Protein AF-0000000084469422 (afdb_homodimer)

Foldseek 3Di:
DPPPPPDPPVVVQVVQQAAAFEAAAAEDQFPLNVVLCVVQNAPQQADDDDDDLVVVVVLCRSRSYQAYAYEHAPPFLQSLPLDDSSLVSQVVVQLRQLVSLVVPFQHYAYAGTAGQCLNVVSRLVVQCCVCPVQNGQHHEEEQDGPPDGCLDPSNLVVLVSCQVSLHEYEYFYGQDPDPVRADVVRHGCVPQPRLVSLQVNLLSCQLSVVFFPPGSHAYEGEQLSRCCLVCLQVSLCCSCVSPVPRHSVRSLRRQQRHAYENALNQDPVSLVSSVVRYPLLRYAYHQNPPSPPSVSSNVSSSSNVVCCVPDNVVNPCNRHVSVCVVSVGVSVSSVSRDNHPPPPD/DPPPPPDPPVVVQVVQQAFAFEAAAAEDQFPLNVVLCVVQNAPQQADDDDDDLVVVVVLCRSRSYQAYAYEHAPPFLQSLPLDDSSLVSQVVVQLRQLVSLVVPFLHYAYAGTAGQCLNVVSRLVVQCCVCPVQNGQHHEEEQDGPPDGCLDPSNLVVLVSCQVSLHEYEYFYGQDDDPVRADVVRHGCVPQPRLVSLQVNLLSCQLSVVFFPPGSHAYEGEQLSRCCLVCLQVSLCCSCVSPVPRHSVRSLRRQQRHAYENALNQDPVSLVSSVVRYPLLRYAYHQNPPSPPSVSSNVSSVSNVVCCVPDNVVNPCNRPVSVCVVSVGVSVSSVSRDNHDPPPD

Secondary structure (DSSP, 8-state):
-------THHHHHHTTTT--EEEEEEE---HHHHHHHHHH--TTSPPPPP--HHHHHHHHHHHTEEEEEEE--TTGGGGG-SSHHHHHHHHHHHHHHHHHHHTSTTTEEEEE----TTSHHHHHHHHHIIIIIS--SEEEEESEETTEETTSGGGHHHHHHHHHTT-EEEEE----EEES-SBTTTB-HHHHHHHHHHHHHHHHHHHTTSS-TT-SSEEEESGGGTTHHHHHHHHHHTGGGT-TT--HHHHHHHHTTSEEE-TT--SHHHHHHHHHHS-GGGEE----TTTS-HHHHHHHHHHHHHHHTTTTGGGGGGGTHHHHHHHT-HHHHHHH---------/-------THHHHHHTTTT--EEEEEEE---HHHHHHHHHH--TTSPPPPP--HHHHHHHHHHHTEEEEEEE--TTGGGGG-SSHHHHHHHHHHHHHHHHHHHTSTTTEEEEE----TTSHHHHHHHHHIIIIIS--SEEEEESEETTEETTSGGGHHHHHHHHHTT-EEEEE----EEES-SBTTTB-HHHHHHHHHHHHHHHHHHHTTSS-TT-SSEEEESGGGTTHHHHHHHHHHTGGGT-TT--HHHHHHHHTTSEEE-TT--SHHHHHHHHHHS-GGGEE----TTTS-HHHHHHHHHHHHHHHTTTTGGGGGGGTHHHHHHHT-HHHHHHH---------

Nearest PDB structures (foldseek):
  2f6k-assembly1_A  TM=9.041E-01  e=2.586E-21  Lactiplantibacillus plantarum WCFS1
  4hk7-assembly1_C  TM=8.383E-01  e=2.886E-16  Cordyceps militaris
  4lam-assembly1_B  TM=8.315E-01  e=3.786E-16  Cordyceps militaris CM01
  4lam-assembly1_A  TM=8.106E-01  e=1.588E-16  Cordyceps militaris CM01
  4hk7-assembly1_A  TM=7.753E-01  e=9.738E-17  Cordyceps militaris

Organism: NCBI:txid879819

pLDDT: mean 92.89, std 15.04, range [26.88, 98.94]

Radius of gyration: 26.58 Å; Cα contacts (8 Å, |Δi|>4): 1380; chains: 2; bounding box: 80×87×70 Å

Solvent-accessible surface area (backbone atoms only — not comparable to full-atom values): 34721 Å² total; per-residue (Å²): 136,84,78,76,75,74,64,73,64,58,62,63,57,58,63,32,59,71,40,72,20,39,27,66,35,30,49,52,71,38,70,63,50,52,51,46,39,71,72,67,54,62,88,40,66,61,80,84,64,84,73,48,72,69,59,50,53,52,49,29,45,66,66,7,36,53,32,36,34,26,27,60,56,67,71,44,29,34,69,58,35,59,46,70,59,1,42,51,43,14,51,48,37,40,47,46,46,43,54,55,28,65,75,40,75,78,32,38,36,45,27,30,50,39,28,21,57,84,20,50,69,58,26,50,54,40,49,48,42,36,44,68,58,24,32,30,66,24,30,41,42,56,30,54,45,96,60,34,50,69,42,40,76,86,38,48,67,52,52,53,52,37,35,74,66,44,23,35,38,37,40,39,43,38,71,74,56,39,54,58,68,42,47,64,77,48,38,43,34,70,58,63,50,20,30,48,35,33,22,48,26,53,50,16,20,48,73,55,55,67,46,46,75,78,51,64,36,45,42,36,28,44,39,45,27,26,49,33,50,78,42,42,67,52,47,21,72,45,31,43,70,64,35,79,85,41,46,41,64,58,42,49,52,29,55,36,59,41,28,26,23,31,22,84,31,50,46,72,48,48,54,54,18,42,60,74,48,36,53,58,71,35,32,32,31,24,43,38,31,57,78,34,45,66,70,55,30,44,51,39,51,52,44,38,53,54,39,33,73,49,91,42,43,82,41,58,43,22,38,28,56,25,49,31,60,77,57,73,32,55,68,57,43,28,66,50,49,35,66,65,78,71,76,82,124,136,83,79,75,75,75,64,70,66,59,62,61,56,59,63,31,59,70,40,72,20,38,26,66,34,30,50,52,70,39,70,64,51,54,52,46,40,71,70,67,54,60,88,39,67,63,80,83,63,83,74,48,71,67,59,51,54,50,50,29,45,66,66,6,36,55,32,38,33,27,26,60,55,67,71,43,27,34,70,57,35,59,47,69,59,1,42,51,44,14,51,49,38,41,46,45,47,44,55,53,29,66,76,40,76,77,32,37,39,44,29,29,49,38,29,20,58,84,19,50,68,57,25,50,53,40,50,47,42,33,45,68,58,24,31,31,66,25,30,40,42,58,29,53,46,94,60,34,50,68,40,40,77,88,38,48,68,52,52,51,53,37,36,74,67,43,23,35,37,37,39,37,42,34,71,72,55,39,54,56,69,42,46,64,76,48,40,42,33,70,58,62,50,21,31,49,35,33,23,48,27,53,50,15,19,48,72,57,56,67,45,46,74,78,51,65,38,45,42,35,29,45,37,45,26,26,48,34,50,78,41,43,66,52,47,22,73,46,31,44,71,63,35,78,85,42,46,41,63,58,43,50,51,29,56,36,58,40,29,26,22,32,22,85,32,51,47,71,47,46,55,55,19,42,60,73,48,38,54,58,71,33,31,33,30,24,43,38,33,55,77,34,45,66,71,56,30,46,51,39,50,52,44,37,53,55,39,32,74,50,92,41,43,82,42,59,43,21,38,27,57,25,50,31,62,75,57,73,33,56,70,57,43,28,68,50,50,35,67,63,78,70,76,82,124

Structure (mmCIF, N/CA/C/O backbone):
data_AF-0000000084469422-model_v1
#
loop_
_entity.id
_entity.type
_entity.pdbx_description
1 polymer '6-methylsalicylate decarboxylase'
#
loop_
_atom_site.group_PDB
_atom_site.id
_atom_site.type_symbol
_atom_site.label_atom_id
_atom_site.label_alt_id
_atom_site.label_comp_id
_atom_site.label_asym_id
_atom_site.label_entity_id
_atom_site.label_seq_id
_atom_site.pdbx_PDB_ins_code
_atom_site.Cartn_x
_atom_site.Cartn_y
_atom_site.Cartn_z
_atom_site.occupancy
_atom_site.B_iso_or_equiv
_atom_site.auth_seq_id
_atom_site.auth_comp_id
_atom_site.auth_asym_id
_atom_site.auth_atom_id
_atom_site.pdbx_PDB_model_num
ATOM 1 N N . MET A 1 1 ? 32.531 31.656 -34.25 1 26.88 1 MET A N 1
ATOM 2 C CA . MET A 1 1 ? 31.203 32.062 -33.844 1 26.88 1 MET A CA 1
ATOM 3 C C . MET A 1 1 ? 30.672 31.172 -32.719 1 26.88 1 MET A C 1
ATOM 5 O O . MET A 1 1 ? 30.422 29.984 -32.938 1 26.88 1 MET A O 1
ATOM 9 N N . ARG A 1 2 ? 31.109 31.422 -31.406 1 28.17 2 ARG A N 1
ATOM 10 C CA . ARG A 1 2 ? 30.906 30.766 -30.125 1 28.17 2 ARG A CA 1
ATOM 11 C C . ARG A 1 2 ? 29.438 30.797 -29.703 1 28.17 2 ARG A C 1
ATOM 13 O O . ARG A 1 2 ? 28.875 31.875 -29.469 1 28.17 2 ARG A O 1
ATOM 20 N N . PHE A 1 3 ? 28.625 29.859 -30.234 1 33.19 3 PHE A N 1
ATOM 21 C CA . PHE A 1 3 ? 27.219 29.719 -29.875 1 33.19 3 PHE A CA 1
ATOM 22 C C . PHE A 1 3 ? 27.062 29.531 -28.359 1 33.19 3 PHE A C 1
ATOM 24 O O . PHE A 1 3 ? 27.609 28.594 -27.781 1 33.19 3 PHE A O 1
ATOM 31 N N . VAL A 1 4 ? 26.922 30.656 -27.641 1 33.09 4 VAL A N 1
ATOM 32 C CA . VAL A 1 4 ? 26.547 30.719 -26.219 1 33.09 4 VAL A CA 1
ATOM 33 C C . VAL A 1 4 ? 25.266 29.922 -26 1 33.09 4 VAL A C 1
ATOM 35 O O . VAL A 1 4 ? 24.203 30.266 -26.547 1 33.09 4 VAL A O 1
ATOM 38 N N . LEU A 1 5 ? 25.344 28.656 -25.797 1 31.42 5 LEU A N 1
ATOM 39 C CA . LEU A 1 5 ? 24.266 27.844 -25.266 1 31.42 5 LEU A CA 1
ATOM 40 C C . LEU A 1 5 ? 23.734 28.422 -23.953 1 31.42 5 LEU A C 1
ATOM 42 O O . LEU A 1 5 ? 24.406 28.344 -22.938 1 31.42 5 LEU A O 1
ATOM 46 N N . LEU A 1 6 ? 23.031 29.609 -24.047 1 34.25 6 LEU A N 1
ATOM 47 C CA . LEU A 1 6 ? 22.25 30.047 -22.906 1 34.25 6 LEU A CA 1
ATOM 48 C C . LEU A 1 6 ? 21.469 28.875 -22.312 1 34.25 6 LEU A C 1
ATOM 50 O O . LEU A 1 6 ? 20.672 28.234 -23 1 34.25 6 LEU A O 1
ATOM 54 N N . THR A 1 7 ? 21.984 28.312 -21.297 1 35.31 7 THR A N 1
ATOM 55 C CA . THR A 1 7 ? 21.484 27.156 -20.547 1 35.31 7 THR A CA 1
ATOM 56 C C . THR A 1 7 ? 20.031 27.375 -20.125 1 35.31 7 THR A C 1
ATOM 58 O O . THR A 1 7 ? 19.703 28.406 -19.531 1 35.31 7 THR A O 1
ATOM 61 N N . LEU A 1 8 ? 19 26.797 -20.812 1 38.25 8 LEU A N 1
ATOM 62 C CA . LEU A 1 8 ? 17.578 26.625 -20.531 1 38.25 8 LEU A CA 1
ATOM 63 C C . LEU A 1 8 ? 17.344 26.391 -19.047 1 38.25 8 LEU A C 1
ATOM 65 O O . LEU A 1 8 ? 16.203 26.375 -18.594 1 38.25 8 LEU A O 1
ATOM 69 N N . THR A 1 9 ? 18.391 26.25 -18.281 1 38.94 9 THR A N 1
ATOM 70 C CA . THR A 1 9 ? 18.203 26.016 -16.844 1 38.94 9 THR A CA 1
ATOM 71 C C . THR A 1 9 ? 17.703 27.297 -16.156 1 38.94 9 THR A C 1
ATOM 73 O O . THR A 1 9 ? 17 27.219 -15.148 1 38.94 9 THR A O 1
ATOM 76 N N . SER A 1 10 ? 18.094 28.484 -16.656 1 39.97 10 SER A N 1
ATOM 77 C CA . SER A 1 10 ? 17.766 29.719 -15.961 1 39.97 10 SER A CA 1
ATOM 78 C C . SER A 1 10 ? 16.297 30.094 -16.141 1 39.97 10 SER A C 1
ATOM 80 O O . SER A 1 10 ? 15.695 30.719 -15.266 1 39.97 10 SER A O 1
ATOM 82 N N . LEU A 1 11 ? 15.703 29.859 -17.297 1 38.31 11 LEU A N 1
ATOM 83 C CA . LEU A 1 11 ? 14.32 30.281 -17.516 1 38.31 11 LEU A CA 1
ATOM 84 C C . LEU A 1 11 ? 13.359 29.438 -16.703 1 38.31 11 LEU A C 1
ATOM 86 O O . LEU A 1 11 ? 12.32 29.922 -16.25 1 38.31 11 LEU A O 1
ATOM 90 N N . LEU A 1 12 ? 13.641 28.203 -16.562 1 39.53 12 LEU A N 1
ATOM 91 C CA . LEU A 1 12 ? 12.742 27.344 -15.781 1 39.53 12 LEU A CA 1
ATOM 92 C C . LEU A 1 12 ? 12.812 27.703 -14.297 1 39.53 12 LEU A C 1
ATOM 94 O O . LEU A 1 12 ? 11.883 27.406 -13.539 1 39.53 12 LEU A O 1
ATOM 98 N N . GLY A 1 13 ? 13.977 28.203 -13.82 1 41.56 13 GLY A N 1
ATOM 99 C CA . GLY A 1 13 ? 14.016 28.734 -12.469 1 41.56 13 GLY A CA 1
ATOM 100 C C . GLY A 1 13 ? 13.109 29.938 -12.258 1 41.56 13 GLY A C 1
ATOM 101 O O . GLY A 1 13 ? 12.602 30.141 -11.156 1 41.56 13 GLY A O 1
ATOM 102 N N . ALA A 1 14 ? 13.117 30.844 -13.211 1 41.75 14 ALA A N 1
ATOM 103 C CA . ALA A 1 14 ? 12.406 32.125 -13.164 1 41.75 14 ALA A CA 1
ATOM 104 C C . ALA A 1 14 ? 10.898 31.891 -13.117 1 41.75 14 ALA A C 1
ATOM 106 O O . ALA A 1 14 ? 10.164 32.688 -12.5 1 41.75 14 ALA A O 1
ATOM 107 N N . LEU A 1 15 ? 10.398 30.969 -13.75 1 43.97 15 LEU A N 1
ATOM 108 C CA . LEU A 1 15 ? 8.953 30.781 -13.766 1 43.97 15 LEU A CA 1
ATOM 109 C C . LEU A 1 15 ? 8.461 30.234 -12.43 1 43.97 15 LEU A C 1
ATOM 111 O O . LEU A 1 15 ? 7.262 30.266 -12.148 1 43.97 15 LEU A O 1
ATOM 115 N N . ALA A 1 16 ? 9.25 29.531 -11.688 1 50.06 16 ALA A N 1
ATOM 116 C CA . ALA A 1 16 ? 8.875 29.016 -10.375 1 50.06 16 ALA A CA 1
ATOM 117 C C . ALA A 1 16 ? 8.586 30.141 -9.398 1 50.06 16 ALA A C 1
ATOM 119 O O . ALA A 1 16 ? 7.723 30.016 -8.523 1 50.06 16 ALA A O 1
ATOM 120 N N . THR A 1 17 ? 9.359 31.328 -9.469 1 52.25 17 THR A N 1
ATOM 121 C CA . THR A 1 17 ? 9.344 32.406 -8.469 1 52.25 17 THR A CA 1
ATOM 122 C C . THR A 1 17 ? 7.961 33.031 -8.367 1 52.25 17 THR A C 1
ATOM 124 O O . THR A 1 17 ? 7.594 33.562 -7.32 1 52.25 17 THR A O 1
ATOM 127 N N . ASN A 1 18 ? 7.223 32.656 -9.289 1 61.09 18 ASN A N 1
ATOM 128 C CA . ASN A 1 18 ? 6.004 33.469 -9.203 1 61.09 18 ASN A CA 1
ATOM 129 C C . ASN A 1 18 ? 4.781 32.594 -8.93 1 61.09 18 ASN A C 1
ATOM 131 O O . ASN A 1 18 ? 3.648 33 -9.164 1 61.09 18 ASN A O 1
ATOM 135 N N . MET A 1 19 ? 5.109 31.359 -8.32 1 74.56 19 MET A N 1
ATOM 136 C CA . MET A 1 19 ? 3.859 30.656 -8.055 1 74.56 19 MET A CA 1
ATOM 137 C C . MET A 1 19 ? 3.32 30.984 -6.672 1 74.56 19 MET A C 1
ATOM 139 O O . MET A 1 19 ? 4.09 31.25 -5.75 1 74.56 19 MET A O 1
ATOM 143 N N . ASN A 1 20 ? 2.113 31.406 -6.379 1 93.62 20 ASN A N 1
ATOM 144 C CA . ASN A 1 20 ? 1.311 31.703 -5.199 1 93.62 20 ASN A CA 1
ATOM 145 C C . ASN A 1 20 ? 0.815 30.438 -4.512 1 93.62 20 ASN A C 1
ATOM 147 O O . ASN A 1 20 ? -0.353 30.344 -4.129 1 93.62 20 ASN A O 1
ATOM 151 N N . ARG A 1 21 ? 1.887 29.422 -4.32 1 98 21 ARG A N 1
ATOM 152 C CA . ARG A 1 21 ? 1.449 28.141 -3.779 1 98 21 ARG A CA 1
ATOM 153 C C . ARG A 1 21 ? 1.232 28.234 -2.271 1 98 21 ARG A C 1
ATOM 155 O O . ARG A 1 21 ? 1.89 29.016 -1.59 1 98 21 ARG A O 1
ATOM 162 N N . ILE A 1 22 ? 0.319 27.453 -1.841 1 98.56 22 ILE A N 1
ATOM 163 C CA . ILE A 1 22 ? 0.151 27.172 -0.418 1 98.56 22 ILE A CA 1
ATOM 164 C C . ILE A 1 22 ? 0.591 25.734 -0.115 1 98.56 22 ILE A C 1
ATOM 166 O O . ILE A 1 22 ? 0.014 24.781 -0.636 1 98.56 22 ILE A O 1
ATOM 170 N N . ASP A 1 23 ? 1.652 25.578 0.654 1 98.81 23 ASP A N 1
ATOM 171 C CA . ASP A 1 23 ? 2.203 24.266 1.006 1 98.81 23 ASP A CA 1
ATOM 172 C C . ASP A 1 23 ? 1.532 23.703 2.258 1 98.81 23 ASP A C 1
ATOM 174 O O . ASP A 1 23 ? 1.775 24.188 3.367 1 98.81 23 ASP A O 1
ATOM 178 N N . THR A 1 24 ? 0.739 22.641 2.084 1 98.88 24 THR A N 1
ATOM 179 C CA . THR A 1 24 ? -0.049 22.109 3.193 1 98.88 24 THR A CA 1
ATOM 180 C C . THR A 1 24 ? 0.652 20.906 3.832 1 98.88 24 THR A C 1
ATOM 182 O O . THR A 1 24 ? 0.151 20.344 4.801 1 98.88 24 THR A O 1
ATOM 185 N N . HIS A 1 25 ? 1.777 20.469 3.273 1 98.94 25 HIS A N 1
ATOM 186 C CA . HIS A 1 25 ? 2.604 19.375 3.781 1 98.94 25 HIS A CA 1
ATOM 187 C C . HIS A 1 25 ? 4.082 19.75 3.762 1 98.94 25 HIS A C 1
ATOM 189 O O . HIS A 1 25 ? 4.828 19.312 2.885 1 98.94 25 HIS A O 1
ATOM 195 N N . VAL A 1 26 ? 4.488 20.422 4.77 1 98.81 26 VAL A N 1
ATOM 196 C CA . VAL A 1 26 ? 5.852 20.891 5 1 98.81 26 VAL A CA 1
ATOM 197 C C . VAL A 1 26 ? 6.164 20.859 6.492 1 98.81 26 VAL A C 1
ATOM 199 O O . VAL A 1 26 ? 5.273 21.047 7.324 1 98.81 26 VAL A O 1
ATOM 202 N N . HIS A 1 27 ? 7.465 20.609 6.766 1 98.75 27 HIS A N 1
ATOM 203 C CA . HIS A 1 27 ? 7.727 20.312 8.172 1 98.75 27 HIS A CA 1
ATOM 204 C C . HIS A 1 27 ? 8.664 21.344 8.789 1 98.75 27 HIS A C 1
ATOM 206 O O . HIS A 1 27 ? 9.43 22 8.078 1 98.75 27 HIS A O 1
ATOM 212 N N . ILE A 1 28 ? 8.5 21.484 10.039 1 98.56 28 ILE A N 1
ATOM 213 C CA . ILE A 1 28 ? 9.312 22.328 10.906 1 98.56 28 ILE A CA 1
ATOM 214 C C . ILE A 1 28 ? 9.938 21.484 12.016 1 98.56 28 ILE A C 1
ATOM 216 O O . ILE A 1 28 ? 9.32 20.531 12.508 1 98.56 28 ILE A O 1
ATOM 220 N N . ILE A 1 29 ? 11.195 21.812 12.383 1 98.06 29 ILE A N 1
ATOM 221 C CA . ILE A 1 29 ? 11.891 21.078 13.438 1 98.06 29 ILE A CA 1
ATOM 222 C C . ILE A 1 29 ? 12.273 22.047 14.555 1 98.06 29 ILE A C 1
ATOM 224 O O . ILE A 1 29 ? 13.352 22.641 14.531 1 98.06 29 ILE A O 1
ATOM 228 N N . PRO A 1 30 ? 11.414 22.234 15.531 1 97.94 30 PRO A N 1
ATOM 229 C CA . PRO A 1 30 ? 11.773 23.094 16.656 1 97.94 30 PRO A CA 1
ATOM 230 C C . PRO A 1 30 ? 12.812 22.453 17.578 1 97.94 30 PRO A C 1
ATOM 232 O O . PRO A 1 30 ? 12.977 21.234 17.578 1 97.94 30 PRO A O 1
ATOM 235 N N . PRO A 1 31 ? 13.484 23.266 18.375 1 97.5 31 PRO A N 1
ATOM 236 C CA . PRO A 1 31 ? 14.594 22.766 19.203 1 97.5 31 PRO A CA 1
ATOM 237 C C . PRO A 1 31 ? 14.164 21.641 20.141 1 97.5 31 PRO A C 1
ATOM 239 O O . PRO A 1 31 ? 14.891 20.641 20.266 1 97.5 31 PRO A O 1
ATOM 242 N N . SER A 1 32 ? 13.031 21.688 20.688 1 98.12 32 SER A N 1
ATOM 243 C CA . SER A 1 32 ? 12.586 20.656 21.625 1 98.12 32 SER A CA 1
ATOM 244 C C . SER A 1 32 ? 12.344 19.328 20.906 1 98.12 32 SER A C 1
ATOM 246 O O . SER A 1 32 ? 12.57 18.266 21.484 1 98.12 32 SER A O 1
ATOM 248 N N . TYR A 1 33 ? 11.867 19.406 19.75 1 97.94 33 TYR A N 1
ATOM 249 C CA . TYR A 1 33 ? 11.656 18.172 19 1 97.94 33 TYR A CA 1
ATOM 250 C C . TYR A 1 33 ? 12.984 17.531 18.625 1 97.94 33 TYR A C 1
ATOM 252 O O . TYR A 1 33 ? 13.141 16.312 18.734 1 97.94 33 TYR A O 1
ATOM 260 N N . ARG A 1 34 ? 13.906 18.344 18.172 1 97 34 ARG A N 1
ATOM 261 C CA . ARG A 1 34 ? 15.242 17.828 17.891 1 97 34 ARG A CA 1
ATOM 262 C C . ARG A 1 34 ? 15.828 17.125 19.109 1 97 34 ARG A C 1
ATOM 264 O O . ARG A 1 34 ? 16.359 16.016 19 1 97 34 ARG A O 1
ATOM 271 N N . ALA A 1 35 ? 15.727 17.781 20.188 1 97.06 35 ALA A N 1
ATOM 272 C CA . ALA A 1 35 ? 16.25 17.219 21.422 1 97.06 35 ALA A CA 1
ATOM 273 C C . ALA A 1 35 ? 15.578 15.883 21.75 1 97.06 35 ALA A C 1
ATOM 275 O O . ALA A 1 35 ? 16.234 14.953 22.219 1 97.06 35 ALA A O 1
ATOM 276 N N . ALA A 1 36 ? 14.297 15.805 21.547 1 97 36 ALA A N 1
ATOM 277 C CA . ALA A 1 36 ? 13.555 14.578 21.828 1 97 36 ALA A CA 1
ATOM 278 C C . ALA A 1 36 ? 14.008 13.438 20.922 1 97 36 ALA A C 1
ATOM 280 O O . ALA A 1 36 ? 14.164 12.305 21.375 1 97 36 ALA A O 1
ATOM 281 N N . ILE A 1 37 ? 14.203 13.75 19.688 1 95.38 37 ILE A N 1
ATOM 282 C CA . ILE A 1 37 ? 14.648 12.734 18.734 1 95.38 37 ILE A CA 1
ATOM 283 C C . ILE A 1 37 ? 16.047 12.258 19.094 1 95.38 37 ILE A C 1
ATOM 285 O O . ILE A 1 37 ? 16.359 11.07 18.984 1 95.38 37 ILE A O 1
ATOM 289 N N . ASP A 1 38 ? 16.875 13.172 19.562 1 94.31 38 ASP A N 1
ATOM 290 C CA . ASP A 1 38 ? 18.219 12.805 20 1 94.31 38 ASP A CA 1
ATOM 291 C C . ASP A 1 38 ? 18.156 11.875 21.219 1 94.31 38 ASP A C 1
ATOM 293 O O . ASP A 1 38 ? 18.953 10.953 21.344 1 94.31 38 ASP A O 1
ATOM 297 N N . LYS A 1 39 ? 17.219 12.156 22.016 1 94.56 39 LYS A N 1
ATOM 298 C CA . LYS A 1 39 ? 17.078 11.414 23.25 1 94.56 39 LYS A CA 1
ATOM 299 C C . LYS A 1 39 ? 16.469 10.031 23 1 94.56 39 LYS A C 1
ATOM 301 O O . LYS A 1 39 ? 16.953 9.031 23.531 1 94.56 39 LYS A O 1
ATOM 306 N N . TYR A 1 40 ? 15.398 9.953 22.172 1 92.19 40 TYR A N 1
ATOM 307 C CA . TYR A 1 40 ? 14.594 8.742 22.094 1 92.19 40 TYR A CA 1
ATOM 308 C C . TYR A 1 40 ? 14.875 7.992 20.797 1 92.19 40 TYR A C 1
ATOM 310 O O . TYR A 1 40 ? 14.578 6.801 20.688 1 92.19 40 TYR A O 1
ATOM 318 N N . GLY A 1 41 ? 15.367 8.633 19.812 1 86.56 41 GLY A N 1
ATOM 319 C CA . GLY A 1 41 ? 15.594 8.023 18.516 1 86.56 41 GLY A CA 1
ATOM 320 C C . GLY A 1 41 ? 14.375 8.055 17.609 1 86.56 41 GLY A C 1
ATOM 321 O O . GLY A 1 41 ? 13.25 8.18 18.094 1 86.56 41 GLY A O 1
ATOM 322 N N . ASP A 1 42 ? 14.57 7.969 16.312 1 83.19 42 ASP A N 1
ATOM 323 C CA . ASP A 1 42 ? 13.5 7.855 15.328 1 83.19 42 ASP A CA 1
ATOM 324 C C . ASP A 1 42 ? 13.312 6.406 14.883 1 83.19 42 ASP A C 1
ATOM 326 O O . ASP A 1 42 ? 14.195 5.828 14.25 1 83.19 42 ASP A O 1
ATOM 330 N N . PRO A 1 43 ? 12.18 5.855 15.102 1 83.19 43 PRO A N 1
ATOM 331 C CA . PRO A 1 43 ? 11.977 4.434 14.812 1 83.19 43 PRO A CA 1
ATOM 332 C C . PRO A 1 43 ? 11.805 4.148 13.32 1 83.19 43 PRO A C 1
ATOM 334 O O . PRO A 1 43 ? 11.828 2.988 12.906 1 83.19 43 PRO A O 1
ATOM 337 N N . SER A 1 44 ? 11.586 5.09 12.469 1 81.62 44 SER A N 1
ATOM 338 C CA . SER A 1 44 ? 11.297 4.887 11.047 1 81.62 44 SER A CA 1
ATOM 339 C C . SER A 1 44 ? 12.562 4.531 10.273 1 81.62 44 SER A C 1
ATOM 341 O O . SER A 1 44 ? 12.484 4.059 9.133 1 81.62 44 SER A O 1
ATOM 343 N N . GLY A 1 45 ? 13.758 4.793 10.766 1 78.44 45 GLY A N 1
ATOM 344 C CA . GLY A 1 45 ? 15.031 4.59 10.094 1 78.44 45 GLY A CA 1
ATOM 345 C C . GLY A 1 45 ? 15.477 5.797 9.289 1 78.44 45 GLY A C 1
ATOM 346 O O . GLY A 1 45 ? 16.5 5.75 8.609 1 78.44 45 GLY A O 1
ATOM 347 N N . TRP A 1 46 ? 14.781 6.871 9.352 1 82.75 46 TRP A N 1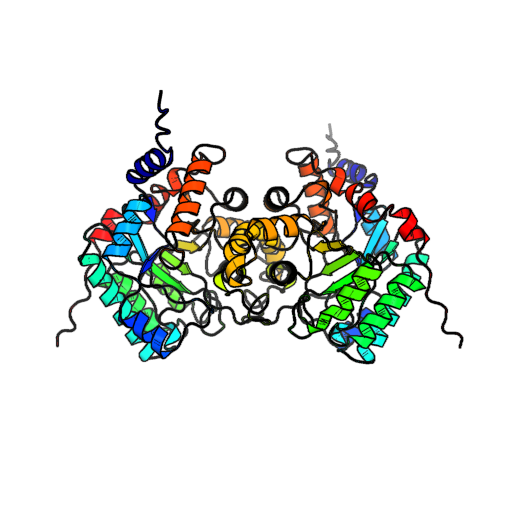
ATOM 348 C CA . TRP A 1 46 ? 15.117 8.086 8.625 1 82.75 46 TRP A CA 1
ATOM 349 C C . TRP A 1 46 ? 15.945 9.031 9.484 1 82.75 46 TRP A C 1
ATOM 351 O O . TRP A 1 46 ? 15.648 9.227 10.672 1 82.75 46 TRP A O 1
ATOM 361 N N . ALA A 1 47 ? 16.969 9.609 8.914 1 83.5 47 ALA A N 1
ATOM 362 C CA . ALA A 1 47 ? 17.781 10.594 9.633 1 83.5 47 ALA A CA 1
ATOM 363 C C . ALA A 1 47 ? 17.125 11.969 9.609 1 83.5 47 ALA A C 1
ATOM 365 O O . ALA A 1 47 ? 16.703 12.445 8.547 1 83.5 47 ALA A O 1
ATOM 366 N N . MET A 1 48 ? 17.047 12.602 10.734 1 90.5 48 MET A N 1
ATOM 367 C CA . MET A 1 48 ? 16.438 13.93 10.82 1 90.5 48 MET A CA 1
ATOM 368 C C . MET A 1 48 ? 17.297 14.969 10.109 1 90.5 48 MET A C 1
ATOM 370 O O . MET A 1 48 ? 18.5 15.062 10.367 1 90.5 48 MET A O 1
ATOM 374 N N . PRO A 1 49 ? 16.719 15.703 9.266 1 94 49 PRO A N 1
ATOM 375 C CA . PRO A 1 49 ? 17.484 16.734 8.57 1 94 49 PRO A CA 1
ATOM 376 C C . PRO A 1 49 ? 17.734 17.969 9.43 1 94 49 PRO A C 1
ATOM 378 O O . PRO A 1 49 ? 17.109 18.125 10.484 1 94 49 PRO A O 1
ATOM 381 N N . ALA A 1 50 ? 18.641 18.797 8.93 1 94.25 50 ALA A N 1
ATOM 382 C CA . ALA A 1 50 ? 18.828 20.125 9.531 1 94.25 50 ALA A CA 1
ATOM 383 C C . ALA A 1 50 ? 17.656 21.031 9.188 1 94.25 50 ALA A C 1
ATOM 385 O O . ALA A 1 50 ? 16.969 20.828 8.172 1 94.25 50 ALA A O 1
ATOM 386 N N . TRP A 1 51 ? 17.453 21.969 10.078 1 96.88 51 TRP A N 1
ATOM 387 C CA . TRP A 1 51 ? 16.391 22.938 9.82 1 96.88 51 TRP A CA 1
ATOM 388 C C . TRP A 1 51 ? 16.75 24.312 10.391 1 96.88 51 TRP A C 1
ATOM 390 O O . TRP A 1 51 ? 17.312 24.406 11.484 1 96.88 51 TRP A O 1
ATOM 400 N N . SER A 1 52 ? 16.516 25.312 9.633 1 97.75 52 SER A N 1
ATOM 401 C CA . SER A 1 52 ? 16.531 26.703 10.055 1 97.75 52 SER A CA 1
ATOM 402 C C . SER A 1 52 ? 15.453 27.516 9.359 1 97.75 52 SER A C 1
ATOM 404 O O . SER A 1 52 ? 14.984 27.141 8.281 1 97.75 52 SER A O 1
ATOM 406 N N . LEU A 1 53 ? 15.047 28.531 10.008 1 97.94 53 LEU A N 1
ATOM 407 C CA . LEU A 1 53 ? 14.023 29.391 9.414 1 97.94 53 LEU A CA 1
ATOM 408 C C . LEU A 1 53 ? 14.492 29.938 8.07 1 97.94 53 LEU A C 1
ATOM 410 O O . LEU A 1 53 ? 13.734 29.938 7.098 1 97.94 53 LEU A O 1
ATOM 414 N N . ASP A 1 54 ? 15.758 30.312 8.039 1 97.75 54 ASP A N 1
ATOM 415 C CA . ASP A 1 54 ? 16.312 30.859 6.809 1 97.75 54 ASP A CA 1
ATOM 416 C C . ASP A 1 54 ? 16.266 29.828 5.684 1 97.75 54 ASP A C 1
ATOM 418 O O . ASP A 1 54 ? 15.875 30.141 4.559 1 97.75 54 ASP A O 1
ATOM 422 N N . ALA A 1 55 ? 16.656 28.641 5.992 1 97.62 55 ALA A N 1
ATOM 423 C CA . ALA A 1 55 ? 16.641 27.578 4.996 1 97.62 55 ALA A CA 1
ATOM 424 C C . ALA A 1 55 ? 15.219 27.281 4.539 1 97.62 55 ALA A C 1
ATOM 426 O O . ALA A 1 55 ? 14.977 27.016 3.354 1 97.62 55 ALA A O 1
ATOM 427 N N . ALA A 1 56 ? 14.312 27.281 5.449 1 98.25 56 ALA A N 1
ATOM 428 C CA . ALA A 1 56 ? 12.914 27.016 5.141 1 98.25 56 ALA A CA 1
ATOM 429 C C . ALA A 1 56 ? 12.336 28.094 4.23 1 98.25 56 ALA A C 1
ATOM 431 O O . ALA A 1 56 ? 11.633 27.781 3.266 1 98.25 56 ALA A O 1
ATOM 432 N N . LEU A 1 57 ? 12.625 29.344 4.492 1 97.81 57 LEU A N 1
ATOM 433 C CA . LEU A 1 57 ? 12.133 30.453 3.682 1 97.81 57 LEU A CA 1
ATOM 434 C C . LEU A 1 57 ? 12.766 30.422 2.293 1 97.81 57 LEU A C 1
ATOM 436 O O . LEU A 1 57 ? 12.094 30.719 1.3 1 97.81 57 LEU A O 1
ATOM 440 N N . ASN A 1 58 ? 14.039 30.078 2.279 1 97.5 58 ASN A N 1
ATOM 441 C CA . ASN A 1 58 ? 14.695 29.922 0.987 1 97.5 58 ASN A CA 1
ATOM 442 C C . ASN A 1 58 ? 14.055 28.812 0.158 1 97.5 58 ASN A C 1
ATOM 444 O O . ASN A 1 58 ? 13.836 28.984 -1.042 1 97.5 58 ASN A O 1
ATOM 448 N N . ALA A 1 59 ? 13.781 27.703 0.778 1 98.06 59 ALA A N 1
ATOM 449 C CA . ALA A 1 59 ? 13.125 26.594 0.095 1 98.06 59 ALA A CA 1
ATOM 450 C C . ALA A 1 59 ? 11.75 27.016 -0.426 1 98.06 59 ALA A C 1
ATOM 452 O O . ALA A 1 59 ? 11.391 26.703 -1.564 1 98.06 59 ALA A O 1
ATOM 453 N N . SER A 1 60 ? 11.016 27.703 0.41 1 98 60 SER A N 1
ATOM 454 C CA . SER A 1 60 ? 9.703 28.203 -0.001 1 98 60 SER A CA 1
ATOM 455 C C . SER A 1 60 ? 9.805 29.062 -1.25 1 98 60 SER A C 1
ATOM 457 O O . SER A 1 60 ? 9 28.922 -2.176 1 98 60 SER A O 1
ATOM 459 N N . SER A 1 61 ? 10.773 29.906 -1.254 1 97.12 61 SER A N 1
ATOM 460 C CA . SER A 1 61 ? 10.984 30.797 -2.398 1 97.12 61 SER A CA 1
ATOM 461 C C . SER A 1 61 ? 11.297 30 -3.66 1 97.12 61 SER A C 1
ATOM 463 O O . SER A 1 61 ? 10.727 30.266 -4.723 1 97.12 61 SER A O 1
ATOM 465 N N . GLN A 1 62 ? 12.086 29.016 -3.514 1 97.38 62 GLN A N 1
ATOM 466 C CA . GLN A 1 62 ? 12.492 28.203 -4.664 1 97.38 62 GLN A CA 1
ATOM 467 C C . GLN A 1 62 ? 11.336 27.359 -5.172 1 97.38 62 GLN A C 1
ATOM 469 O O . GLN A 1 62 ? 11.25 27.062 -6.367 1 97.38 62 GLN A O 1
ATOM 474 N N . LEU A 1 63 ? 10.445 27.031 -4.332 1 98.31 63 LEU A N 1
ATOM 475 C CA . LEU A 1 63 ? 9.32 26.156 -4.68 1 98.31 63 LEU A CA 1
ATOM 476 C C . LEU A 1 63 ? 8.109 26.984 -5.109 1 98.31 63 LEU A C 1
ATOM 478 O O . LEU A 1 63 ? 7.09 26.422 -5.516 1 98.31 63 LEU A O 1
ATOM 482 N N . GLY A 1 64 ? 8.211 28.281 -4.984 1 97.94 64 GLY A N 1
ATOM 483 C CA . GLY A 1 64 ? 7.094 29.141 -5.324 1 97.94 64 GLY A CA 1
ATOM 484 C C . GLY A 1 64 ? 5.992 29.125 -4.281 1 97.94 64 GLY A C 1
ATOM 485 O O . GLY A 1 64 ? 4.816 29.281 -4.613 1 97.94 64 GLY A O 1
ATOM 486 N N . VAL A 1 65 ? 6.355 28.938 -3.059 1 98.25 65 VAL A N 1
ATOM 487 C CA . VAL A 1 65 ? 5.402 28.844 -1.959 1 98.25 65 VAL A CA 1
ATOM 488 C C . VAL A 1 65 ? 5.27 30.203 -1.266 1 98.25 65 VAL A C 1
ATOM 490 O O . VAL A 1 65 ? 6.266 30.766 -0.819 1 98.25 65 VAL A O 1
ATOM 493 N N . ARG A 1 66 ? 4.102 30.656 -1.184 1 97 66 ARG A N 1
ATOM 494 C CA . ARG A 1 66 ? 3.838 31.938 -0.522 1 97 66 ARG A CA 1
ATOM 495 C C . ARG A 1 66 ? 3.58 31.734 0.967 1 97 66 ARG A C 1
ATOM 497 O O . ARG A 1 66 ? 3.992 32.562 1.79 1 97 66 ARG A O 1
ATOM 504 N N . VAL A 1 67 ? 2.809 30.688 1.274 1 97.81 67 VAL A N 1
ATOM 505 C CA . VAL A 1 67 ? 2.508 30.359 2.664 1 97.81 67 VAL A CA 1
ATOM 506 C C . VAL A 1 67 ? 2.762 28.875 2.91 1 97.81 67 VAL A C 1
ATOM 508 O O . VAL A 1 67 ? 2.391 28.031 2.092 1 97.81 67 VAL A O 1
ATOM 511 N N . SER A 1 68 ? 3.449 28.609 3.998 1 98.44 68 SER A N 1
ATOM 512 C CA . SER A 1 68 ? 3.674 27.25 4.461 1 98.44 68 SER A CA 1
ATOM 513 C C . SER A 1 68 ? 2.836 26.938 5.699 1 98.44 68 SER A C 1
ATOM 515 O O . SER A 1 68 ? 2.936 27.641 6.711 1 98.44 68 SER A O 1
ATOM 517 N N . VAL A 1 69 ? 1.988 25.938 5.598 1 98.62 69 VAL A N 1
ATOM 518 C CA . VAL A 1 69 ? 1.34 25.422 6.797 1 98.62 69 VAL A CA 1
ATOM 519 C C . VAL A 1 69 ? 2.17 24.281 7.379 1 98.62 69 VAL A C 1
ATOM 521 O O . VAL A 1 69 ? 2.051 23.125 6.941 1 98.62 69 VAL A O 1
ATOM 524 N N . VAL A 1 70 ? 2.971 24.562 8.375 1 98.69 70 VAL A N 1
ATOM 525 C CA . VAL A 1 70 ? 4.016 23.656 8.836 1 98.69 70 VAL A CA 1
ATOM 526 C C . VAL A 1 70 ? 3.457 22.719 9.898 1 98.69 70 VAL A C 1
ATOM 528 O O . VAL A 1 70 ? 2.439 23.016 10.531 1 98.69 70 VAL A O 1
ATOM 531 N N . SER A 1 71 ? 4.07 21.609 10.062 1 98.88 71 SER A N 1
ATOM 532 C CA . SER A 1 71 ? 3.764 20.641 11.109 1 98.88 71 SER A CA 1
ATOM 533 C C . SER A 1 71 ? 5.027 19.938 11.594 1 98.88 71 SER A C 1
ATOM 535 O O . SER A 1 71 ? 6.004 19.828 10.859 1 98.88 71 SER A O 1
ATOM 537 N N . VAL A 1 72 ? 5.031 19.578 12.852 1 98.5 72 VAL A N 1
ATOM 538 C CA . VAL A 1 72 ? 6.039 18.656 13.375 1 98.5 72 VAL A CA 1
ATOM 539 C C . VAL A 1 72 ? 5.695 17.234 12.969 1 98.5 72 VAL A C 1
ATOM 541 O O . VAL A 1 72 ? 4.641 16.719 13.336 1 98.5 72 VAL A O 1
ATOM 544 N N . THR A 1 73 ? 6.562 16.625 12.227 1 96.62 73 THR A N 1
ATOM 545 C CA . THR A 1 73 ? 6.238 15.344 11.594 1 96.62 73 THR A CA 1
ATOM 546 C C . THR A 1 73 ? 6.48 14.188 12.562 1 96.62 73 THR A C 1
ATOM 548 O O . THR A 1 73 ? 6.633 14.406 13.766 1 96.62 73 THR A O 1
ATOM 551 N N . SER A 1 74 ? 6.363 13.008 12.055 1 95.5 74 SER A N 1
ATOM 552 C CA . SER A 1 74 ? 6.527 11.773 12.812 1 95.5 74 SER A CA 1
ATOM 553 C C . SER A 1 74 ? 7.957 11.617 13.32 1 95.5 74 SER A C 1
ATOM 555 O O . SER A 1 74 ? 8.906 11.977 12.625 1 95.5 74 SER A O 1
ATOM 557 N N . PRO A 1 75 ? 8.094 11.07 14.531 1 95.44 75 PRO A N 1
ATOM 558 C CA . PRO A 1 75 ? 7.055 10.461 15.359 1 95.44 75 PRO A CA 1
ATOM 559 C C . PRO A 1 75 ? 6.273 11.484 16.172 1 95.44 75 PRO A C 1
ATOM 561 O O . PRO A 1 75 ? 5.277 11.141 16.812 1 95.44 75 PRO A O 1
ATOM 564 N N . GLY A 1 76 ? 6.699 12.766 16.156 1 96.75 76 GLY A N 1
ATOM 565 C CA . GLY A 1 76 ? 6.027 13.797 16.938 1 96.75 76 GLY A CA 1
ATOM 566 C C . GLY A 1 76 ? 6.188 13.617 18.438 1 96.75 76 GLY A C 1
ATOM 567 O O . GLY A 1 76 ? 7.023 12.836 18.891 1 96.75 76 GLY A O 1
ATOM 568 N N . PRO A 1 77 ? 5.41 14.328 19.188 1 97.88 77 PRO A N 1
ATOM 569 C CA . PRO A 1 77 ? 5.543 14.305 20.641 1 97.88 77 PRO A CA 1
ATOM 570 C C . PRO A 1 77 ? 5.258 12.93 21.234 1 97.88 77 PRO A C 1
ATOM 572 O O . PRO A 1 77 ? 5.633 12.656 22.375 1 97.88 77 PRO A O 1
ATOM 575 N N . SER A 1 78 ? 4.629 12.07 20.469 1 96.38 78 SER A N 1
ATOM 576 C CA . SER A 1 78 ? 4.301 10.734 20.953 1 96.38 78 SER A CA 1
ATOM 577 C C . SER A 1 78 ? 5.566 9.938 21.266 1 96.38 78 SER A C 1
ATOM 579 O O . SER A 1 78 ? 5.512 8.93 21.969 1 96.38 78 SER A O 1
ATOM 581 N N . ILE A 1 79 ? 6.676 10.32 20.766 1 95.62 79 ILE A N 1
ATOM 582 C CA . ILE A 1 79 ? 7.938 9.625 21 1 95.62 79 ILE A CA 1
ATOM 583 C C . ILE A 1 79 ? 8.273 9.656 22.484 1 95.62 79 ILE A C 1
ATOM 585 O O . ILE A 1 79 ? 9.023 8.812 22.969 1 95.62 79 ILE A O 1
ATOM 589 N N . ALA A 1 80 ? 7.727 10.672 23.188 1 96.75 80 ALA A N 1
ATOM 590 C CA . ALA A 1 80 ? 7.996 10.836 24.609 1 96.75 80 ALA A CA 1
ATOM 591 C C . ALA A 1 80 ? 6.965 10.086 25.453 1 96.75 80 ALA A C 1
ATOM 593 O O . ALA A 1 80 ? 6.969 10.188 26.688 1 96.75 80 ALA A O 1
ATOM 594 N N . GLY A 1 81 ? 6.043 9.375 24.828 1 95.69 81 GLY A N 1
ATOM 595 C CA . GLY A 1 81 ? 5.094 8.531 25.531 1 95.69 81 GLY A CA 1
ATOM 596 C C . GLY A 1 81 ? 3.748 9.195 25.75 1 95.69 81 GLY A C 1
ATOM 597 O O . GLY A 1 81 ? 3.506 10.297 25.266 1 95.69 81 GLY A O 1
ATOM 598 N N . ALA A 1 82 ? 2.859 8.578 26.5 1 97.19 82 ALA A N 1
ATOM 599 C CA . ALA A 1 82 ? 1.472 9 26.672 1 97.19 82 ALA A CA 1
ATOM 600 C C . ALA A 1 82 ? 1.249 9.586 28.062 1 97.19 82 ALA A C 1
ATOM 602 O O . ALA A 1 82 ? 0.224 9.328 28.703 1 97.19 82 ALA A O 1
ATOM 603 N N . GLY A 1 83 ? 2.186 10.32 28.516 1 97 83 GLY A N 1
ATOM 604 C CA . GLY A 1 83 ? 2.113 10.938 29.828 1 97 83 GLY A CA 1
ATOM 605 C C . GLY A 1 83 ? 2.582 12.383 29.844 1 97 83 GLY A C 1
ATOM 606 O O . GLY A 1 83 ? 2.475 13.078 28.828 1 97 83 GLY A O 1
ATOM 607 N N . GLU A 1 84 ? 3.076 12.797 31 1 98.06 84 GLU A N 1
ATOM 608 C CA . GLU A 1 84 ? 3.428 14.195 31.234 1 98.06 84 GLU A CA 1
ATOM 609 C C . GLU A 1 84 ? 4.539 14.648 30.297 1 98.06 84 GLU A C 1
ATOM 611 O O . GLU A 1 84 ? 4.535 15.789 29.828 1 98.06 84 GLU A O 1
ATOM 616 N N . GLU A 1 85 ? 5.434 13.781 30.047 1 98.06 85 GLU A N 1
ATOM 617 C CA . GLU A 1 85 ? 6.539 14.156 29.172 1 98.06 85 GLU A CA 1
ATOM 618 C C . GLU A 1 85 ? 6.051 14.414 27.75 1 98.06 85 GLU A C 1
ATOM 620 O O . GLU A 1 85 ? 6.527 15.328 27.078 1 98.06 85 GLU A O 1
ATOM 625 N N . GLY A 1 86 ? 5.137 13.609 27.297 1 98.31 86 GLY A N 1
ATOM 626 C CA . GLY A 1 86 ? 4.543 13.828 25.984 1 98.31 86 GLY A CA 1
ATOM 627 C C . GLY A 1 86 ? 3.734 15.109 25.906 1 98.31 86 GLY A C 1
ATOM 628 O O . GLY A 1 86 ? 3.775 15.812 24.891 1 98.31 86 GLY A O 1
ATOM 629 N N . ARG A 1 87 ? 3.021 15.438 26.984 1 98.56 87 ARG A N 1
ATOM 630 C CA . ARG A 1 87 ? 2.271 16.688 27.078 1 98.56 87 ARG A CA 1
ATOM 631 C C . ARG A 1 87 ? 3.203 17.891 26.984 1 98.56 87 ARG A C 1
ATOM 633 O O . ARG A 1 87 ? 2.941 18.828 26.234 1 98.56 87 ARG A O 1
ATOM 640 N N . ALA A 1 88 ? 4.23 17.75 27.75 1 98.62 88 ALA A N 1
ATOM 641 C CA . ALA A 1 88 ? 5.188 18.844 27.812 1 98.62 88 ALA A CA 1
ATOM 642 C C . ALA A 1 88 ? 5.867 19.062 26.469 1 98.62 88 ALA A C 1
ATOM 644 O O . ALA A 1 88 ? 6.086 20.203 26.047 1 98.62 88 ALA A O 1
ATOM 645 N N . LEU A 1 89 ? 6.191 18.016 25.812 1 98.75 89 LEU A N 1
ATOM 646 C CA . LEU A 1 89 ? 6.852 18.125 24.516 1 98.75 89 LEU A CA 1
ATOM 647 C C . LEU A 1 89 ? 5.918 18.734 23.484 1 98.75 89 LEU A C 1
ATOM 649 O O . LEU A 1 89 ? 6.34 19.562 22.672 1 98.75 89 LEU A O 1
ATOM 653 N N . ALA A 1 90 ? 4.684 18.297 23.484 1 98.88 90 ALA A N 1
ATOM 654 C CA . ALA A 1 90 ? 3.717 18.875 22.547 1 98.88 90 ALA A CA 1
ATOM 655 C C . ALA A 1 90 ? 3.588 20.391 22.766 1 98.88 90 ALA A C 1
ATOM 657 O O . ALA A 1 90 ? 3.629 21.156 21.797 1 98.88 90 ALA A O 1
ATOM 658 N N . ARG A 1 91 ? 3.486 20.781 24.031 1 98.75 91 ARG A N 1
ATOM 659 C CA . ARG A 1 91 ? 3.375 22.203 24.375 1 98.75 91 ARG A CA 1
ATOM 660 C C . ARG A 1 91 ? 4.605 22.969 23.922 1 98.75 91 ARG A C 1
ATOM 662 O O . ARG A 1 91 ? 4.488 24.031 23.312 1 98.75 91 ARG A O 1
ATOM 669 N N . ALA A 1 92 ? 5.738 22.422 24.172 1 98.69 92 ALA A N 1
ATOM 670 C CA . ALA A 1 92 ? 6.988 23.062 23.781 1 98.69 92 ALA A CA 1
ATOM 671 C C . ALA A 1 92 ? 7.086 23.219 22.266 1 98.69 92 ALA A C 1
ATOM 673 O O . ALA A 1 92 ? 7.477 24.266 21.766 1 98.69 92 ALA A O 1
ATOM 674 N N . CYS A 1 93 ? 6.754 22.172 21.562 1 98.69 93 CYS A N 1
ATOM 675 C CA . CYS A 1 93 ? 6.777 22.219 20.109 1 98.69 93 CYS A CA 1
ATOM 676 C C . CYS A 1 93 ? 5.855 23.312 19.578 1 98.69 93 CYS A C 1
ATOM 678 O O . CYS A 1 93 ? 6.25 24.094 18.719 1 98.69 93 CYS A O 1
ATOM 680 N N . ASN A 1 94 ? 4.66 23.328 20.094 1 98.69 94 ASN A N 1
ATOM 681 C CA . ASN A 1 94 ? 3.691 24.312 19.641 1 98.69 94 ASN A CA 1
ATOM 682 C C . ASN A 1 94 ? 4.164 25.734 19.922 1 98.69 94 ASN A C 1
ATOM 684 O O . ASN A 1 94 ? 4.117 26.594 19.031 1 98.69 94 ASN A O 1
ATOM 688 N N . ASP A 1 95 ? 4.664 25.969 21.125 1 98.31 95 ASP A N 1
ATOM 689 C CA . ASP A 1 95 ? 5.137 27.297 21.5 1 98.31 95 ASP A CA 1
ATOM 690 C C . ASP A 1 95 ? 6.312 27.734 20.625 1 98.31 95 ASP A C 1
ATOM 692 O O . ASP A 1 95 ? 6.352 28.875 20.141 1 98.31 95 ASP A O 1
ATOM 696 N N . GLU A 1 96 ? 7.184 26.844 20.422 1 98.19 96 GLU A N 1
ATOM 697 C CA . GLU A 1 96 ? 8.375 27.156 19.641 1 98.19 96 GLU A CA 1
ATOM 698 C C . GLU A 1 96 ? 8.023 27.375 18.172 1 98.19 96 GLU A C 1
ATOM 700 O O . GLU A 1 96 ? 8.586 28.266 17.531 1 98.19 96 GLU A O 1
ATOM 705 N N . CYS A 1 97 ? 7.137 26.594 17.656 1 98.19 97 CYS A N 1
ATOM 706 C CA . CYS A 1 97 ? 6.723 26.75 16.266 1 98.19 97 CYS A CA 1
ATOM 707 C C . CYS A 1 97 ? 6.059 28.109 16.062 1 98.19 97 CYS A C 1
ATOM 709 O O . CYS A 1 97 ? 6.328 28.797 15.062 1 98.19 97 CYS A O 1
ATOM 711 N N . VAL A 1 98 ? 5.211 28.5 16.953 1 97.06 98 VAL A N 1
ATOM 712 C CA . VAL A 1 98 ? 4.531 29.781 16.844 1 97.06 98 VAL A CA 1
ATOM 713 C C . VAL A 1 98 ? 5.547 30.906 16.953 1 97.06 98 VAL A C 1
ATOM 715 O O . VAL A 1 98 ? 5.461 31.906 16.219 1 97.06 98 VAL A O 1
ATOM 718 N N . ALA A 1 99 ? 6.504 30.766 17.875 1 96.62 99 ALA A N 1
ATOM 719 C CA . ALA A 1 99 ? 7.562 31.766 18 1 96.62 99 ALA A CA 1
ATOM 720 C C . ALA A 1 99 ? 8.328 31.922 16.688 1 96.62 99 ALA A C 1
ATOM 722 O O . ALA A 1 99 ? 8.648 33.031 16.266 1 96.62 99 ALA A O 1
ATOM 723 N N . LEU A 1 100 ? 8.609 30.797 16.062 1 96.62 100 LEU A N 1
ATOM 724 C CA . LEU A 1 100 ? 9.32 30.812 14.789 1 96.62 100 LEU A CA 1
ATOM 725 C C . LEU A 1 100 ? 8.461 31.422 13.688 1 96.62 100 LEU A C 1
ATOM 727 O O . LEU A 1 100 ? 8.969 32.188 12.852 1 96.62 100 LEU A O 1
ATOM 731 N N . ALA A 1 101 ? 7.219 31.156 13.703 1 96.25 101 ALA A N 1
ATOM 732 C CA . ALA A 1 101 ? 6.297 31.734 12.727 1 96.25 101 ALA A CA 1
ATOM 733 C C . ALA A 1 101 ? 6.266 33.25 12.836 1 96.25 101 ALA A C 1
ATOM 735 O O . ALA A 1 101 ? 6.211 33.969 11.82 1 96.25 101 ALA A O 1
ATOM 736 N N . HIS A 1 102 ? 6.34 33.781 14.008 1 95.44 102 HIS A N 1
ATOM 737 C CA . HIS A 1 102 ? 6.289 35.219 14.242 1 95.44 102 HIS A CA 1
ATOM 738 C C . HIS A 1 102 ? 7.539 35.906 13.711 1 95.44 102 HIS A C 1
ATOM 740 O O . HIS A 1 102 ? 7.539 37.125 13.492 1 95.44 102 HIS A O 1
ATOM 746 N N . GLN A 1 103 ? 8.547 35.125 13.523 1 96.06 103 GLN A N 1
ATOM 747 C CA . GLN A 1 103 ? 9.766 35.688 12.945 1 96.06 103 GLN A CA 1
ATOM 748 C C . GLN A 1 103 ? 9.648 35.812 11.43 1 96.06 103 GLN A C 1
ATOM 750 O O . GLN A 1 103 ? 10.484 36.438 10.789 1 96.06 103 GLN A O 1
ATOM 755 N N . ALA A 1 104 ? 8.648 35.25 10.836 1 95.25 104 ALA A N 1
ATOM 756 C CA . ALA A 1 104 ? 8.367 35.375 9.406 1 95.25 104 ALA A CA 1
ATOM 757 C C . ALA A 1 104 ? 6.898 35.719 9.164 1 95.25 104 ALA A C 1
ATOM 759 O O . ALA A 1 104 ? 6.156 34.938 8.57 1 95.25 104 ALA A O 1
ATOM 760 N N . PRO A 1 105 ? 6.551 36.938 9.539 1 93 105 PRO A N 1
ATOM 761 C CA . PRO A 1 105 ? 5.137 37.344 9.484 1 93 105 PRO A CA 1
ATOM 762 C C . PRO A 1 105 ? 4.531 37.156 8.094 1 93 105 PRO A C 1
ATOM 764 O O . PRO A 1 105 ? 5.145 37.531 7.09 1 93 105 PRO A O 1
ATOM 767 N N . GLY A 1 106 ? 3.373 36.438 8.109 1 93.94 106 GLY A N 1
ATOM 768 C CA . GLY A 1 106 ? 2.613 36.281 6.883 1 93.94 106 GLY A CA 1
ATOM 769 C C . GLY A 1 106 ? 3.008 35.062 6.09 1 93.94 106 GLY A C 1
ATOM 770 O O . GLY A 1 106 ? 2.396 34.75 5.066 1 93.94 106 GLY A O 1
ATOM 771 N N . LYS A 1 107 ? 3.938 34.25 6.594 1 96.5 107 LYS A N 1
ATOM 772 C CA . LYS A 1 107 ? 4.504 33.219 5.734 1 96.5 107 LYS A CA 1
ATOM 773 C C . LYS A 1 107 ? 4.199 31.828 6.277 1 96.5 107 LYS A C 1
ATOM 775 O O . LYS A 1 107 ? 4.27 30.844 5.543 1 96.5 107 LYS A O 1
ATOM 780 N N . ILE A 1 108 ? 3.865 31.734 7.547 1 97.5 108 ILE A N 1
ATOM 781 C CA . ILE A 1 108 ? 3.814 30.422 8.164 1 97.5 108 ILE A CA 1
ATOM 782 C C . ILE A 1 108 ? 2.539 30.281 8.992 1 97.5 108 ILE A C 1
ATOM 784 O O . ILE A 1 108 ? 2.217 31.156 9.797 1 97.5 108 ILE A O 1
ATOM 788 N N . ALA A 1 109 ? 1.76 29.312 8.727 1 97.31 109 ALA A N 1
ATOM 789 C CA . ALA A 1 109 ? 0.722 28.797 9.617 1 97.31 109 ALA A CA 1
ATOM 790 C C . ALA A 1 109 ? 1.117 27.453 10.195 1 97.31 109 ALA A C 1
ATOM 792 O O . ALA A 1 109 ? 2.189 26.922 9.891 1 97.31 109 ALA A O 1
ATOM 793 N N . LEU A 1 110 ? 0.263 26.938 11.141 1 98.12 110 LEU A N 1
ATOM 794 C CA . LEU A 1 110 ? 0.714 25.766 11.891 1 98.12 110 LEU A CA 1
ATOM 795 C C . LEU A 1 110 ? -0.423 24.766 12.07 1 98.12 110 LEU A C 1
ATOM 797 O O . LEU A 1 110 ? -1.526 25.141 12.477 1 98.12 110 LEU A O 1
ATOM 801 N N . PHE A 1 111 ? -0.165 23.469 11.688 1 98.81 111 PHE A N 1
ATOM 802 C CA . PHE A 1 111 ? -0.903 22.375 12.289 1 98.81 111 PHE A CA 1
ATOM 803 C C . PHE A 1 111 ? -0.282 21.969 13.625 1 98.81 111 PHE A C 1
ATOM 805 O O . PHE A 1 111 ? 0.816 21.422 13.664 1 98.81 111 PHE A O 1
ATOM 812 N N . GLY A 1 112 ? -0.98 22.266 14.648 1 98.81 112 GLY A N 1
ATOM 813 C CA . GLY A 1 112 ? -0.427 22.078 15.977 1 98.81 112 GLY A CA 1
ATOM 814 C C . GLY A 1 112 ? -0.179 20.625 16.328 1 98.81 112 GLY A C 1
ATOM 815 O O . GLY A 1 112 ? -0.926 19.734 15.891 1 98.81 112 GLY A O 1
ATOM 816 N N . SER A 1 113 ? 0.799 20.391 17.188 1 98.88 113 SER A N 1
ATOM 817 C CA . SER A 1 113 ? 1.177 19.047 17.625 1 98.88 113 SER A CA 1
ATOM 818 C C . SER A 1 113 ? 0.318 18.594 18.797 1 98.88 113 SER A C 1
ATOM 820 O O . SER A 1 113 ? -0.121 19.406 19.609 1 98.88 113 SER A O 1
ATOM 822 N N . LEU A 1 114 ? 0.126 17.344 18.828 1 98.88 114 LEU A N 1
ATOM 823 C CA . LEU A 1 114 ? -0.604 16.719 19.922 1 98.88 114 LEU A CA 1
ATOM 824 C C . LEU A 1 114 ? 0.249 15.672 20.625 1 98.88 114 LEU A C 1
ATOM 826 O O . LEU A 1 114 ? 1.143 15.086 20 1 98.88 114 LEU A O 1
ATOM 830 N N . PRO A 1 115 ? -0.045 15.438 21.938 1 98.56 115 PRO A N 1
ATOM 831 C CA . PRO A 1 115 ? 0.583 14.273 22.578 1 98.56 115 PRO A CA 1
ATOM 832 C C . PRO A 1 115 ? 0.119 12.953 21.969 1 98.56 115 PRO A C 1
ATOM 834 O O . PRO A 1 115 ? -0.657 12.945 21 1 98.56 115 PRO A O 1
ATOM 837 N N . ASP A 1 116 ? 0.697 11.828 22.547 1 98.62 116 ASP A N 1
ATOM 838 C CA . ASP A 1 116 ? 0.158 10.516 22.203 1 98.62 116 ASP A CA 1
ATOM 839 C C . ASP A 1 116 ? -1.334 10.438 22.516 1 98.62 116 ASP A C 1
ATOM 841 O O . ASP A 1 116 ? -1.752 10.688 23.641 1 98.62 116 ASP A O 1
ATOM 845 N N . TRP A 1 117 ? -2.143 10.133 21.531 1 98.81 117 TRP A N 1
ATOM 846 C CA . TRP A 1 117 ? -3.594 10.18 21.672 1 98.81 117 TRP A CA 1
ATOM 847 C C . TRP A 1 117 ? -4.066 9.242 22.781 1 98.81 117 TRP A C 1
ATOM 849 O O . TRP A 1 117 ? -5.172 9.398 23.297 1 98.81 117 TRP A O 1
ATOM 859 N N . ASN A 1 118 ? -3.256 8.227 23.156 1 98.62 118 ASN A N 1
ATOM 860 C CA . ASN A 1 118 ? -3.613 7.359 24.281 1 98.62 118 ASN A CA 1
ATOM 861 C C . ASN A 1 118 ? -3.746 8.148 25.578 1 98.62 118 ASN A C 1
ATOM 863 O O . ASN A 1 118 ? -4.371 7.68 26.531 1 98.62 118 ASN A O 1
ATOM 867 N N . ASP A 1 119 ? -3.068 9.242 25.625 1 98.69 119 ASP A N 1
ATOM 868 C CA . ASP A 1 119 ? -3.338 10.219 26.672 1 98.69 119 ASP A CA 1
ATOM 869 C C . ASP A 1 119 ? -4.504 11.125 26.297 1 98.69 119 ASP A C 1
ATOM 871 O O . ASP A 1 119 ? -4.312 12.312 26.016 1 98.69 119 ASP A O 1
ATOM 875 N N . VAL A 1 120 ? -5.664 10.656 26.438 1 98.81 120 VAL A N 1
ATOM 876 C CA . VAL A 1 120 ? -6.871 11.32 25.953 1 98.81 120 VAL A CA 1
ATOM 877 C C . VAL A 1 120 ? -7.02 12.68 26.641 1 98.81 120 VAL A C 1
ATOM 879 O O . VAL A 1 120 ? -7.238 13.695 25.969 1 98.81 120 VAL A O 1
ATOM 882 N N . GLU A 1 121 ? -6.816 12.719 27.906 1 98.69 121 GLU A N 1
ATOM 883 C CA . GLU A 1 121 ? -6.98 13.961 28.656 1 98.69 121 GLU A CA 1
ATOM 884 C C . GLU A 1 121 ? -5.973 15.008 28.203 1 98.69 121 GLU A C 1
ATOM 886 O O . GLU A 1 121 ? -6.34 16.156 27.938 1 98.69 121 GLU A O 1
ATOM 891 N N . GLY A 1 122 ? -4.734 14.602 28.156 1 98.81 122 GLY A N 1
ATOM 892 C CA . GLY A 1 122 ? -3.707 15.523 27.688 1 98.81 122 GLY A CA 1
ATOM 893 C C . GLY A 1 122 ? -3.928 15.992 26.266 1 98.81 122 GLY A C 1
ATOM 894 O O . GLY A 1 122 ? -3.676 17.156 25.938 1 98.81 122 GLY A O 1
ATOM 895 N N . THR A 1 123 ? -4.367 15.102 25.453 1 98.94 123 THR A N 1
ATOM 896 C CA . THR A 1 123 ? -4.625 15.43 24.062 1 98.94 123 THR A CA 1
ATOM 897 C C . THR A 1 123 ? -5.77 16.438 23.938 1 98.94 123 THR A C 1
ATOM 899 O O . THR A 1 123 ? -5.672 17.406 23.203 1 98.94 123 THR A O 1
ATOM 902 N N . LEU A 1 124 ? -6.848 16.234 24.703 1 98.88 124 LEU A N 1
ATOM 903 C CA . LEU A 1 124 ? -7.973 17.172 24.688 1 98.88 124 LEU A CA 1
ATOM 904 C C . LEU A 1 124 ? -7.531 18.562 25.141 1 98.88 124 LEU A C 1
ATOM 906 O O . LEU A 1 124 ? -7.898 19.562 24.531 1 98.88 124 LEU A O 1
ATOM 910 N N . ALA A 1 125 ? -6.738 18.578 26.172 1 98.81 125 ALA A N 1
ATOM 911 C CA . ALA A 1 125 ? -6.242 19.859 26.672 1 98.81 125 ALA A CA 1
ATOM 912 C C . ALA A 1 125 ? -5.387 20.562 25.625 1 98.81 125 ALA A C 1
ATOM 914 O O . ALA A 1 125 ? -5.484 21.781 25.453 1 98.81 125 ALA A O 1
ATOM 915 N N . GLU A 1 126 ? -4.59 19.797 24.969 1 98.88 126 GLU A N 1
ATOM 916 C CA . GLU A 1 126 ? -3.697 20.406 23.984 1 98.88 126 GLU A CA 1
ATOM 917 C C . GLU A 1 126 ? -4.469 20.859 22.734 1 98.88 126 GLU A C 1
ATOM 919 O O . GLU A 1 126 ? -4.113 21.859 22.109 1 98.88 126 GLU A O 1
ATOM 924 N N . ILE A 1 127 ? -5.508 20.141 22.391 1 98.94 127 ILE A N 1
ATOM 925 C CA . ILE A 1 127 ? -6.371 20.578 21.297 1 98.94 127 ILE A CA 1
ATOM 926 C C . ILE A 1 127 ? -6.965 21.938 21.625 1 98.94 127 ILE A C 1
ATOM 928 O O . ILE A 1 127 ? -6.961 22.844 20.781 1 98.94 127 ILE A O 1
ATOM 932 N N . ASP A 1 128 ? -7.441 22.109 22.828 1 98.81 128 ASP A N 1
ATOM 933 C CA . ASP A 1 128 ? -7.988 23.391 23.25 1 98.81 128 ASP A CA 1
ATOM 934 C C . ASP A 1 128 ? -6.938 24.5 23.156 1 98.81 128 ASP A C 1
ATOM 936 O O . ASP A 1 128 ? -7.227 25.594 22.688 1 98.81 128 ASP A O 1
ATOM 940 N N . TYR A 1 129 ? -5.777 24.172 23.547 1 98.69 129 TYR A N 1
ATOM 941 C CA . TYR A 1 129 ? -4.695 25.156 23.516 1 98.69 129 TYR A CA 1
ATOM 942 C C . TYR A 1 129 ? -4.359 25.562 22.094 1 98.69 129 TYR A C 1
ATOM 944 O O . TYR A 1 129 ? -4.293 26.75 21.766 1 98.69 129 TYR A O 1
ATOM 952 N N . VAL A 1 130 ? -4.215 24.609 21.234 1 98.56 130 VAL A N 1
ATOM 953 C CA . VAL A 1 130 ? -3.803 24.797 19.844 1 98.56 130 VAL A CA 1
ATOM 954 C C . VAL A 1 130 ? -4.891 25.562 19.078 1 98.56 130 VAL A C 1
ATOM 956 O O . VAL A 1 130 ? -4.594 26.469 18.312 1 98.56 130 VAL A O 1
ATOM 959 N N . MET A 1 131 ? -6.117 25.203 19.344 1 98.06 131 MET A N 1
ATOM 960 C CA . MET A 1 131 ? -7.219 25.75 18.547 1 98.06 131 MET A CA 1
ATOM 961 C C . MET A 1 131 ? -7.711 27.062 19.125 1 98.06 131 MET A C 1
ATOM 963 O O . MET A 1 131 ? -7.969 28.016 18.375 1 98.06 131 MET A O 1
ATOM 967 N N . ARG A 1 132 ? -7.836 27.172 20.391 1 97.38 132 ARG A N 1
ATOM 968 C CA . ARG A 1 132 ? -8.43 28.344 21.031 1 97.38 132 ARG A CA 1
ATOM 969 C C . ARG A 1 132 ? -7.367 29.391 21.344 1 97.38 132 ARG A C 1
ATOM 971 O O . ARG A 1 132 ? -7.551 30.578 21.047 1 97.38 132 ARG A O 1
ATOM 978 N N . ASP A 1 133 ? -6.297 28.984 21.922 1 97.44 133 ASP A N 1
ATOM 979 C CA . ASP A 1 133 ? -5.305 29.938 22.406 1 97.44 133 ASP A CA 1
ATOM 980 C C . ASP A 1 133 ? -4.336 30.344 21.297 1 97.44 133 ASP A C 1
ATOM 982 O O . ASP A 1 133 ? -4.047 31.531 21.125 1 97.44 133 ASP A O 1
ATOM 986 N N . LEU A 1 134 ? -3.844 29.359 20.516 1 97.75 134 LEU A N 1
ATOM 987 C CA . LEU A 1 134 ? -2.885 29.656 19.469 1 97.75 134 LEU A CA 1
ATOM 988 C C . LEU A 1 134 ? -3.6 29.984 18.156 1 97.75 134 LEU A C 1
ATOM 990 O O . LEU A 1 134 ? -3.008 30.578 17.25 1 97.75 134 LEU A O 1
ATOM 994 N N . ARG A 1 135 ? -4.828 29.516 18.031 1 96.88 135 ARG A N 1
ATOM 995 C CA . ARG A 1 135 ? -5.703 29.781 16.891 1 96.88 135 ARG A CA 1
ATOM 996 C C . ARG A 1 135 ? -5.137 29.172 15.625 1 96.88 135 ARG A C 1
ATOM 998 O O . ARG A 1 135 ? -5.129 29.812 14.57 1 96.88 135 ARG A O 1
ATOM 1005 N N . CYS A 1 136 ? -4.559 28.016 15.797 1 97.69 136 CYS A N 1
ATOM 1006 C CA . CYS A 1 136 ? -4.16 27.234 14.633 1 97.69 136 CYS A CA 1
ATOM 1007 C C . CYS A 1 136 ? -5.379 26.781 13.836 1 97.69 136 CYS A C 1
ATOM 1009 O O . CYS A 1 136 ? -6.477 26.672 14.383 1 97.69 136 CYS A O 1
ATOM 1011 N N . PRO A 1 137 ? -5.18 26.578 12.508 1 97.25 137 PRO A N 1
ATOM 1012 C CA . PRO A 1 137 ? -6.301 26.078 11.711 1 97.25 137 PRO A CA 1
ATOM 1013 C C . PRO A 1 137 ? -6.629 24.625 12 1 97.25 137 PRO A C 1
ATOM 1015 O O . PRO A 1 137 ? -7.699 24.141 11.617 1 97.25 137 PRO A O 1
ATOM 1018 N N . GLY A 1 138 ? -5.711 23.906 12.586 1 98.5 138 GLY A N 1
ATOM 1019 C CA . GLY A 1 138 ? -5.898 22.5 12.852 1 98.5 138 GLY A CA 1
ATOM 1020 C C . GLY A 1 138 ? -4.719 21.859 13.562 1 98.5 138 GLY A C 1
ATOM 1021 O O . GLY A 1 138 ? -3.941 22.547 14.227 1 98.5 138 GLY A O 1
ATOM 1022 N N . VAL A 1 139 ? -4.703 20.516 13.469 1 98.94 139 VAL A N 1
ATOM 1023 C CA . VAL A 1 139 ? -3.689 19.734 14.18 1 98.94 139 VAL A CA 1
ATOM 1024 C C . VAL A 1 139 ? -3.07 18.703 13.234 1 98.94 139 VAL A C 1
ATOM 1026 O O . VAL A 1 139 ? -3.631 18.406 12.18 1 98.94 139 VAL A O 1
ATOM 1029 N N . VAL A 1 140 ? -1.869 18.266 13.594 1 98.94 140 VAL A N 1
ATOM 1030 C CA . VAL A 1 140 ? -1.285 17.109 12.938 1 98.94 140 VAL A CA 1
ATOM 1031 C C . VAL A 1 140 ? -1.488 15.867 13.805 1 98.94 140 VAL A C 1
ATOM 1033 O O . VAL A 1 140 ? -1.367 15.93 15.023 1 98.94 140 VAL A O 1
ATOM 1036 N N . ALA A 1 141 ? -1.89 14.812 13.18 1 98.88 141 ALA A N 1
ATOM 1037 C CA . ALA A 1 141 ? -2.029 13.508 13.82 1 98.88 141 ALA A CA 1
ATOM 1038 C C . ALA A 1 141 ? -1.233 12.445 13.078 1 98.88 141 ALA A C 1
ATOM 1040 O O . ALA A 1 141 ? -1.07 12.516 11.859 1 98.88 141 ALA A O 1
ATOM 1041 N N . MET A 1 142 ? -0.715 11.438 13.844 1 98.62 142 MET A N 1
ATOM 1042 C CA . MET A 1 142 ? -0.054 10.289 13.242 1 98.62 142 MET A CA 1
ATOM 1043 C C . MET A 1 142 ? -1.059 9.18 12.938 1 98.62 142 MET A C 1
ATOM 1045 O O . MET A 1 142 ? -2.135 9.133 13.539 1 98.62 142 MET A O 1
ATOM 1049 N N . THR A 1 143 ? -0.688 8.312 12.078 1 98.62 143 THR A N 1
ATOM 1050 C CA . THR A 1 143 ? -1.604 7.289 11.586 1 98.62 143 THR A CA 1
ATOM 1051 C C . THR A 1 143 ? -1.981 6.32 12.703 1 98.62 143 THR A C 1
ATOM 1053 O O . THR A 1 143 ? -3.035 5.68 12.648 1 98.62 143 THR A O 1
ATOM 1056 N N . THR A 1 144 ? -1.099 6.137 13.625 1 98.12 144 THR A N 1
ATOM 1057 C CA . THR A 1 144 ? -1.36 5.25 14.758 1 98.12 144 THR A CA 1
ATOM 1058 C C . THR A 1 144 ? -0.706 5.789 16.031 1 98.12 144 THR A C 1
ATOM 1060 O O . THR A 1 144 ? 0.292 6.508 15.961 1 98.12 144 THR A O 1
ATOM 1063 N N . TYR A 1 145 ? -1.303 5.48 17.109 1 97.81 145 TYR A N 1
ATOM 1064 C CA . TYR A 1 145 ? -0.735 5.727 18.422 1 97.81 145 TYR A CA 1
ATOM 1065 C C . TYR A 1 145 ? -0.775 4.465 19.281 1 97.81 145 TYR A C 1
ATOM 1067 O O . TYR A 1 145 ? -1.852 3.938 19.578 1 97.81 145 TYR A O 1
ATOM 1075 N N . GLY A 1 146 ? 0.377 3.982 19.719 1 94.06 146 GLY A N 1
ATOM 1076 C CA . GLY A 1 146 ? 0.446 2.826 20.594 1 94.06 146 GLY A CA 1
ATOM 1077 C C . GLY A 1 146 ? -0.254 1.604 20.031 1 94.06 146 GLY A C 1
ATOM 1078 O O . GLY A 1 146 ? -0.998 0.925 20.734 1 94.06 146 GLY A O 1
ATOM 1079 N N . GLY A 1 147 ? -0.183 1.432 18.781 1 95 147 GLY A N 1
ATOM 1080 C CA . GLY A 1 147 ? -0.745 0.247 18.156 1 95 147 GLY A CA 1
ATOM 1081 C C . GLY A 1 147 ? -2.23 0.369 17.875 1 95 147 GLY A C 1
ATOM 1082 O O . GLY A 1 147 ? -2.895 -0.626 17.562 1 95 147 GLY A O 1
ATOM 1083 N N . LEU A 1 148 ? -2.758 1.551 17.984 1 98.12 148 LEU A N 1
ATOM 1084 C CA . LEU A 1 148 ? -4.176 1.772 17.719 1 98.12 148 LEU A CA 1
ATOM 1085 C C . LEU A 1 148 ? -4.359 2.703 16.516 1 98.12 148 LEU A C 1
ATOM 1087 O O . LEU A 1 148 ? -3.631 3.686 16.375 1 98.12 148 LEU A O 1
ATOM 1091 N N . PHE A 1 149 ? -5.375 2.354 15.703 1 98.62 149 PHE A N 1
ATOM 1092 C CA . PHE A 1 149 ? -5.754 3.256 14.617 1 98.62 149 PHE A CA 1
ATOM 1093 C C . PHE A 1 149 ? -6.535 4.449 15.156 1 98.62 149 PHE A C 1
ATOM 1095 O O . PHE A 1 149 ? -7.062 4.398 16.281 1 98.62 149 PHE A O 1
ATOM 1102 N N . LEU A 1 150 ? -6.633 5.469 14.367 1 98.75 150 LEU A N 1
ATOM 1103 C CA . LEU A 1 150 ? -7.281 6.715 14.75 1 98.75 150 LEU A CA 1
ATOM 1104 C C . LEU A 1 150 ? -8.781 6.512 14.938 1 98.75 150 LEU A C 1
ATOM 1106 O O . LEU A 1 150 ? -9.438 7.285 15.641 1 98.75 150 LEU A O 1
ATOM 1110 N N . GLY A 1 151 ? -9.336 5.461 14.328 1 98.75 151 GLY A N 1
ATOM 1111 C CA . GLY A 1 151 ? -10.766 5.211 14.461 1 98.75 151 GLY A CA 1
ATOM 1112 C C . GLY A 1 151 ? -11.117 4.402 15.695 1 98.75 151 GLY A C 1
ATOM 1113 O O . GLY A 1 151 ? -12.281 4.078 15.922 1 98.75 151 GLY A O 1
ATOM 1114 N N . ASN A 1 152 ? -10.141 4.051 16.469 1 98.62 152 ASN A N 1
ATOM 1115 C CA . ASN A 1 152 ? -10.398 3.279 17.688 1 98.62 152 ASN A CA 1
ATOM 1116 C C . ASN A 1 152 ? -11.375 3.996 18.609 1 98.62 152 ASN A C 1
ATOM 1118 O O . ASN A 1 152 ? -11.289 5.211 18.797 1 98.62 152 ASN A O 1
ATOM 1122 N N . PRO A 1 153 ? -12.258 3.266 19.281 1 98.25 153 PRO A N 1
ATOM 1123 C CA . PRO A 1 153 ? -13.258 3.871 20.172 1 98.25 153 PRO A CA 1
ATOM 1124 C C . PRO A 1 153 ? -12.633 4.691 21.297 1 98.25 153 PRO A C 1
ATOM 1126 O O . PRO A 1 153 ? -13.234 5.656 21.766 1 98.25 153 PRO A O 1
ATOM 1129 N N . LYS A 1 154 ? -11.484 4.379 21.672 1 98.44 154 LYS A N 1
ATOM 1130 C CA . LYS A 1 154 ? -10.766 5.117 22.703 1 98.44 154 LYS A CA 1
ATOM 1131 C C . LYS A 1 154 ? -10.594 6.582 22.328 1 98.44 154 LYS A C 1
ATOM 1133 O O . LYS A 1 154 ? -10.523 7.453 23.188 1 98.44 154 LYS A O 1
ATOM 1138 N N . PHE A 1 155 ? -10.594 6.871 21.078 1 98.81 155 PHE A N 1
ATOM 1139 C CA . PHE A 1 155 ? -10.25 8.211 20.609 1 98.81 155 PHE A CA 1
ATOM 1140 C C . PHE A 1 155 ? -11.508 8.992 20.266 1 98.81 155 PHE A C 1
ATOM 1142 O O . PHE A 1 155 ? -11.43 10.117 19.766 1 98.81 155 PHE A O 1
ATOM 1149 N N . LYS A 1 156 ? -12.695 8.469 20.547 1 98.75 156 LYS A N 1
ATOM 1150 C CA . LYS A 1 156 ? -13.961 9.117 20.234 1 98.75 156 LYS A CA 1
ATOM 1151 C C . LYS A 1 156 ? -14.031 10.508 20.859 1 98.75 156 LYS A C 1
ATOM 1153 O O . LYS A 1 156 ? -14.461 11.469 20.219 1 98.75 156 LYS A O 1
ATOM 1158 N N . PRO A 1 157 ? -13.586 10.695 22.125 1 98.88 157 PRO A N 1
ATOM 1159 C CA . PRO A 1 157 ? -13.641 12.039 22.703 1 98.88 157 PRO A CA 1
ATOM 1160 C C . PRO A 1 157 ? -12.758 13.039 21.953 1 98.88 157 PRO A C 1
ATOM 1162 O O . PRO A 1 157 ? -13.086 14.227 21.875 1 98.88 157 PRO A O 1
ATOM 1165 N N . ILE A 1 158 ? -11.68 12.555 21.453 1 98.94 158 ILE A N 1
ATOM 1166 C CA . ILE A 1 158 ? -10.75 13.414 20.719 1 98.94 158 ILE A CA 1
ATOM 1167 C C . ILE A 1 158 ? -11.398 13.883 19.422 1 98.94 158 ILE A C 1
ATOM 1169 O O . ILE A 1 158 ? -11.398 15.078 19.125 1 98.94 158 ILE A O 1
ATOM 1173 N N . TRP A 1 159 ? -12.008 13.016 18.703 1 98.94 159 TRP A N 1
ATOM 1174 C CA . TRP A 1 159 ? -12.68 13.375 17.469 1 98.94 159 TRP A CA 1
ATOM 1175 C C . TRP A 1 159 ? -13.859 14.305 17.734 1 98.94 159 TRP A C 1
ATOM 1177 O O . TRP A 1 159 ? -14.125 15.211 16.938 1 98.94 159 TRP A O 1
ATOM 1187 N N . ALA A 1 160 ? -14.555 14.031 18.828 1 98.88 160 ALA A N 1
ATOM 1188 C CA . ALA A 1 160 ? -15.656 14.922 19.203 1 98.88 160 ALA A CA 1
ATOM 1189 C C . ALA A 1 160 ? -15.164 16.344 19.422 1 98.88 160 ALA A C 1
ATOM 1191 O O . ALA A 1 160 ? -15.812 17.312 19.031 1 98.88 160 ALA A O 1
ATOM 1192 N N . ARG A 1 161 ? -14.031 16.469 20.078 1 98.88 161 ARG A N 1
ATOM 1193 C CA . ARG A 1 161 ? -13.461 17.797 20.312 1 98.88 161 ARG A CA 1
ATOM 1194 C C . ARG A 1 161 ? -13.031 18.453 19.016 1 98.88 161 ARG A C 1
ATOM 1196 O O . ARG A 1 161 ? -13.266 19.641 18.812 1 98.88 161 ARG A O 1
ATOM 1203 N N . LEU A 1 162 ? -12.398 17.734 18.125 1 98.88 162 LEU A N 1
ATOM 1204 C CA . LEU A 1 162 ? -11.977 18.234 16.828 1 98.88 162 LEU A CA 1
ATOM 1205 C C . LEU A 1 162 ? -13.172 18.688 16 1 98.88 162 LEU A C 1
ATOM 1207 O O . LEU A 1 162 ? -13.094 19.672 15.273 1 98.88 162 LEU A O 1
ATOM 1211 N N . GLU A 1 163 ? -14.242 17.969 16.156 1 98.75 163 GLU A N 1
ATOM 1212 C CA . GLU A 1 163 ? -15.469 18.328 15.453 1 98.75 163 GLU A CA 1
ATOM 1213 C C . GLU A 1 163 ? -16.031 19.656 15.969 1 98.75 163 GLU A C 1
ATOM 1215 O O . GLU A 1 163 ? -16.484 20.484 15.18 1 98.75 163 GLU A O 1
ATOM 1220 N N . ARG A 1 164 ? -16.031 19.797 17.266 1 98.44 164 ARG A N 1
ATOM 1221 C CA . ARG A 1 164 ? -16.531 21.031 17.859 1 98.44 164 ARG A CA 1
ATOM 1222 C C . ARG A 1 164 ? -15.781 22.25 17.312 1 98.44 164 ARG A C 1
ATOM 1224 O O . ARG A 1 164 ? -16.375 23.312 17.125 1 98.44 164 ARG A O 1
ATOM 1231 N N . TYR A 1 165 ? -14.508 22.109 17.062 1 98.5 165 TYR A N 1
ATOM 1232 C CA . TYR A 1 165 ? -13.688 23.203 16.578 1 98.5 165 TYR A CA 1
ATOM 1233 C C . TYR A 1 165 ? -13.727 23.281 15.062 1 98.5 165 TYR A C 1
ATOM 1235 O O . TYR A 1 165 ? -13.148 24.203 14.461 1 98.5 165 TYR A O 1
ATOM 1243 N N . LYS A 1 166 ? -14.375 22.297 14.438 1 98.38 166 LYS A N 1
ATOM 1244 C CA . LYS A 1 166 ? -14.312 22.156 12.984 1 98.38 166 LYS A CA 1
ATOM 1245 C C . LYS A 1 166 ? -12.867 22.188 12.492 1 98.38 166 LYS A C 1
ATOM 1247 O O . LYS A 1 166 ? -12.547 22.906 11.539 1 98.38 166 LYS A O 1
ATOM 1252 N N . ALA A 1 167 ? -12.031 21.453 13.18 1 98.75 167 ALA A N 1
ATOM 1253 C CA . ALA A 1 167 ? -10.594 21.469 12.953 1 98.75 167 ALA A CA 1
ATOM 1254 C C . ALA A 1 167 ? -10.234 20.812 11.625 1 98.75 167 ALA A C 1
ATOM 1256 O O . ALA A 1 167 ? -10.977 19.953 11.125 1 98.75 167 ALA A O 1
ATOM 1257 N N . ILE A 1 168 ? -9.141 21.25 11.023 1 98.88 168 ILE A N 1
ATOM 1258 C CA . ILE A 1 168 ? -8.484 20.484 9.961 1 98.88 168 ILE A CA 1
ATOM 1259 C C . ILE A 1 168 ? -7.465 19.531 10.562 1 98.88 168 ILE A C 1
ATOM 1261 O O . ILE A 1 168 ? -6.566 19.938 11.297 1 98.88 168 ILE A O 1
ATOM 1265 N N . VAL A 1 169 ? -7.629 18.266 10.297 1 98.94 169 VAL A N 1
ATOM 1266 C CA . VAL A 1 169 ? -6.699 17.25 10.797 1 98.94 169 VAL A CA 1
ATOM 1267 C C . VAL A 1 169 ? -5.793 16.781 9.664 1 98.94 169 VAL A C 1
ATOM 1269 O O . VAL A 1 169 ? -6.246 16.109 8.734 1 98.94 169 VAL A O 1
ATOM 1272 N N . PHE A 1 170 ? -4.543 17.203 9.773 1 98.94 170 PHE A N 1
ATOM 1273 C CA . PHE A 1 170 ? -3.518 16.703 8.867 1 98.94 170 PHE A CA 1
ATOM 1274 C C . PHE A 1 170 ? -2.945 15.383 9.367 1 98.94 170 PHE A C 1
ATOM 1276 O O . PHE A 1 170 ? -2.297 15.344 10.422 1 98.94 170 PHE A O 1
ATOM 1283 N N . ILE A 1 171 ? -3.168 14.305 8.602 1 98.94 171 ILE A N 1
ATOM 1284 C CA . ILE A 1 171 ? -2.699 12.992 9.047 1 98.94 171 ILE A CA 1
ATOM 1285 C C . ILE A 1 171 ? -1.396 12.641 8.328 1 98.94 171 ILE A C 1
ATOM 1287 O O . ILE A 1 171 ? -1.35 12.594 7.098 1 98.94 171 ILE A O 1
ATOM 1291 N N . HIS A 1 172 ? -0.403 12.43 9.133 1 98.88 172 HIS A N 1
ATOM 1292 C CA . HIS A 1 172 ? 0.907 12.023 8.641 1 98.88 172 HIS A CA 1
ATOM 1293 C C . HIS A 1 172 ? 1.237 10.602 9.078 1 98.88 172 HIS A C 1
ATOM 1295 O O . HIS A 1 172 ? 0.966 10.211 10.211 1 98.88 172 HIS A O 1
ATOM 1301 N N . PRO A 1 173 ? 1.811 9.82 8.164 1 98.31 173 PRO A N 1
ATOM 1302 C CA . PR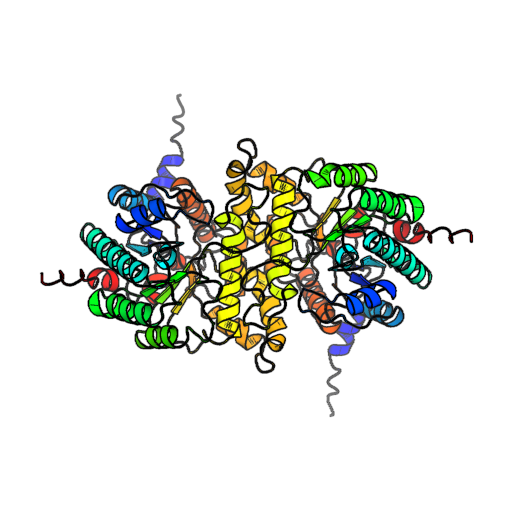O A 1 173 ? 2.188 8.461 8.555 1 98.31 173 PRO A CA 1
ATOM 1303 C C . PRO A 1 173 ? 3.299 8.43 9.602 1 98.31 173 PRO A C 1
ATOM 1305 O O . PRO A 1 173 ? 4.055 9.398 9.727 1 98.31 173 PRO A O 1
ATOM 1308 N N . ALA A 1 174 ? 3.314 7.379 10.328 1 96.19 174 ALA A N 1
ATOM 1309 C CA . ALA A 1 174 ? 4.359 7.09 11.305 1 96.19 174 ALA A CA 1
ATOM 1310 C C . ALA A 1 174 ? 4.879 5.664 11.148 1 96.19 174 ALA A C 1
ATOM 1312 O O . ALA A 1 174 ? 4.391 4.91 10.305 1 96.19 174 ALA A O 1
ATOM 1313 N N . ALA A 1 175 ? 5.883 5.355 11.93 1 94.44 175 ALA A N 1
ATOM 1314 C CA . ALA A 1 175 ? 6.512 4.039 11.844 1 94.44 175 ALA A CA 1
ATOM 1315 C C . ALA A 1 175 ? 5.48 2.928 12.008 1 94.44 175 ALA A C 1
ATOM 1317 O O . ALA A 1 175 ? 4.574 3.029 12.836 1 94.44 175 ALA A O 1
ATOM 1318 N N . VAL A 1 176 ? 5.664 1.925 11.195 1 94.56 176 VAL A N 1
ATOM 1319 C CA . VAL A 1 176 ? 4.77 0.771 11.195 1 94.56 176 VAL A CA 1
ATOM 1320 C C . VAL A 1 176 ? 5.438 -0.4 11.914 1 94.56 176 VAL A C 1
ATOM 1322 O O . VAL A 1 176 ? 6.594 -0.726 11.641 1 94.56 176 VAL A O 1
ATOM 1325 N N . ASP A 1 177 ? 4.676 -0.945 12.852 1 96 177 ASP A N 1
ATOM 1326 C CA . ASP A 1 177 ? 5.129 -2.186 13.477 1 96 177 ASP A CA 1
ATOM 1327 C C . ASP A 1 177 ? 4.82 -3.389 12.586 1 96 177 ASP A C 1
ATOM 1329 O O . ASP A 1 177 ? 3.734 -3.967 12.672 1 96 177 ASP A O 1
ATOM 1333 N N . VAL A 1 178 ? 5.777 -3.77 11.773 1 96.88 178 VAL A N 1
ATOM 1334 C CA . VAL A 1 178 ? 5.582 -4.805 10.766 1 96.88 178 VAL A CA 1
ATOM 1335 C C . VAL A 1 178 ? 6.832 -5.672 10.664 1 96.88 178 VAL A C 1
ATOM 1337 O O . VAL A 1 178 ? 7.949 -5.188 10.852 1 96.88 178 VAL A O 1
ATOM 1340 N N . THR A 1 179 ? 6.648 -6.941 10.344 1 96.62 179 THR A N 1
ATOM 1341 C CA . THR A 1 179 ? 7.73 -7.883 10.102 1 96.62 179 THR A CA 1
ATOM 1342 C C . THR A 1 179 ? 7.633 -8.484 8.703 1 96.62 179 THR A C 1
ATOM 1344 O O . THR A 1 179 ? 6.574 -8.984 8.312 1 96.62 179 THR A O 1
ATOM 1347 N N . PRO A 1 180 ? 8.742 -8.508 8.016 1 96.62 180 PRO A N 1
ATOM 1348 C CA . PRO A 1 180 ? 10.031 -7.867 8.312 1 96.62 180 PRO A CA 1
ATOM 1349 C C . PRO A 1 180 ? 9.938 -6.344 8.328 1 96.62 180 PRO A C 1
ATOM 1351 O O . PRO A 1 180 ? 9.164 -5.754 7.57 1 96.62 180 PRO A O 1
ATOM 1354 N N . ARG A 1 181 ? 10.797 -5.75 9.102 1 95.06 181 ARG A N 1
ATOM 1355 C CA . ARG A 1 181 ? 10.664 -4.32 9.383 1 95.06 181 ARG A CA 1
ATOM 1356 C C . ARG A 1 181 ? 11.148 -3.488 8.195 1 95.06 181 ARG A C 1
ATOM 1358 O O . ARG A 1 181 ? 10.453 -2.57 7.754 1 95.06 181 ARG A O 1
ATOM 1365 N N . LEU A 1 182 ? 12.406 -3.816 7.766 1 95.75 182 LEU A N 1
ATOM 1366 C CA . LEU A 1 182 ? 12.984 -3.039 6.68 1 95.75 182 LEU A CA 1
ATOM 1367 C C . LEU A 1 182 ? 13.07 -3.871 5.402 1 95.75 182 LEU A C 1
ATOM 1369 O O . LEU A 1 182 ? 13.547 -5.012 5.43 1 95.75 182 LEU A O 1
ATOM 1373 N N . ILE A 1 183 ? 12.633 -3.35 4.336 1 97.31 183 ILE A N 1
ATOM 1374 C CA . ILE A 1 183 ? 12.75 -3.98 3.025 1 97.31 183 ILE A CA 1
ATOM 1375 C C . ILE A 1 183 ? 14.211 -3.998 2.592 1 97.31 183 ILE A C 1
ATOM 1377 O O . ILE A 1 183 ? 14.922 -3.002 2.74 1 97.31 183 ILE A O 1
ATOM 1381 N N . ALA A 1 184 ? 14.672 -5.133 2.08 1 97.62 184 ALA A N 1
ATOM 1382 C CA . ALA A 1 184 ? 16.062 -5.344 1.688 1 97.62 184 ALA A CA 1
ATOM 1383 C C . ALA A 1 184 ? 17.016 -5.023 2.84 1 97.62 184 ALA A C 1
ATOM 1385 O O . ALA A 1 184 ? 18.156 -4.602 2.615 1 97.62 184 ALA A O 1
ATOM 1386 N N . GLU A 1 185 ? 16.531 -5.023 4.055 1 94.75 185 GLU A N 1
ATOM 1387 C CA . GLU A 1 185 ? 17.234 -4.844 5.32 1 94.75 185 GLU A CA 1
ATOM 1388 C C . GLU A 1 185 ? 17.719 -3.406 5.488 1 94.75 185 GLU A C 1
ATOM 1390 O O . GLU A 1 185 ? 18.344 -3.07 6.496 1 94.75 185 GLU A O 1
ATOM 1395 N N . LYS A 1 186 ? 17.375 -2.545 4.516 1 95.38 186 LYS A N 1
ATOM 1396 C CA . LYS A 1 186 ? 18 -1.222 4.562 1 95.38 186 LYS A CA 1
ATOM 1397 C C . LYS A 1 186 ? 16.969 -0.129 4.258 1 95.38 186 LYS A C 1
ATOM 1399 O O . LYS A 1 186 ? 17.094 0.99 4.762 1 95.38 186 LYS A O 1
ATOM 1404 N N . LEU A 1 187 ? 16.016 -0.399 3.4 1 96.12 187 LEU A N 1
ATOM 1405 C CA . LEU A 1 187 ? 15.109 0.645 2.924 1 96.12 187 LEU A CA 1
ATOM 1406 C C . LEU A 1 187 ? 14.266 1.197 4.066 1 96.12 187 LEU A C 1
ATOM 1408 O O . LEU A 1 187 ? 13.453 0.474 4.648 1 96.12 187 LEU A O 1
ATOM 1412 N N . PRO A 1 188 ? 14.359 2.492 4.34 1 94.5 188 PRO A N 1
ATOM 1413 C CA . PRO A 1 188 ? 13.562 3.055 5.434 1 94.5 188 PRO A CA 1
ATOM 1414 C C . PRO A 1 188 ? 12.062 3.02 5.145 1 94.5 188 PRO A C 1
ATOM 1416 O O . PRO A 1 188 ? 11.648 3.045 3.984 1 94.5 188 PRO A O 1
ATOM 1419 N N . GLN A 1 189 ? 11.25 3.023 6.152 1 96.12 189 GLN A N 1
ATOM 1420 C CA . GLN A 1 189 ? 9.812 2.768 6.086 1 96.12 189 GLN A CA 1
ATOM 1421 C C . GLN A 1 189 ? 9.094 3.895 5.352 1 96.12 189 GLN A C 1
ATOM 1423 O O . GLN A 1 189 ? 8.047 3.67 4.738 1 96.12 189 GLN A O 1
ATOM 1428 N N . PRO A 1 190 ? 9.578 5.125 5.324 1 96.5 190 PRO A N 1
ATOM 1429 C CA . PRO A 1 190 ? 8.828 6.199 4.664 1 96.5 190 PRO A CA 1
ATOM 1430 C C . PRO A 1 190 ? 8.609 5.941 3.176 1 96.5 190 PRO A C 1
ATOM 1432 O O . PRO A 1 190 ? 7.707 6.52 2.568 1 96.5 190 PRO A O 1
ATOM 1435 N N . ILE A 1 191 ? 9.398 5.078 2.594 1 96.81 191 ILE A N 1
ATOM 1436 C CA . ILE A 1 191 ? 9.383 4.914 1.145 1 96.81 191 ILE A CA 1
ATOM 1437 C C . ILE A 1 191 ? 8.18 4.066 0.737 1 96.81 191 ILE A C 1
ATOM 1439 O O . ILE A 1 191 ? 7.355 4.492 -0.078 1 96.81 191 ILE A O 1
ATOM 1443 N N . VAL A 1 192 ? 7.984 2.959 1.36 1 97.81 192 VAL A N 1
ATOM 1444 C CA . VAL A 1 192 ? 6.926 2.039 0.962 1 97.81 192 VAL A CA 1
ATOM 1445 C C . VAL A 1 192 ? 5.891 1.928 2.078 1 97.81 192 VAL A C 1
ATOM 1447 O O . VAL A 1 192 ? 4.688 2 1.824 1 97.81 192 VAL A O 1
ATOM 1450 N N . ASP A 1 193 ? 6.297 1.883 3.289 1 97.69 193 ASP A N 1
ATOM 1451 C CA . ASP A 1 193 ? 5.418 1.51 4.395 1 97.69 193 ASP A CA 1
ATOM 1452 C C . ASP A 1 193 ? 4.605 2.707 4.879 1 97.69 193 ASP A C 1
ATOM 1454 O O . ASP A 1 193 ? 3.479 2.549 5.355 1 97.69 193 ASP A O 1
ATOM 1458 N N . TYR A 1 194 ? 5.141 3.949 4.793 1 98.19 194 TYR A N 1
ATOM 1459 C CA . TYR A 1 194 ? 4.383 5.121 5.215 1 98.19 194 TYR A CA 1
ATOM 1460 C C . TYR A 1 194 ? 3.125 5.289 4.367 1 98.19 194 TYR A C 1
ATOM 1462 O O . TYR A 1 194 ? 2.029 5.473 4.902 1 98.19 194 TYR A O 1
ATOM 1470 N N . PRO A 1 195 ? 3.227 5.215 3.033 1 98.56 195 PRO A N 1
ATOM 1471 C CA . PRO A 1 195 ? 1.984 5.266 2.258 1 98.56 195 PRO A CA 1
ATOM 1472 C C . PRO A 1 195 ? 0.985 4.188 2.678 1 98.56 195 PRO A C 1
ATOM 1474 O O . PRO A 1 195 ? -0.221 4.445 2.723 1 98.56 195 PRO A O 1
ATOM 1477 N N . GLN A 1 196 ? 1.44 3.037 3.01 1 97.56 196 GLN A N 1
ATOM 1478 C CA . GLN A 1 196 ? 0.563 1.963 3.461 1 97.56 196 GLN A CA 1
ATOM 1479 C C . GLN A 1 196 ? -0.081 2.303 4.801 1 97.56 196 GLN A C 1
ATOM 1481 O O . GLN A 1 196 ? -1.246 1.979 5.035 1 97.56 196 GLN A O 1
ATOM 1486 N N . ALA A 1 197 ? 0.706 2.914 5.664 1 98.5 197 ALA A N 1
ATOM 1487 C CA . ALA A 1 197 ? 0.174 3.346 6.957 1 98.5 197 ALA A CA 1
ATOM 1488 C C . ALA A 1 197 ? -0.99 4.316 6.773 1 98.5 197 ALA A C 1
ATOM 1490 O O . ALA A 1 197 ? -2.02 4.191 7.438 1 98.5 197 ALA A O 1
ATOM 1491 N N . THR A 1 198 ? -0.827 5.25 5.867 1 98.88 198 THR A N 1
ATOM 1492 C CA . THR A 1 198 ? -1.891 6.199 5.566 1 98.88 198 THR A CA 1
ATOM 1493 C C . THR A 1 198 ? -3.131 5.477 5.047 1 98.88 198 THR A C 1
ATOM 1495 O O . THR A 1 198 ? -4.25 5.758 5.484 1 98.88 198 THR A O 1
ATOM 1498 N N . THR A 1 199 ? -2.932 4.516 4.184 1 98.88 199 THR A N 1
ATOM 1499 C CA . THR A 1 199 ? -4.039 3.752 3.619 1 98.88 199 THR A CA 1
ATOM 1500 C C . THR A 1 199 ? -4.789 2.998 4.715 1 98.88 199 THR A C 1
ATOM 1502 O O . THR A 1 199 ? -6.023 3.021 4.754 1 98.88 199 THR A O 1
ATOM 1505 N N . ARG A 1 200 ? -4.07 2.373 5.582 1 98.69 200 ARG A N 1
ATOM 1506 C CA . ARG A 1 200 ? -4.676 1.579 6.648 1 98.69 200 ARG A CA 1
ATOM 1507 C C . ARG A 1 200 ? -5.508 2.453 7.578 1 98.69 200 ARG A C 1
ATOM 1509 O O . ARG A 1 200 ? -6.652 2.115 7.895 1 98.69 200 ARG A O 1
ATOM 1516 N N . THR A 1 201 ? -4.965 3.588 7.969 1 98.81 201 THR A N 1
ATOM 1517 C CA . THR A 1 201 ? -5.691 4.441 8.906 1 98.81 201 THR A CA 1
ATOM 1518 C C . THR A 1 201 ? -6.887 5.098 8.219 1 98.81 201 THR A C 1
ATOM 1520 O O . THR A 1 201 ? -7.953 5.246 8.82 1 98.81 201 THR A O 1
ATOM 1523 N N . ALA A 1 202 ? -6.707 5.543 6.992 1 98.88 202 ALA A N 1
ATOM 1524 C CA . ALA A 1 202 ? -7.832 6.109 6.25 1 98.88 202 ALA A CA 1
ATOM 1525 C C . ALA A 1 202 ? -8.961 5.094 6.113 1 98.88 202 ALA A C 1
ATOM 1527 O O . ALA A 1 202 ? -10.133 5.434 6.305 1 98.88 202 ALA A O 1
ATOM 1528 N N . SER A 1 203 ? -8.609 3.855 5.777 1 98.81 203 SER A N 1
ATOM 1529 C CA . SER A 1 203 ? -9.602 2.787 5.707 1 98.81 203 SER A CA 1
ATOM 1530 C C . SER A 1 203 ? -10.297 2.588 7.047 1 98.81 203 SER A C 1
ATOM 1532 O O . SER A 1 203 ? -11.516 2.418 7.098 1 98.81 203 SER A O 1
ATOM 1534 N N . ASP A 1 204 ? -9.523 2.611 8.07 1 98.81 204 ASP A N 1
ATOM 1535 C CA . ASP A 1 204 ? -10.062 2.447 9.414 1 98.81 204 ASP A CA 1
ATOM 1536 C C . ASP A 1 204 ? -11.07 3.547 9.742 1 98.81 204 ASP A C 1
ATOM 1538 O O . ASP A 1 204 ? -12.156 3.268 10.25 1 98.81 204 ASP A O 1
ATOM 1542 N N . LEU A 1 205 ? -10.719 4.789 9.453 1 98.88 205 LEU A N 1
ATOM 1543 C CA . LEU A 1 205 ? -11.578 5.93 9.734 1 98.88 205 LEU A CA 1
ATOM 1544 C C . LEU A 1 205 ? -12.906 5.812 8.984 1 98.88 205 LEU A C 1
ATOM 1546 O O . LEU A 1 205 ? -13.961 6.125 9.531 1 98.88 205 LEU A O 1
ATOM 1550 N N . VAL A 1 206 ? -12.859 5.367 7.75 1 98.81 206 VAL A N 1
ATOM 1551 C CA . VAL A 1 206 ? -14.047 5.246 6.918 1 98.81 206 VAL A CA 1
ATOM 1552 C C . VAL A 1 206 ? -14.914 4.09 7.414 1 98.81 206 VAL A C 1
ATOM 1554 O O . VAL A 1 206 ? -16.109 4.254 7.637 1 98.81 206 VAL A O 1
ATOM 1557 N N . LEU A 1 207 ? -14.297 2.959 7.684 1 98.56 207 LEU A N 1
ATOM 1558 C CA . LEU A 1 207 ? -15.039 1.737 7.969 1 98.56 207 LEU A CA 1
ATOM 1559 C C . LEU A 1 207 ? -15.602 1.762 9.391 1 98.56 207 LEU A C 1
ATOM 1561 O O . LEU A 1 207 ? -16.594 1.095 9.68 1 98.56 207 LEU A O 1
ATOM 1565 N N . THR A 1 208 ? -14.992 2.533 10.273 1 98.31 208 THR A N 1
ATOM 1566 C CA . THR A 1 208 ? -15.523 2.689 11.625 1 98.31 208 THR A CA 1
ATOM 1567 C C . THR A 1 208 ? -16.531 3.836 11.68 1 98.31 208 THR A C 1
ATOM 1569 O O . THR A 1 208 ? -17.094 4.117 12.734 1 98.31 208 THR A O 1
ATOM 1572 N N . ARG A 1 209 ? -16.641 4.562 10.594 1 97.88 209 ARG A N 1
ATOM 1573 C CA . ARG A 1 209 ? -17.531 5.723 10.469 1 97.88 209 ARG A CA 1
ATOM 1574 C C . ARG A 1 209 ? -17.078 6.848 11.398 1 97.88 209 ARG A C 1
ATOM 1576 O O . ARG A 1 209 ? -17.891 7.688 11.789 1 97.88 209 ARG A O 1
ATOM 1583 N N . THR A 1 210 ? -15.859 6.785 11.781 1 98.69 210 THR A N 1
ATOM 1584 C CA . THR A 1 210 ? -15.297 7.922 12.508 1 98.69 210 THR A CA 1
ATOM 1585 C C . THR A 1 210 ? -15.289 9.172 11.633 1 98.69 210 THR A C 1
ATOM 1587 O O . THR A 1 210 ? -15.594 10.266 12.109 1 98.69 210 THR A O 1
ATOM 1590 N N . PHE A 1 211 ? -14.953 8.984 10.383 1 98.75 211 PHE A N 1
ATOM 1591 C CA . PHE A 1 211 ? -15.047 10.031 9.367 1 98.75 211 PHE A CA 1
ATOM 1592 C C . PHE A 1 211 ? -16.156 9.719 8.375 1 98.75 211 PHE A C 1
ATOM 1594 O O . PHE A 1 211 ? -16.25 8.594 7.875 1 98.75 211 PHE A O 1
ATOM 1601 N N . THR A 1 212 ? -17 10.656 8.156 1 97.94 212 THR A N 1
ATOM 1602 C CA . THR A 1 212 ? -18.109 10.523 7.211 1 97.94 212 THR A CA 1
ATOM 1603 C C . THR A 1 212 ? -18.281 11.805 6.402 1 97.94 212 THR A C 1
ATOM 1605 O O . THR A 1 212 ? -17.641 12.82 6.691 1 97.94 212 THR A O 1
ATOM 1608 N N . LYS A 1 213 ? -19.203 11.758 5.434 1 96.38 213 LYS A N 1
ATOM 1609 C CA . LYS A 1 213 ? -19.5 12.93 4.621 1 96.38 213 LYS A CA 1
ATOM 1610 C C . LYS A 1 213 ? -20.188 14.016 5.453 1 96.38 213 LYS A C 1
ATOM 1612 O O . LYS A 1 213 ? -20.297 15.156 5.016 1 96.38 213 LYS A O 1
ATOM 1617 N N . HIS A 1 214 ? -20.562 13.688 6.703 1 97.44 214 HIS A N 1
ATOM 1618 C CA . HIS A 1 214 ? -21.266 14.641 7.559 1 97.44 214 HIS A CA 1
ATOM 1619 C C . HIS A 1 214 ? -20.312 15.227 8.602 1 97.44 214 HIS A C 1
ATOM 1621 O O . HIS A 1 214 ? -20.703 16.109 9.375 1 97.44 214 HIS A O 1
ATOM 1627 N N . SER A 1 215 ? -19.172 14.68 8.625 1 98.38 215 SER A N 1
ATOM 1628 C CA . SER A 1 215 ? -18.203 15.211 9.586 1 98.38 215 SER A CA 1
ATOM 1629 C C . SER A 1 215 ? -17.953 16.703 9.367 1 98.38 215 SER A C 1
ATOM 1631 O O . SER A 1 215 ? -17.859 17.156 8.227 1 98.38 215 SER A O 1
ATOM 1633 N N . LYS A 1 216 ? -17.812 17.422 10.516 1 98.25 216 LYS A N 1
ATOM 1634 C CA . LYS A 1 216 ? -17.594 18.859 10.422 1 98.25 216 LYS A CA 1
ATOM 1635 C C . LYS A 1 216 ? -16.109 19.188 10.438 1 98.25 216 LYS A C 1
ATOM 1637 O O . LYS A 1 216 ? -15.719 20.312 10.094 1 98.25 216 LYS A O 1
ATOM 1642 N N . PHE A 1 217 ? -15.352 18.297 10.953 1 98.56 217 PHE A N 1
ATOM 1643 C CA . PHE A 1 217 ? -13.914 18.422 10.781 1 98.56 217 PHE A CA 1
ATOM 1644 C C . PHE A 1 217 ? -13.484 17.953 9.391 1 98.56 217 PHE A C 1
ATOM 1646 O O . PHE A 1 217 ? -14.234 17.25 8.719 1 98.56 217 PHE A O 1
ATOM 1653 N N . LYS A 1 218 ? -12.336 18.453 8.938 1 98.75 218 LYS A N 1
ATOM 1654 C CA . LYS A 1 218 ? -11.75 18.047 7.66 1 98.75 218 LYS A CA 1
ATOM 1655 C C . LYS A 1 218 ? -10.484 17.219 7.875 1 98.75 218 LYS A C 1
ATOM 1657 O O . LYS A 1 218 ? -9.797 17.375 8.891 1 98.75 218 LYS A O 1
ATOM 1662 N N . VAL A 1 219 ? -10.219 16.312 6.934 1 98.94 219 VAL A N 1
ATOM 1663 C CA . VAL A 1 219 ? -9.023 15.477 7.031 1 98.94 219 VAL A CA 1
ATOM 1664 C C . VAL A 1 219 ? -8.203 15.609 5.754 1 98.94 219 VAL A C 1
ATOM 1666 O O . VAL A 1 219 ? -8.727 15.445 4.648 1 98.94 219 VAL A O 1
ATOM 1669 N N . ILE A 1 220 ? -6.934 15.977 5.922 1 98.94 220 ILE A N 1
ATOM 1670 C CA . ILE A 1 220 ? -5.957 15.914 4.84 1 98.94 220 ILE A CA 1
ATOM 1671 C C . ILE A 1 220 ? -5.137 14.633 4.957 1 98.94 220 ILE A C 1
ATOM 1673 O O . ILE A 1 220 ? -4.512 14.383 5.988 1 98.94 220 ILE A O 1
ATOM 1677 N N . LEU A 1 221 ? -5.199 13.797 3.936 1 98.94 221 LEU A N 1
ATOM 1678 C CA . LEU A 1 221 ? -4.348 12.609 3.859 1 98.94 221 LEU A CA 1
ATOM 1679 C C . LEU A 1 221 ? -3.066 12.914 3.086 1 98.94 221 LEU A C 1
ATOM 1681 O O . LEU A 1 221 ? -3.119 13.461 1.981 1 98.94 221 LEU A O 1
ATOM 1685 N N . SER A 1 222 ? -1.944 12.492 3.672 1 98.81 222 SER A N 1
ATOM 1686 C CA . SER A 1 222 ? -0.628 12.789 3.117 1 98.81 222 SER A CA 1
ATOM 1687 C C . SER A 1 222 ? -0.338 11.93 1.891 1 98.81 222 SER A C 1
ATOM 1689 O O . SER A 1 222 ? -0.844 10.812 1.777 1 98.81 222 SER A O 1
ATOM 1691 N N . HIS A 1 223 ? 0.521 12.469 0.985 1 98.81 223 HIS A N 1
ATOM 1692 C CA . HIS A 1 223 ? 1.129 11.711 -0.107 1 98.81 223 HIS A CA 1
ATOM 1693 C C . HIS A 1 223 ? 0.068 11.047 -0.976 1 98.81 223 HIS A C 1
ATOM 1695 O O . HIS A 1 223 ? 0.127 9.836 -1.217 1 98.81 223 HIS A O 1
ATOM 1701 N N . ALA A 1 224 ? -0.906 11.859 -1.3 1 98.81 224 ALA A N 1
ATOM 1702 C CA . ALA A 1 224 ? -2.004 11.43 -2.162 1 98.81 224 ALA A CA 1
ATOM 1703 C C . ALA A 1 224 ? -2.857 10.367 -1.474 1 98.81 224 ALA A C 1
ATOM 1705 O O . ALA A 1 224 ? -3.455 9.516 -2.137 1 98.81 224 ALA A O 1
ATOM 1706 N N . GLY A 1 225 ? -2.867 10.352 -0.151 1 98.88 225 GLY A N 1
ATOM 1707 C CA . GLY A 1 225 ? -3.668 9.383 0.583 1 98.88 225 GLY A CA 1
ATOM 1708 C C . GLY A 1 225 ? -3.014 8.016 0.677 1 98.88 225 GLY A C 1
ATOM 1709 O O . GLY A 1 225 ? -3.695 7.008 0.875 1 98.88 225 GLY A O 1
ATOM 1710 N N . GLY A 1 226 ? -1.712 8.008 0.5 1 98.75 226 GLY A N 1
ATOM 1711 C CA . GLY A 1 226 ? -1.031 6.727 0.439 1 98.75 226 GLY A CA 1
ATOM 1712 C C . GLY A 1 226 ? -1.382 5.922 -0.8 1 98.75 226 GLY A C 1
ATOM 1713 O O . GLY A 1 226 ? -1.23 6.406 -1.923 1 98.75 226 GLY A O 1
ATOM 1714 N N . THR A 1 227 ? -1.877 4.707 -0.568 1 98.81 227 THR A N 1
ATOM 1715 C CA . THR A 1 227 ? -2.299 3.869 -1.686 1 98.81 227 THR A CA 1
ATOM 1716 C C . THR A 1 227 ? -3.818 3.729 -1.713 1 98.81 227 THR A C 1
ATOM 1718 O O . THR A 1 227 ? -4.355 2.854 -2.396 1 98.81 227 THR A O 1
ATOM 1721 N N . LEU A 1 228 ? -4.484 4.559 -0.988 1 98.88 228 LEU A N 1
ATOM 1722 C CA . LEU A 1 228 ? -5.934 4.473 -0.851 1 98.88 228 LEU A CA 1
ATOM 1723 C C . LEU A 1 228 ? -6.617 4.602 -2.209 1 98.88 228 LEU A C 1
ATOM 1725 O O . LEU A 1 228 ? -7.492 3.803 -2.547 1 98.88 228 LEU A O 1
ATOM 1729 N N . PRO A 1 229 ? -6.191 5.594 -3.076 1 98.81 229 PRO A N 1
ATOM 1730 C CA . PRO A 1 229 ? -6.879 5.691 -4.367 1 98.81 229 PRO A CA 1
ATOM 1731 C C . PRO A 1 229 ? -6.715 4.43 -5.215 1 98.81 229 PRO A C 1
ATOM 1733 O O . PRO A 1 229 ? -7.621 4.07 -5.973 1 98.81 229 PRO A O 1
ATOM 1736 N N . TRP A 1 230 ? -5.617 3.752 -5.055 1 98.56 230 TRP A N 1
ATOM 1737 C CA . TRP A 1 230 ? -5.312 2.527 -5.789 1 98.56 230 TRP A CA 1
ATOM 1738 C C . TRP A 1 230 ? -6.172 1.368 -5.293 1 98.56 230 TRP A C 1
ATOM 1740 O O . TRP A 1 230 ? -6.609 0.528 -6.082 1 98.56 230 TRP A O 1
ATOM 1750 N N . LEU A 1 231 ? -6.48 1.373 -4.031 1 98.62 231 LEU A N 1
ATOM 1751 C CA . LEU A 1 231 ? -7.125 0.221 -3.41 1 98.62 231 LEU A CA 1
ATOM 1752 C C . LEU A 1 231 ? -8.578 0.525 -3.078 1 98.62 231 LEU A C 1
ATOM 1754 O O . LEU A 1 231 ? -9.273 -0.301 -2.477 1 98.62 231 LEU A O 1
ATOM 1758 N N . ALA A 1 232 ? -9.102 1.653 -3.49 1 98.38 232 ALA A N 1
ATOM 1759 C CA . ALA A 1 232 ? -10.422 2.117 -3.084 1 98.38 232 ALA A CA 1
ATOM 1760 C C . ALA A 1 232 ? -11.508 1.127 -3.506 1 98.38 232 ALA A C 1
ATOM 1762 O O . ALA A 1 232 ? -12.445 0.863 -2.752 1 98.38 232 ALA A O 1
ATOM 1763 N N . ASP A 1 233 ? -11.367 0.579 -4.68 1 97.25 233 ASP A N 1
ATOM 1764 C CA . ASP A 1 233 ? -12.367 -0.359 -5.184 1 97.25 233 ASP A CA 1
ATOM 1765 C C . ASP A 1 233 ? -12.422 -1.616 -4.32 1 97.25 233 ASP A C 1
ATOM 1767 O O . ASP A 1 233 ? -13.508 -2.08 -3.963 1 97.25 233 ASP A O 1
ATOM 1771 N N . ARG A 1 234 ? -11.297 -2.178 -3.988 1 95.81 234 ARG A N 1
ATOM 1772 C CA . ARG A 1 234 ? -11.211 -3.379 -3.162 1 95.81 234 ARG A CA 1
ATOM 1773 C C . ARG A 1 234 ? -11.758 -3.119 -1.763 1 95.81 234 ARG A C 1
ATOM 1775 O O . ARG A 1 234 ? -12.516 -3.932 -1.226 1 95.81 234 ARG A O 1
ATOM 1782 N N . MET A 1 235 ? -11.359 -2.014 -1.262 1 96.25 235 MET A N 1
ATOM 1783 C CA . MET A 1 235 ? -11.766 -1.652 0.094 1 96.25 235 MET A CA 1
ATOM 1784 C C . MET A 1 235 ? -13.266 -1.41 0.166 1 96.25 235 MET A C 1
ATOM 1786 O O . MET A 1 235 ? -13.938 -1.925 1.061 1 96.25 235 MET A O 1
ATOM 1790 N N . SER A 1 236 ? -13.789 -0.703 -0.778 1 97.38 236 SER A N 1
ATOM 1791 C CA . SER A 1 236 ? -15.211 -0.358 -0.758 1 97.38 236 SER A CA 1
ATOM 1792 C C . SER A 1 236 ? -16.078 -1.582 -1.021 1 97.38 236 SER A C 1
ATOM 1794 O O . SER A 1 236 ? -17.141 -1.732 -0.423 1 97.38 236 SER A O 1
ATOM 1796 N N . SER A 1 237 ? -15.609 -2.494 -1.863 1 95.81 237 SER A N 1
ATOM 1797 C CA . SER A 1 237 ? -16.375 -3.686 -2.215 1 95.81 237 SER A CA 1
ATOM 1798 C C . SER A 1 237 ? -16.438 -4.668 -1.049 1 95.81 237 SER A C 1
ATOM 1800 O O . SER A 1 237 ? -17.25 -5.602 -1.058 1 95.81 237 SER A O 1
ATOM 1802 N N . SER A 1 238 ? -15.648 -4.391 -0.055 1 94.56 238 SER A N 1
ATOM 1803 C CA . SER A 1 238 ? -15.57 -5.316 1.07 1 94.56 238 SER A CA 1
ATOM 1804 C C . SER A 1 238 ? -16.156 -4.695 2.338 1 94.56 238 SER A C 1
ATOM 1806 O O . SER A 1 238 ? -15.969 -5.23 3.434 1 94.56 238 SER A O 1
ATOM 1808 N N . SER A 1 239 ? -16.812 -3.611 2.215 1 95.81 239 SER A N 1
ATOM 1809 C CA . SER A 1 239 ? -17.312 -2.84 3.348 1 95.81 239 SER A CA 1
ATOM 1810 C C . SER A 1 239 ? -18.25 -3.672 4.215 1 95.81 239 SER A C 1
ATOM 1812 O O . SER A 1 239 ? -18.234 -3.547 5.441 1 95.81 239 SER A O 1
ATOM 1814 N N . ARG A 1 240 ? -19 -4.617 3.611 1 94.31 240 ARG A N 1
ATOM 1815 C CA . ARG A 1 240 ? -20.016 -5.383 4.328 1 94.31 240 ARG A CA 1
ATOM 1816 C C . ARG A 1 240 ? -19.375 -6.406 5.258 1 94.31 240 ARG A C 1
ATOM 1818 O O . ARG A 1 240 ? -20.031 -6.93 6.16 1 94.31 240 ARG A O 1
ATOM 1825 N N . LEU A 1 241 ? -18.156 -6.699 5.043 1 92.75 241 LEU A N 1
ATOM 1826 C CA . LEU A 1 241 ? -17.422 -7.578 5.953 1 92.75 241 LEU A CA 1
ATOM 1827 C C . LEU A 1 241 ? -17.234 -6.914 7.312 1 92.75 241 LEU A C 1
ATOM 1829 O O . LEU A 1 241 ? -17.047 -7.598 8.32 1 92.75 241 LEU A O 1
ATOM 1833 N N . VAL A 1 242 ? -17.25 -5.574 7.309 1 95.38 242 VAL A N 1
ATOM 1834 C CA . VAL A 1 242 ? -17.062 -4.809 8.539 1 95.38 242 VAL A CA 1
ATOM 1835 C C . VAL A 1 242 ? -18.422 -4.406 9.109 1 95.38 242 VAL A C 1
ATOM 1837 O O . VAL A 1 242 ? -18.672 -4.574 10.305 1 95.38 242 VAL A O 1
ATOM 1840 N N . ASP A 1 243 ? -19.234 -3.902 8.297 1 96.25 243 ASP A N 1
ATOM 1841 C CA . ASP A 1 243 ? -20.594 -3.467 8.633 1 96.25 243 ASP A CA 1
ATOM 1842 C C . ASP A 1 243 ? -21.578 -3.863 7.539 1 96.25 243 ASP A C 1
ATOM 1844 O O . ASP A 1 243 ? -21.594 -3.262 6.461 1 96.25 243 ASP A O 1
ATOM 1848 N N . PRO A 1 244 ? -22.453 -4.836 7.859 1 95.94 244 PRO A N 1
ATOM 1849 C CA . PRO A 1 244 ? -23.375 -5.328 6.84 1 95.94 244 PRO A CA 1
ATOM 1850 C C . PRO A 1 244 ? -24.266 -4.223 6.27 1 95.94 244 PRO A C 1
ATOM 1852 O O . PRO A 1 244 ? -24.844 -4.387 5.191 1 95.94 244 PRO A O 1
ATOM 1855 N N . ASN A 1 245 ? -24.328 -3.119 6.973 1 96.56 245 ASN A N 1
ATOM 1856 C CA . ASN A 1 245 ? -25.203 -2.033 6.527 1 96.56 245 ASN A CA 1
ATOM 1857 C C . ASN A 1 245 ? -24.422 -0.977 5.75 1 96.56 245 ASN A C 1
ATOM 1859 O O . ASN A 1 245 ? -24.984 0.027 5.316 1 96.56 245 ASN A O 1
ATOM 1863 N N . MET A 1 246 ? -23.219 -1.184 5.555 1 97 246 MET A N 1
ATOM 1864 C CA . MET A 1 246 ? -22.391 -0.24 4.805 1 97 246 MET A CA 1
ATOM 1865 C C . MET A 1 246 ? -22.234 -0.688 3.357 1 97 246 MET A C 1
ATOM 1867 O O . MET A 1 246 ? -21.797 -1.812 3.096 1 97 246 MET A O 1
ATOM 1871 N N . THR A 1 247 ? -22.547 0.202 2.428 1 96.62 247 THR A N 1
ATOM 1872 C CA . THR A 1 247 ? -22.453 -0.128 1.01 1 96.62 247 THR A CA 1
ATOM 1873 C C . THR A 1 247 ? -21.141 0.387 0.416 1 96.62 247 THR A C 1
ATOM 1875 O O . THR A 1 247 ? -20.453 1.202 1.032 1 96.62 247 THR A O 1
ATOM 1878 N N . MET A 1 248 ? -20.891 -0.099 -0.734 1 96.5 248 MET A N 1
ATOM 1879 C CA . MET A 1 248 ? -19.75 0.391 -1.496 1 96.5 248 MET A CA 1
ATOM 1880 C C . MET A 1 248 ? -19.844 1.895 -1.729 1 96.5 248 MET A C 1
ATOM 1882 O O . MET A 1 248 ? -18.859 2.619 -1.59 1 96.5 248 MET A O 1
ATOM 1886 N N . ASP A 1 249 ? -21.016 2.381 -1.998 1 96.62 249 ASP A N 1
ATOM 1887 C CA . ASP A 1 249 ? -21.25 3.797 -2.27 1 96.62 249 ASP A CA 1
ATOM 1888 C C . ASP A 1 249 ? -21 4.641 -1.024 1 96.62 249 ASP A C 1
ATOM 1890 O O . ASP A 1 249 ? -20.469 5.758 -1.121 1 96.62 249 ASP A O 1
ATOM 1894 N N . ASP A 1 250 ? -21.359 4.098 0.101 1 96.94 250 ASP A N 1
ATOM 1895 C CA . ASP A 1 250 ? -21.078 4.797 1.353 1 96.94 250 ASP A CA 1
ATOM 1896 C C . ASP A 1 250 ? -19.594 5.055 1.529 1 96.94 250 ASP A C 1
ATOM 1898 O O . ASP A 1 250 ? -19.188 6.16 1.891 1 96.94 250 ASP A O 1
ATOM 1902 N N . VAL A 1 251 ? -18.844 4.062 1.233 1 98.19 251 VAL A N 1
ATOM 1903 C CA . VAL A 1 251 ? -17.391 4.129 1.413 1 98.19 251 VAL A CA 1
ATOM 1904 C C . VAL A 1 251 ? -16.797 5.105 0.407 1 98.19 251 VAL A C 1
ATOM 1906 O O . VAL A 1 251 ? -16.031 6.004 0.782 1 98.19 251 VAL A O 1
ATOM 1909 N N . LEU A 1 252 ? -17.156 4.973 -0.821 1 98.25 252 LEU A N 1
ATOM 1910 C CA . LEU A 1 252 ? -16.578 5.809 -1.871 1 98.25 252 LEU A CA 1
ATOM 1911 C C . LEU A 1 252 ? -16.969 7.273 -1.671 1 98.25 252 LEU A C 1
ATOM 1913 O O . LEU A 1 252 ? -16.156 8.172 -1.913 1 98.25 252 LEU A O 1
ATOM 1917 N N . GLU A 1 253 ? -18.188 7.516 -1.211 1 97.88 253 GLU A N 1
ATOM 1918 C CA . GLU A 1 253 ? -18.609 8.875 -0.91 1 97.88 253 GLU A CA 1
ATOM 1919 C C . GLU A 1 253 ? -17.797 9.477 0.229 1 97.88 253 GLU A C 1
ATOM 1921 O O . GLU A 1 253 ? -17.438 10.656 0.19 1 97.88 253 GLU A O 1
ATOM 1926 N N . THR A 1 254 ? -17.547 8.68 1.172 1 98.5 254 THR A N 1
ATOM 1927 C CA . THR A 1 254 ? -16.75 9.156 2.297 1 98.5 254 THR A CA 1
ATOM 1928 C C . THR A 1 254 ? -15.32 9.461 1.856 1 98.5 254 THR A C 1
ATOM 1930 O O . THR A 1 254 ? -14.734 10.469 2.26 1 98.5 254 THR A O 1
ATOM 1933 N N . ILE A 1 255 ? -14.734 8.586 1.053 1 98.75 255 ILE A N 1
ATOM 1934 C CA . ILE A 1 255 ? -13.375 8.789 0.547 1 98.75 255 ILE A CA 1
ATOM 1935 C C . ILE A 1 255 ? -13.305 10.117 -0.203 1 98.75 255 ILE A C 1
ATOM 1937 O O . ILE A 1 255 ? -12.328 10.859 -0.067 1 98.75 255 ILE A O 1
ATOM 1941 N N . ARG A 1 256 ? -14.312 10.469 -0.881 1 98.44 256 ARG A N 1
ATOM 1942 C CA . ARG A 1 256 ? -14.367 11.688 -1.674 1 98.44 256 ARG A CA 1
ATOM 1943 C C . ARG A 1 256 ? -14.305 12.922 -0.78 1 98.44 256 ARG A C 1
ATOM 1945 O O . ARG A 1 256 ? -14.008 14.023 -1.253 1 98.44 256 ARG A O 1
ATOM 1952 N N . HIS A 1 257 ? -14.57 12.734 0.458 1 98.31 257 HIS A N 1
ATOM 1953 C CA . HIS A 1 257 ? -14.656 13.867 1.373 1 98.31 257 HIS A CA 1
ATOM 1954 C C . HIS A 1 257 ? -13.305 14.156 2.023 1 98.31 257 HIS A C 1
ATOM 1956 O O . HIS A 1 257 ? -13.125 15.211 2.643 1 98.31 257 HIS A O 1
ATOM 1962 N N . PHE A 1 258 ? -12.359 13.25 1.828 1 98.88 258 PHE A N 1
ATOM 1963 C CA . PHE A 1 258 ? -11 13.562 2.256 1 98.88 258 PHE A CA 1
ATOM 1964 C C . PHE A 1 258 ? -10.398 14.656 1.384 1 98.88 258 PHE A C 1
ATOM 1966 O O . PHE A 1 258 ? -10.844 14.875 0.254 1 98.88 258 PHE A O 1
ATOM 1973 N N . TYR A 1 259 ? -9.461 15.422 1.95 1 98.94 259 TYR A N 1
ATOM 1974 C CA . TYR A 1 259 ? -8.477 16.156 1.162 1 98.94 259 TYR A CA 1
ATOM 1975 C C . TYR A 1 259 ? -7.191 15.352 1.016 1 98.94 259 TYR A C 1
ATOM 1977 O O . TYR A 1 259 ? -6.855 14.539 1.882 1 98.94 259 TYR A O 1
ATOM 1985 N N . PHE A 1 260 ? -6.496 15.555 -0.127 1 98.94 260 PHE A N 1
ATOM 1986 C CA . PHE A 1 260 ? -5.266 14.844 -0.439 1 98.94 260 PHE A CA 1
ATOM 1987 C C . PHE A 1 260 ? -4.156 15.82 -0.824 1 98.94 260 PHE A C 1
ATOM 1989 O O . PHE A 1 260 ? -4.312 16.594 -1.766 1 98.94 260 PHE A O 1
ATOM 1996 N N . ASP A 1 261 ? -3.076 15.773 -0.112 1 98.88 261 ASP A N 1
ATOM 1997 C CA . ASP A 1 261 ? -1.938 16.5 -0.676 1 98.88 261 ASP A CA 1
ATOM 1998 C C . ASP A 1 261 ? -1.131 15.602 -1.612 1 98.88 261 ASP A C 1
ATOM 2000 O O . ASP A 1 261 ? -1.198 14.375 -1.519 1 98.88 261 ASP A O 1
ATOM 2004 N N . VAL A 1 262 ? -0.345 16.203 -2.449 1 98.75 262 VAL A N 1
ATOM 2005 C CA . VAL A 1 262 ? 0.369 15.398 -3.439 1 98.75 262 VAL A CA 1
ATOM 2006 C C . VAL A 1 262 ? 1.872 15.477 -3.182 1 98.75 262 VAL A C 1
ATOM 2008 O O . VAL A 1 262 ? 2.674 15.375 -4.113 1 98.75 262 VAL A O 1
ATOM 2011 N N . ALA A 1 263 ? 2.244 15.703 -1.896 1 98.75 263 ALA A N 1
ATOM 2012 C CA . ALA A 1 263 ? 3.662 15.664 -1.548 1 98.75 263 ALA A CA 1
ATOM 2013 C C . ALA A 1 263 ? 4.305 14.352 -1.994 1 98.75 263 ALA A C 1
ATOM 2015 O O . ALA A 1 263 ? 3.846 13.273 -1.621 1 98.75 263 ALA A O 1
ATOM 2016 N N . LEU A 1 264 ? 5.344 14.508 -2.803 1 98.06 264 LEU A N 1
ATOM 2017 C CA . LEU A 1 264 ? 6.121 13.375 -3.295 1 98.06 264 LEU A CA 1
ATOM 2018 C C . LEU A 1 264 ? 5.227 12.367 -4.012 1 98.06 264 LEU A C 1
ATOM 2020 O O . LEU A 1 264 ? 5.504 11.172 -4.012 1 98.06 264 LEU A O 1
ATOM 2024 N N . SER A 1 265 ? 4.188 12.773 -4.516 1 98.38 265 SER A N 1
ATOM 2025 C CA . SER A 1 265 ? 3.184 11.938 -5.172 1 98.38 265 SER A CA 1
ATOM 2026 C C . SER A 1 265 ? 2.604 12.633 -6.398 1 98.38 265 SER A C 1
ATOM 2028 O O . SER A 1 265 ? 1.386 12.773 -6.52 1 98.38 265 SER A O 1
ATOM 2030 N N . THR A 1 266 ? 3.508 12.977 -7.32 1 98.25 266 THR A N 1
ATOM 2031 C CA . THR A 1 266 ? 3.096 13.805 -8.453 1 98.25 266 THR A CA 1
ATOM 2032 C C . THR A 1 266 ? 3.238 13.031 -9.758 1 98.25 266 THR A C 1
ATOM 2034 O O . THR A 1 266 ? 3.463 13.633 -10.82 1 98.25 266 THR A O 1
ATOM 2037 N N . THR A 1 267 ? 3.18 11.672 -9.734 1 98 267 THR A N 1
ATOM 2038 C CA . THR A 1 267 ? 3.232 10.875 -10.953 1 98 267 THR A CA 1
ATOM 2039 C C . THR A 1 267 ? 1.899 10.938 -11.695 1 98 267 THR A C 1
ATOM 2041 O O . THR A 1 267 ? 0.86 11.211 -11.094 1 98 267 THR A O 1
ATOM 2044 N N . PRO A 1 268 ? 1.926 10.672 -12.992 1 97.94 268 PRO A N 1
ATOM 2045 C CA . PRO A 1 268 ? 0.65 10.547 -13.703 1 97.94 268 PRO A CA 1
ATOM 2046 C C . PRO A 1 268 ? -0.282 9.516 -13.07 1 97.94 268 PRO A C 1
ATOM 2048 O O . PRO A 1 268 ? -1.493 9.742 -13 1 97.94 268 PRO A O 1
ATOM 2051 N N . THR A 1 269 ? 0.245 8.453 -12.562 1 98.19 269 THR A N 1
ATOM 2052 C CA . THR A 1 269 ? -0.551 7.414 -11.914 1 98.19 269 THR A CA 1
ATOM 2053 C C . THR A 1 269 ? -1.259 7.969 -10.68 1 98.19 269 THR A C 1
ATOM 2055 O O . THR A 1 269 ? -2.451 7.727 -10.484 1 98.19 269 THR A O 1
ATOM 2058 N N . ALA A 1 270 ? -0.535 8.727 -9.906 1 98.38 270 ALA A N 1
ATOM 2059 C CA . ALA A 1 270 ? -1.105 9.289 -8.688 1 98.38 270 ALA A CA 1
ATOM 2060 C C . ALA A 1 270 ? -2.24 10.258 -9.008 1 98.38 270 ALA A C 1
ATOM 2062 O O . ALA A 1 270 ? -3.322 10.172 -8.422 1 98.38 270 ALA A O 1
ATOM 2063 N N . LEU A 1 271 ? -1.997 11.164 -9.961 1 98.5 271 LEU A N 1
ATOM 2064 C CA . LEU A 1 271 ? -3 12.172 -10.281 1 98.5 271 LEU A CA 1
ATOM 2065 C C . LEU A 1 271 ? -4.215 11.539 -10.953 1 98.5 271 LEU A C 1
ATOM 2067 O O . LEU A 1 271 ? -5.355 11.883 -10.625 1 98.5 271 LEU A O 1
ATOM 2071 N N . TYR A 1 272 ? -3.996 10.562 -11.844 1 98 272 TYR A N 1
ATOM 2072 C CA . TYR A 1 272 ? -5.09 9.836 -12.477 1 98 272 TYR A CA 1
ATOM 2073 C C . TYR A 1 272 ? -5.926 9.094 -11.445 1 98 272 TYR A C 1
ATOM 2075 O O . TYR A 1 272 ? -7.156 9.164 -11.461 1 98 272 TYR A O 1
ATOM 2083 N N . GLY A 1 273 ? -5.242 8.414 -10.555 1 98.38 273 GLY A N 1
ATOM 2084 C CA . GLY A 1 273 ? -5.934 7.656 -9.523 1 98.38 273 GLY A CA 1
ATOM 2085 C C . GLY A 1 273 ? -6.742 8.531 -8.586 1 98.38 273 GLY A C 1
ATOM 2086 O O . GLY A 1 273 ? -7.855 8.164 -8.195 1 98.38 273 GLY A O 1
ATOM 2087 N N . LEU A 1 274 ? -6.176 9.656 -8.211 1 98.62 274 LEU A N 1
ATOM 2088 C CA . LEU A 1 274 ? -6.902 10.586 -7.355 1 98.62 274 LEU A CA 1
ATOM 2089 C C . LEU A 1 274 ? -8.203 11.031 -8.016 1 98.62 274 LEU A C 1
ATOM 2091 O O . LEU A 1 274 ? -9.25 11.062 -7.367 1 98.62 274 LEU A O 1
ATOM 2095 N N . LEU A 1 275 ? -8.156 11.273 -9.258 1 97.88 275 LEU A N 1
ATOM 2096 C CA . LEU A 1 275 ? -9.32 11.797 -9.969 1 97.88 275 LEU A CA 1
ATOM 2097 C C . LEU A 1 275 ? -10.398 10.727 -10.102 1 97.88 275 LEU A C 1
ATOM 2099 O O . LEU A 1 275 ? -11.547 11.039 -10.43 1 97.88 275 LEU A O 1
ATOM 2103 N N . GLN A 1 276 ? -10.031 9.484 -9.852 1 97.75 276 GLN A N 1
ATOM 2104 C CA . GLN A 1 276 ? -11.031 8.422 -9.883 1 97.75 276 GLN A CA 1
ATOM 2105 C C . GLN A 1 276 ? -11.812 8.352 -8.57 1 97.75 276 GLN A C 1
ATOM 2107 O O . GLN A 1 276 ? -12.883 7.758 -8.516 1 97.75 276 GLN A O 1
ATOM 2112 N N . VAL A 1 277 ? -11.234 9.008 -7.465 1 98.25 277 VAL A N 1
ATOM 2113 C CA . VAL A 1 277 ? -11.867 8.75 -6.18 1 98.25 277 VAL A CA 1
ATOM 2114 C C . VAL A 1 277 ? -12.289 10.062 -5.531 1 98.25 277 VAL A C 1
ATOM 2116 O O . VAL A 1 277 ? -13.008 10.07 -4.531 1 98.25 277 VAL A O 1
ATOM 2119 N N . THR A 1 278 ? -11.797 11.117 -6.016 1 98.12 278 THR A N 1
ATOM 2120 C CA . THR A 1 278 ? -12.141 12.43 -5.465 1 98.12 278 THR A CA 1
ATOM 2121 C C . THR A 1 278 ? -12.258 13.469 -6.578 1 98.12 278 THR A C 1
ATOM 2123 O O . THR A 1 278 ? -12.32 13.117 -7.758 1 98.12 278 THR A O 1
ATOM 2126 N N . THR A 1 279 ? -12.445 14.773 -6.234 1 97.94 279 THR A N 1
ATOM 2127 C CA . THR A 1 279 ? -12.609 15.859 -7.188 1 97.94 279 THR A CA 1
ATOM 2128 C C . THR A 1 279 ? -11.43 16.828 -7.109 1 97.94 279 THR A C 1
ATOM 2130 O O . THR A 1 279 ? -10.734 16.875 -6.098 1 97.94 279 THR A O 1
ATOM 2133 N N . PRO A 1 280 ? -11.219 17.531 -8.172 1 98.19 280 PRO A N 1
ATOM 2134 C CA . PRO A 1 280 ? -10.039 18.406 -8.258 1 98.19 280 PRO A CA 1
ATOM 2135 C C . PRO A 1 280 ? -9.938 19.375 -7.086 1 98.19 280 PRO A C 1
ATOM 2137 O O . PRO A 1 280 ? -8.828 19.703 -6.648 1 98.19 280 PRO A O 1
ATOM 2140 N N . ASP A 1 281 ? -11.047 19.734 -6.484 1 98.25 281 ASP A N 1
ATOM 2141 C CA . ASP A 1 281 ? -11.055 20.766 -5.453 1 98.25 281 ASP A CA 1
ATOM 2142 C C . ASP A 1 281 ? -10.578 20.219 -4.113 1 98.25 281 ASP A C 1
ATOM 2144 O O . ASP A 1 281 ? -10.367 20.969 -3.16 1 98.25 281 ASP A O 1
ATOM 2148 N N . LYS A 1 282 ? -10.312 18.875 -4.102 1 98.75 282 LYS A N 1
ATOM 2149 C CA . LYS A 1 282 ? -9.898 18.219 -2.859 1 98.75 282 LYS A CA 1
ATOM 2150 C C . LYS A 1 282 ? -8.398 17.938 -2.857 1 98.75 282 LYS A C 1
ATOM 2152 O O . LYS A 1 282 ? -7.867 17.375 -1.898 1 98.75 282 LYS A O 1
ATOM 2157 N N . ILE A 1 283 ? -7.699 18.344 -3.867 1 98.88 283 ILE A N 1
ATOM 2158 C CA . ILE A 1 283 ? -6.285 18.016 -4.027 1 98.88 283 ILE A CA 1
ATOM 2159 C C . ILE A 1 283 ? -5.438 19.25 -3.699 1 98.88 283 ILE A C 1
ATOM 2161 O O . ILE A 1 283 ? -5.695 20.344 -4.199 1 98.88 283 ILE A O 1
ATOM 2165 N N . LEU A 1 284 ? -4.418 19.047 -2.84 1 98.88 284 LEU A N 1
ATOM 2166 C CA . LEU A 1 284 ? -3.607 20.125 -2.295 1 98.88 284 LEU A CA 1
ATOM 2167 C C . LEU A 1 284 ? -2.135 19.938 -2.637 1 98.88 284 LEU A C 1
ATOM 2169 O O . LEU A 1 284 ? -1.678 18.797 -2.809 1 98.88 284 LEU A O 1
ATOM 2173 N N . TYR A 1 285 ? -1.418 21.047 -2.711 1 98.75 285 TYR A N 1
ATOM 2174 C CA . TYR A 1 285 ? 0.03 21 -2.883 1 98.75 285 TYR A CA 1
ATOM 2175 C C . TYR A 1 285 ? 0.728 20.719 -1.557 1 98.75 285 TYR A C 1
ATOM 2177 O O . TYR A 1 285 ? 0.29 21.203 -0.506 1 98.75 285 TYR A O 1
ATOM 2185 N N . GLY A 1 286 ? 1.782 19.938 -1.616 1 98.81 286 GLY A N 1
ATOM 2186 C CA . GLY A 1 286 ? 2.703 19.688 -0.519 1 98.81 286 GLY A CA 1
ATOM 2187 C C . GLY A 1 286 ? 4.121 19.406 -0.981 1 98.81 286 GLY A C 1
ATOM 2188 O O . GLY A 1 286 ? 4.32 18.75 -2.012 1 98.81 286 GLY A O 1
ATOM 2189 N N . SER A 1 287 ? 5.113 19.828 -0.13 1 98.62 287 SER A N 1
ATOM 2190 C CA . SER A 1 287 ? 6.504 19.625 -0.533 1 98.62 287 SER A CA 1
ATOM 2191 C C . SER A 1 287 ? 7.168 18.547 0.299 1 98.62 287 SER A C 1
ATOM 2193 O O . SER A 1 287 ? 8.102 17.891 -0.165 1 98.62 287 SER A O 1
ATOM 2195 N N . ASP A 1 288 ? 6.793 18.391 1.499 1 98.44 288 ASP A N 1
ATOM 2196 C CA . ASP A 1 288 ? 7.367 17.469 2.469 1 98.44 288 ASP A CA 1
ATOM 2197 C C . ASP A 1 288 ? 8.773 17.891 2.871 1 98.44 288 ASP A C 1
ATOM 2199 O O . ASP A 1 288 ? 9.531 17.109 3.443 1 98.44 288 ASP A O 1
ATOM 2203 N N . PHE A 1 289 ? 9.172 19.156 2.596 1 98.06 289 PHE A N 1
ATOM 2204 C CA . PHE A 1 289 ? 10.445 19.703 3.039 1 98.06 289 PHE A CA 1
ATOM 2205 C C . PHE A 1 289 ? 10.484 19.828 4.559 1 98.06 289 PHE A C 1
ATOM 2207 O O . PHE A 1 289 ? 9.477 20.125 5.191 1 98.06 289 PHE A O 1
ATOM 2214 N N . PRO A 1 290 ? 11.664 19.547 5.16 1 97.62 290 PRO A N 1
ATOM 2215 C CA . PRO A 1 290 ? 12.969 19.188 4.598 1 97.62 290 PRO A CA 1
ATOM 2216 C C . PRO A 1 290 ? 13.242 17.688 4.633 1 97.62 290 PRO A C 1
ATOM 2218 O O . PRO A 1 290 ? 14.352 17.25 4.312 1 97.62 290 PRO A O 1
ATOM 2221 N N . TYR A 1 291 ? 12.25 16.938 5.035 1 95.44 291 TYR A N 1
ATOM 2222 C CA . TYR A 1 291 ? 12.469 15.5 5.055 1 95.44 291 TYR A CA 1
ATOM 2223 C C . TYR A 1 291 ? 12.617 14.953 3.641 1 95.44 291 TYR A C 1
ATOM 2225 O O . TYR A 1 291 ? 13.367 14 3.412 1 95.44 291 TYR A O 1
ATOM 2233 N N . ALA A 1 292 ? 11.852 15.398 2.756 1 95.06 292 ALA A N 1
ATOM 2234 C CA . ALA A 1 292 ? 12.305 15.383 1.368 1 95.06 292 ALA A CA 1
ATOM 2235 C C . ALA A 1 292 ? 13.312 16.5 1.111 1 95.06 292 ALA A C 1
ATOM 2237 O O . ALA A 1 292 ? 13.008 17.688 1.31 1 95.06 292 ALA A O 1
ATOM 2238 N N . ALA A 1 293 ? 14.477 16.125 0.664 1 94.75 293 ALA A N 1
ATOM 2239 C CA . ALA A 1 293 ? 15.469 17.156 0.342 1 94.75 293 ALA A CA 1
ATOM 2240 C C . ALA A 1 293 ? 14.938 18.109 -0.718 1 94.75 293 ALA A C 1
ATOM 2242 O O . ALA A 1 293 ? 14.109 17.734 -1.546 1 94.75 293 ALA A O 1
ATOM 2243 N N . LEU A 1 294 ? 15.445 19.328 -0.685 1 96.88 294 LEU A N 1
ATOM 2244 C CA . LEU A 1 294 ? 14.93 20.375 -1.56 1 96.88 294 LEU A CA 1
ATOM 2245 C C . LEU A 1 294 ? 14.977 19.938 -3.02 1 96.88 294 LEU A C 1
ATOM 2247 O O . LEU A 1 294 ? 14.047 20.203 -3.783 1 96.88 294 LEU A O 1
ATOM 2251 N N . ASN A 1 295 ? 16.078 19.234 -3.367 1 96 295 ASN A N 1
ATOM 2252 C CA . ASN A 1 295 ? 16.172 18.766 -4.746 1 96 295 ASN A CA 1
ATOM 2253 C C . ASN A 1 295 ? 15.039 17.812 -5.102 1 96 295 ASN A C 1
ATOM 2255 O O . ASN A 1 295 ? 14.523 17.844 -6.219 1 96 295 ASN A O 1
ATOM 2259 N N . SER A 1 296 ? 14.695 17 -4.18 1 95.81 296 SER A N 1
ATOM 2260 C CA . SER A 1 296 ? 13.578 16.078 -4.395 1 95.81 296 SER A CA 1
ATOM 2261 C C . SER A 1 296 ? 12.258 16.828 -4.48 1 95.81 296 SER A C 1
ATOM 2263 O O . SER A 1 296 ? 11.453 16.594 -5.383 1 95.81 296 SER A O 1
ATOM 2265 N N . SER A 1 297 ? 12.023 17.766 -3.557 1 97.62 297 SER A N 1
ATOM 2266 C CA . SER A 1 297 ? 10.82 18.594 -3.59 1 97.62 297 SER A CA 1
ATOM 2267 C C . SER A 1 297 ? 10.703 19.359 -4.902 1 97.62 297 SER A C 1
ATOM 2269 O O . SER A 1 297 ? 9.617 19.453 -5.48 1 97.62 297 SER A O 1
ATOM 2271 N N . MET A 1 298 ? 11.789 19.828 -5.367 1 97.75 298 MET A N 1
ATOM 2272 C CA . MET A 1 298 ? 11.812 20.594 -6.613 1 97.75 298 MET A CA 1
ATOM 2273 C C . MET A 1 298 ? 11.492 19.703 -7.805 1 97.75 298 MET A C 1
ATOM 2275 O O . MET A 1 298 ? 10.758 20.109 -8.711 1 97.75 298 MET A O 1
ATOM 2279 N N . ARG A 1 299 ? 12.016 18.516 -7.809 1 96.62 299 ARG A N 1
ATOM 2280 C CA . ARG A 1 299 ? 11.719 17.578 -8.883 1 96.62 299 ARG A CA 1
ATOM 2281 C C . ARG A 1 299 ? 10.227 17.266 -8.953 1 96.62 299 ARG A C 1
ATOM 2283 O O . ARG A 1 299 ? 9.641 17.266 -10.039 1 96.62 299 ARG A O 1
ATOM 2290 N N . HIS A 1 300 ? 9.648 17.047 -7.828 1 97.94 300 HIS A N 1
ATOM 2291 C CA . HIS A 1 300 ? 8.219 16.75 -7.777 1 97.94 300 HIS A CA 1
ATOM 2292 C C . HIS A 1 300 ? 7.391 17.969 -8.164 1 97.94 300 HIS A C 1
ATOM 2294 O O . HIS A 1 300 ? 6.371 17.828 -8.844 1 97.94 300 HIS A O 1
ATOM 2300 N N . THR A 1 301 ? 7.828 19.141 -7.738 1 98.06 301 THR A N 1
ATOM 2301 C CA . THR A 1 301 ? 7.113 20.359 -8.062 1 98.06 301 THR A CA 1
ATOM 2302 C C . THR A 1 301 ? 7.176 20.641 -9.562 1 98.06 301 THR A C 1
ATOM 2304 O O . THR A 1 301 ? 6.16 20.984 -10.18 1 98.06 301 THR A O 1
ATOM 2307 N N . THR A 1 302 ? 8.344 20.453 -10.148 1 97.5 302 THR A N 1
ATOM 2308 C CA . THR A 1 302 ? 8.516 20.656 -11.578 1 97.5 302 THR A CA 1
ATOM 2309 C C . THR A 1 302 ? 7.664 19.672 -12.375 1 97.5 302 THR A C 1
ATOM 2311 O O . THR A 1 302 ? 7.023 20.047 -13.359 1 97.5 302 THR A O 1
ATOM 2314 N N . ARG A 1 303 ? 7.625 18.484 -11.945 1 97.38 303 ARG A N 1
ATOM 2315 C CA . ARG A 1 303 ? 6.793 17.484 -12.609 1 97.38 303 ARG A CA 1
ATOM 2316 C C . ARG A 1 303 ? 5.316 17.859 -12.523 1 97.38 303 ARG A C 1
ATOM 2318 O O . ARG A 1 303 ? 4.586 17.75 -13.516 1 97.38 303 ARG A O 1
ATOM 2325 N N . LEU A 1 304 ? 4.906 18.25 -11.359 1 97.81 304 LEU A N 1
ATOM 2326 C CA . LEU A 1 304 ? 3.521 18.672 -11.188 1 97.81 304 LEU A CA 1
ATOM 2327 C C . LEU A 1 304 ? 3.176 19.812 -12.148 1 97.81 304 LEU A C 1
ATOM 2329 O O . LEU A 1 304 ? 2.16 19.75 -12.844 1 97.81 304 LEU A O 1
ATOM 2333 N N . ASP A 1 305 ? 4.051 20.766 -12.234 1 97.19 305 ASP A N 1
ATOM 2334 C CA . ASP A 1 305 ? 3.822 21.906 -13.117 1 97.19 305 ASP A CA 1
ATOM 2335 C C . ASP A 1 305 ? 3.691 21.469 -14.57 1 97.19 305 ASP A C 1
ATOM 2337 O O . ASP A 1 305 ? 2.82 21.953 -15.297 1 97.19 305 ASP A O 1
ATOM 2341 N N . THR A 1 306 ? 4.527 20.547 -14.953 1 97.12 306 THR A N 1
ATOM 2342 C CA . THR A 1 306 ? 4.5 20.047 -16.312 1 97.12 306 THR A CA 1
ATOM 2343 C C . THR A 1 306 ? 3.178 19.344 -16.609 1 97.12 306 THR A C 1
ATOM 2345 O O . THR A 1 306 ? 2.568 19.547 -17.656 1 97.12 306 THR A O 1
ATOM 2348 N N . LEU A 1 307 ? 2.746 18.547 -15.672 1 97.06 307 LEU A N 1
ATOM 2349 C CA . LEU A 1 307 ? 1.512 17.797 -15.852 1 97.06 307 LEU A CA 1
ATOM 2350 C C . LEU A 1 307 ? 0.299 18.719 -15.836 1 97.06 307 LEU A C 1
ATOM 2352 O O . LEU A 1 307 ? -0.668 18.5 -16.562 1 97.06 307 LEU A O 1
ATOM 2356 N N . LEU A 1 308 ? 0.36 19.766 -15.047 1 95.44 308 LEU A N 1
ATOM 2357 C CA . LEU A 1 308 ? -0.733 20.719 -14.953 1 95.44 308 LEU A CA 1
ATOM 2358 C C . LEU A 1 308 ? -0.832 21.547 -16.234 1 95.44 308 LEU A C 1
ATOM 2360 O O . LEU A 1 308 ? -1.9 22.078 -16.562 1 95.44 308 LEU A O 1
ATOM 2364 N N . ALA A 1 309 ? 0.207 21.672 -16.922 1 94.25 309 ALA A N 1
ATOM 2365 C CA . ALA A 1 309 ? 0.22 22.406 -18.188 1 94.25 309 ALA A CA 1
ATOM 2366 C C . ALA A 1 309 ? -0.279 21.531 -19.328 1 94.25 309 ALA A C 1
ATOM 2368 O O . ALA A 1 309 ? -0.534 22.031 -20.438 1 94.25 309 ALA A O 1
ATOM 2369 N N . GLY A 1 310 ? -0.458 20.266 -19.094 1 94.31 310 GLY A N 1
ATOM 2370 C CA . GLY A 1 310 ? -0.853 19.328 -20.125 1 94.31 310 GLY A CA 1
ATOM 2371 C C . GLY A 1 310 ? -2.061 18.484 -19.75 1 94.31 310 GLY A C 1
ATOM 2372 O O . GLY A 1 310 ? -3.158 19.016 -19.578 1 94.31 310 GLY A O 1
ATOM 2373 N N . GLU A 1 311 ? -1.827 17.297 -19.484 1 90.56 311 GLU A N 1
ATOM 2374 C CA . GLU A 1 311 ? -2.832 16.25 -19.359 1 90.56 311 GLU A CA 1
ATOM 2375 C C . GLU A 1 311 ? -3.744 16.5 -18.156 1 90.56 311 GLU A C 1
ATOM 2377 O O . GLU A 1 311 ? -4.91 16.094 -18.172 1 90.56 311 GLU A O 1
ATOM 2382 N N . PHE A 1 312 ? -3.238 17.219 -17.141 1 95.25 312 PHE A N 1
ATOM 2383 C CA . PHE A 1 312 ? -4 17.391 -15.914 1 95.25 312 PHE A CA 1
ATOM 2384 C C . PHE A 1 312 ? -4.273 18.859 -15.648 1 95.25 312 PHE A C 1
ATOM 2386 O O . PHE A 1 312 ? -4.25 19.312 -14.5 1 95.25 312 PHE A O 1
ATOM 2393 N N . ARG A 1 313 ? -4.613 19.594 -16.594 1 91.31 313 ARG A N 1
ATOM 2394 C CA . ARG A 1 313 ? -4.844 21.031 -16.516 1 91.31 313 ARG A CA 1
ATOM 2395 C C . ARG A 1 313 ? -6.016 21.359 -15.594 1 91.31 313 ARG A C 1
ATOM 2397 O O . ARG A 1 313 ? -6.051 22.422 -14.977 1 91.31 313 ARG A O 1
ATOM 2404 N N . ASN A 1 314 ? -6.867 20.469 -15.453 1 90.25 314 ASN A N 1
ATOM 2405 C CA . ASN A 1 314 ? -8.055 20.688 -14.625 1 90.25 314 ASN A CA 1
ATOM 2406 C C . ASN A 1 314 ? -7.703 20.688 -13.141 1 90.25 314 ASN A C 1
ATOM 2408 O O . ASN A 1 314 ? -8.547 21.016 -12.305 1 90.25 314 ASN A O 1
ATOM 2412 N N . LEU A 1 315 ? -6.43 20.438 -12.805 1 93.31 315 LEU A N 1
ATOM 2413 C CA . LEU A 1 315 ? -5.992 20.375 -11.414 1 93.31 315 LEU A CA 1
ATOM 2414 C C . LEU A 1 315 ? -5.219 21.641 -11.039 1 93.31 315 LEU A C 1
ATOM 2416 O O . LEU A 1 315 ? -4.551 21.672 -10 1 93.31 315 LEU A O 1
ATOM 2420 N N . SER A 1 316 ? -5.297 22.672 -11.703 1 89.38 316 SER A N 1
ATOM 2421 C CA . SER A 1 316 ? -4.441 23.844 -11.5 1 89.38 316 SER A CA 1
ATOM 2422 C C . SER A 1 316 ? -4.715 24.5 -10.148 1 89.38 316 SER A C 1
ATOM 2424 O O . SER A 1 316 ? -3.826 25.125 -9.562 1 89.38 316 SER A O 1
ATOM 2426 N N . ALA A 1 317 ? -5.902 24.266 -9.625 1 96.19 317 ALA A N 1
ATOM 2427 C CA . ALA A 1 317 ? -6.281 24.844 -8.336 1 96.19 317 ALA A CA 1
ATOM 2428 C C . ALA A 1 317 ? -5.516 24.188 -7.195 1 96.19 317 ALA A C 1
ATOM 2430 O O . ALA A 1 317 ? -5.535 24.672 -6.066 1 96.19 317 ALA A O 1
ATOM 2431 N N . VAL A 1 318 ? -4.703 23.125 -7.473 1 97.94 318 VAL A N 1
ATOM 2432 C CA . VAL A 1 318 ? -3.922 22.375 -6.488 1 97.94 318 VAL A CA 1
ATOM 2433 C C . VAL A 1 318 ? -2.891 23.297 -5.84 1 97.94 318 VAL A C 1
ATOM 2435 O O . VAL A 1 318 ? -2.549 23.125 -4.668 1 97.94 318 VAL A O 1
ATOM 2438 N N . ASN A 1 319 ? -2.512 24.328 -6.543 1 97.19 319 ASN A N 1
ATOM 2439 C CA . ASN A 1 319 ? -1.392 25.156 -6.109 1 97.19 319 ASN A CA 1
ATOM 2440 C C . ASN A 1 319 ? -1.802 26.109 -4.996 1 97.19 319 ASN A C 1
ATOM 2442 O O . ASN A 1 319 ? -0.993 26.438 -4.125 1 97.19 319 ASN A O 1
ATOM 2446 N N . SER A 1 320 ? -3.1 26.594 -5.059 1 97.25 320 SER A N 1
ATOM 2447 C CA . SER A 1 320 ? -3.42 27.625 -4.074 1 97.25 320 SER A CA 1
ATOM 2448 C C . SER A 1 320 ? -4.922 27.688 -3.812 1 97.25 320 SER A C 1
ATOM 2450 O O . SER A 1 320 ? -5.359 27.672 -2.66 1 97.25 320 SER A O 1
ATOM 2452 N N . GLU A 1 321 ? -5.742 27.641 -4.836 1 97.69 321 GLU A N 1
ATOM 2453 C CA . GLU A 1 321 ? -7.172 27.906 -4.711 1 97.69 321 GLU A CA 1
ATOM 2454 C C . GLU A 1 321 ? -7.844 26.891 -3.797 1 97.69 321 GLU A C 1
ATOM 2456 O O . GLU A 1 321 ? -8.703 27.234 -2.986 1 97.69 321 GLU A O 1
ATOM 2461 N N . ASN A 1 322 ? -7.492 25.641 -3.938 1 98.62 322 ASN A N 1
ATOM 2462 C CA . ASN A 1 322 ? -8.086 24.609 -3.096 1 98.62 322 ASN A CA 1
ATOM 2463 C C . ASN A 1 322 ? -7.766 24.828 -1.622 1 98.62 322 ASN A C 1
ATOM 2465 O O . ASN A 1 322 ? -8.641 24.719 -0.766 1 98.62 322 ASN A O 1
ATOM 2469 N N . ALA A 1 323 ? -6.551 25.172 -1.341 1 98.62 323 ALA A N 1
ATOM 2470 C CA . ALA A 1 323 ? -6.152 25.438 0.038 1 98.62 323 ALA A CA 1
ATOM 2471 C C . ALA A 1 323 ? -6.824 26.703 0.567 1 98.62 323 ALA A C 1
ATOM 2473 O O . ALA A 1 323 ? -7.227 26.75 1.73 1 98.62 323 ALA A O 1
ATOM 2474 N N . GLU A 1 324 ? -6.957 27.766 -0.278 1 98.06 324 GLU A N 1
ATOM 2475 C CA . GLU A 1 324 ? -7.652 28.984 0.115 1 98.06 324 GLU A CA 1
ATOM 2476 C C . GLU A 1 324 ? -9.078 28.688 0.57 1 98.06 324 GLU A C 1
ATOM 2478 O O . GLU A 1 324 ? -9.523 29.188 1.604 1 98.06 324 GLU A O 1
ATOM 2483 N N . LYS A 1 325 ? -9.664 27.875 -0.188 1 98.19 325 LYS A N 1
ATOM 2484 C CA . LYS A 1 325 ? -11.039 27.5 0.146 1 98.19 325 LYS A CA 1
ATOM 2485 C C . LYS A 1 325 ? -11.086 26.688 1.432 1 98.19 325 LYS A C 1
ATOM 2487 O O . LYS A 1 325 ? -11.906 26.938 2.312 1 98.19 325 LYS A O 1
ATOM 2492 N N . LEU A 1 326 ? -10.219 25.688 1.613 1 98.44 326 LEU A N 1
ATOM 2493 C CA . LEU A 1 326 ? -10.188 24.812 2.777 1 98.44 326 LEU A CA 1
ATOM 2494 C C . LEU A 1 326 ? -9.977 25.609 4.059 1 98.44 326 LEU A C 1
ATOM 2496 O O . LEU A 1 326 ? -10.641 25.359 5.066 1 98.44 326 LEU A O 1
ATOM 2500 N N . PHE A 1 327 ? -9.102 26.625 3.955 1 97.88 327 PHE A N 1
ATOM 2501 C CA . PHE A 1 327 ? -8.688 27.344 5.152 1 97.88 327 PHE A CA 1
ATOM 2502 C C . PHE A 1 327 ? -9.57 28.562 5.387 1 97.88 327 PHE A C 1
ATOM 2504 O O . PHE A 1 327 ? -9.438 29.25 6.402 1 97.88 327 PHE A O 1
ATOM 2511 N N . GLY A 1 328 ? -10.484 28.906 4.52 1 96.5 328 GLY A N 1
ATOM 2512 C CA . GLY A 1 328 ? -11.258 30.125 4.605 1 96.5 328 GLY A CA 1
ATOM 2513 C C . GLY A 1 328 ? -10.414 31.375 4.449 1 96.5 328 GLY A C 1
ATOM 2514 O O . GLY A 1 328 ? -10.633 32.375 5.141 1 96.5 328 GLY A O 1
ATOM 2515 N N . GLY A 1 329 ? -9.328 31.219 3.641 1 96.5 329 GLY A N 1
ATOM 2516 C CA . GLY A 1 329 ? -8.344 32.281 3.492 1 96.5 329 GLY A CA 1
ATOM 2517 C C . GLY A 1 329 ? -7.098 32.062 4.332 1 96.5 329 GLY A C 1
ATOM 2518 O O . GLY A 1 329 ? -7.098 32.344 5.535 1 96.5 329 GLY A O 1
ATOM 2519 N N . VAL A 1 330 ? -6.035 31.703 3.639 1 94.19 330 VAL A N 1
ATOM 2520 C CA . VAL A 1 330 ? -4.824 31.312 4.344 1 94.19 330 VAL A CA 1
ATOM 2521 C C . VAL A 1 330 ? -4.191 32.531 5.016 1 94.19 330 VAL A C 1
ATOM 2523 O O . VAL A 1 330 ? -3.588 32.406 6.086 1 94.19 330 VAL A O 1
ATOM 2526 N N . ASP A 1 331 ? -4.398 33.719 4.508 1 93.88 331 ASP A N 1
ATOM 2527 C CA . ASP A 1 331 ? -3.854 34.938 5.105 1 93.88 331 ASP A CA 1
ATOM 2528 C C . ASP A 1 331 ? -4.516 35.25 6.449 1 93.88 331 ASP A C 1
ATOM 2530 O O . ASP A 1 331 ? -3.865 35.719 7.371 1 93.88 331 ASP A O 1
ATOM 2534 N N . LYS A 1 332 ? -5.77 34.906 6.52 1 93.69 332 LYS A N 1
ATOM 2535 C CA . LYS A 1 332 ? -6.477 35.062 7.785 1 93.69 332 LYS A CA 1
ATOM 2536 C C . LYS A 1 332 ? -5.938 34.125 8.844 1 93.69 332 LYS A C 1
ATOM 2538 O O . LYS A 1 332 ? -5.777 34.5 10.008 1 93.69 332 LYS A O 1
ATOM 2543 N N . VAL A 1 333 ? -5.641 32.938 8.383 1 93.5 333 VAL A N 1
ATOM 2544 C CA . VAL A 1 333 ? -5.125 31.891 9.273 1 93.5 333 VAL A CA 1
ATOM 2545 C C . VAL A 1 333 ? -3.758 32.312 9.812 1 93.5 333 VAL A C 1
ATOM 2547 O O . VAL A 1 333 ? -3.494 32.188 11.008 1 93.5 333 VAL A O 1
ATOM 2550 N N . VAL A 1 334 ? -2.947 32.812 8.961 1 93.31 334 VAL A N 1
ATOM 2551 C CA . VAL A 1 334 ? -1.607 33.281 9.344 1 93.31 334 VAL A CA 1
ATOM 2552 C C . VAL A 1 334 ? -1.704 34.469 10.297 1 93.31 334 VAL A C 1
ATOM 2554 O O . VAL A 1 334 ? -1.003 34.5 11.312 1 93.31 334 VAL A O 1
ATOM 2557 N N . ALA A 1 335 ? -2.617 35.312 10.078 1 91.25 335 ALA A N 1
ATOM 2558 C CA . ALA A 1 335 ? -2.76 36.531 10.859 1 91.25 335 ALA A CA 1
ATOM 2559 C C . ALA A 1 335 ? -3.297 36.25 12.258 1 91.25 335 ALA A C 1
ATOM 2561 O O . ALA A 1 335 ? -3.004 36.969 13.203 1 91.25 335 ALA A O 1
ATOM 2562 N N . ARG A 1 336 ? -3.986 35.219 12.359 1 90.81 336 ARG A N 1
ATOM 2563 C CA . ARG A 1 336 ? -4.66 34.938 13.625 1 90.81 336 ARG A CA 1
ATOM 2564 C C . ARG A 1 336 ? -3.74 34.188 14.586 1 90.81 336 ARG A C 1
ATOM 2566 O O . ARG A 1 336 ? -4.023 34.094 15.781 1 90.81 336 ARG A O 1
ATOM 2573 N N . LEU A 1 337 ? -2.682 33.688 14.023 1 90.81 337 LEU A N 1
ATOM 2574 C CA . LEU A 1 337 ? -1.787 32.906 14.883 1 90.81 337 LEU A CA 1
ATOM 2575 C C . LEU A 1 337 ? -1.273 33.75 16.031 1 90.81 337 LEU A C 1
ATOM 2577 O O . LEU A 1 337 ? -0.733 34.844 15.812 1 90.81 337 LEU A O 1
ATOM 2581 N N . LYS A 1 338 ? -1.568 33.406 17.25 1 81.88 338 LYS A N 1
ATOM 2582 C CA . LYS A 1 338 ? -1.184 34.156 18.438 1 81.88 338 LYS A CA 1
ATOM 2583 C C . LYS A 1 338 ? -0.189 33.375 19.297 1 81.88 338 LYS A C 1
ATOM 2585 O O . LYS A 1 338 ? -0.272 32.156 19.391 1 81.88 338 LYS A O 1
ATOM 2590 N N . GLY A 1 339 ? 0.885 34 19.625 1 67.31 339 GLY A N 1
ATOM 2591 C CA . GLY A 1 339 ? 1.844 33.344 20.5 1 67.31 339 GLY A CA 1
ATOM 2592 C C . GLY A 1 339 ? 1.277 33.062 21.875 1 67.31 339 GLY A C 1
ATOM 2593 O O . GLY A 1 339 ? 0.317 33.688 22.312 1 67.31 339 GLY A O 1
ATOM 2594 N N . GLY A 1 340 ? 1.414 31.781 22.328 1 57.41 340 GLY A N 1
ATOM 2595 C CA . GLY A 1 340 ? 0.988 31.328 23.641 1 57.41 340 GLY A CA 1
ATOM 2596 C C . GLY A 1 340 ? 1.282 32.344 24.734 1 57.41 340 GLY A C 1
ATOM 2597 O O . GLY A 1 340 ? 2.135 33.219 24.562 1 57.41 340 GLY A O 1
ATOM 2598 N N . LYS A 1 341 ? 0.341 32.781 25.656 1 50.06 341 LYS A N 1
ATOM 2599 C CA . LYS A 1 341 ? 0.572 33.625 26.844 1 50.06 341 LYS A CA 1
ATOM 2600 C C . LYS A 1 341 ? 1.874 33.219 27.547 1 50.06 341 LYS A C 1
ATOM 2602 O O . LYS A 1 341 ? 2.156 32.031 27.719 1 50.06 341 LYS A O 1
ATOM 2607 N N . LYS A 1 342 ? 3 33.938 27.453 1 46.62 342 LYS A N 1
ATOM 2608 C CA . LYS A 1 342 ? 4.105 33.781 28.391 1 46.62 342 LYS A CA 1
ATOM 2609 C C . LYS A 1 342 ? 3.609 33.25 29.734 1 46.62 342 LYS A C 1
ATOM 2611 O O . LYS A 1 342 ? 2.635 33.75 30.297 1 46.62 342 LYS A O 1
ATOM 2616 N N . PRO A 1 343 ? 3.879 31.938 30.125 1 37.53 343 PRO A N 1
ATOM 2617 C CA . PRO A 1 343 ? 3.512 31.656 31.516 1 37.53 343 PRO A CA 1
ATOM 2618 C C . PRO A 1 343 ? 3.838 32.812 32.469 1 37.53 343 PRO A C 1
ATOM 2620 O O . PRO A 1 343 ? 4.879 33.469 32.312 1 37.53 343 PRO A O 1
ATOM 2623 N N . LYS A 1 344 ? 2.824 33.625 32.875 1 32.25 344 LYS A N 1
ATOM 2624 C CA . LYS A 1 344 ? 3.182 34.469 34 1 32.25 344 LYS A CA 1
ATOM 2625 C C . LYS A 1 344 ? 4.145 33.781 34.938 1 32.25 344 LYS A C 1
ATOM 2627 O O . LYS A 1 344 ? 3.816 32.719 35.5 1 32.25 344 LYS A O 1
ATOM 2632 N N . LEU A 1 345 ? 5.477 33.875 34.75 1 28.72 345 LEU A N 1
ATOM 2633 C CA . LEU A 1 345 ? 6.246 33.656 35.969 1 28.72 345 LEU A CA 1
ATOM 2634 C C . LEU A 1 345 ? 5.641 34.438 37.125 1 28.72 345 LEU A C 1
ATOM 2636 O O . LEU A 1 345 ? 5.227 35.594 37 1 28.72 345 LEU A O 1
ATOM 2640 N N . MET B 1 1 ? -50.219 -4.414 -25.953 1 27.03 1 MET B N 1
ATOM 2641 C CA . MET B 1 1 ? -48.938 -4.613 -26.641 1 27.03 1 MET B CA 1
ATOM 2642 C C . MET B 1 1 ? -47.812 -4.742 -25.641 1 27.03 1 MET B C 1
ATOM 2644 O O . MET B 1 1 ? -47.438 -3.779 -24.953 1 27.03 1 MET B O 1
ATOM 2648 N N . ARG B 1 2 ? -47.656 -5.949 -24.969 1 28.31 2 ARG B N 1
ATOM 2649 C CA . ARG B 1 2 ? -46.781 -6.422 -23.906 1 28.31 2 ARG B CA 1
ATOM 2650 C C . ARG B 1 2 ? -45.312 -6.391 -24.328 1 28.31 2 ARG B C 1
ATOM 2652 O O . ARG B 1 2 ? -44.906 -7.105 -25.25 1 28.31 2 ARG B O 1
ATOM 2659 N N . PHE B 1 3 ? -44.656 -5.215 -24.234 1 32.81 3 PHE B N 1
ATOM 2660 C CA . PHE B 1 3 ? -43.25 -5.043 -24.531 1 32.81 3 PHE B CA 1
ATOM 2661 C C . PHE B 1 3 ? -42.406 -5.992 -23.688 1 32.81 3 PHE B C 1
ATOM 2663 O O . PHE B 1 3 ? -42.406 -5.926 -22.453 1 32.81 3 PHE B O 1
ATOM 2670 N N . VAL B 1 4 ? -42.156 -7.211 -24.188 1 33.28 4 VAL B N 1
ATOM 2671 C CA . VAL B 1 4 ? -41.219 -8.18 -23.641 1 33.28 4 VAL B CA 1
ATOM 2672 C C . VAL B 1 4 ? -39.844 -7.535 -23.516 1 33.28 4 VAL B C 1
ATOM 2674 O O . VAL B 1 4 ? -39.25 -7.145 -24.516 1 33.28 4 VAL B O 1
ATOM 2677 N N . LEU B 1 5 ? -39.594 -6.855 -22.469 1 31.94 5 LEU B N 1
ATOM 2678 C CA . LEU B 1 5 ? -38.25 -6.438 -22.078 1 31.94 5 LEU B CA 1
ATOM 2679 C C . LEU B 1 5 ? -37.281 -7.633 -22.047 1 31.94 5 LEU B C 1
ATOM 2681 O O . LEU B 1 5 ? -37.375 -8.477 -21.141 1 31.94 5 LEU B O 1
ATOM 2685 N N . LEU B 1 6 ? -36.969 -8.219 -23.266 1 34.72 6 LEU B N 1
ATOM 2686 C CA . LEU B 1 6 ? -35.844 -9.133 -23.312 1 34.72 6 LEU B CA 1
ATOM 2687 C C . LEU B 1 6 ? -34.656 -8.594 -22.516 1 34.72 6 LEU B C 1
ATOM 2689 O O . LEU B 1 6 ? -34.188 -7.5 -22.797 1 34.72 6 LEU B O 1
ATOM 2693 N N . THR B 1 7 ? -34.562 -9.047 -21.328 1 35.66 7 THR B N 1
ATOM 2694 C CA . THR B 1 7 ? -33.531 -8.672 -20.344 1 35.66 7 THR B CA 1
ATOM 2695 C C . THR B 1 7 ? -32.125 -8.805 -20.938 1 35.66 7 THR B C 1
ATOM 2697 O O . THR B 1 7 ? -31.797 -9.844 -21.516 1 35.66 7 THR B O 1
ATOM 2700 N N . LEU B 1 8 ? -31.422 -7.703 -21.328 1 38.62 8 LEU B N 1
ATOM 2701 C CA . LEU B 1 8 ? -30.031 -7.473 -21.688 1 38.62 8 LEU B CA 1
ATOM 2702 C C . LEU B 1 8 ? -29.109 -8.359 -20.859 1 38.62 8 LEU B C 1
ATOM 2704 O O . LEU B 1 8 ? -27.906 -8.438 -21.125 1 38.62 8 LEU B O 1
ATOM 2708 N N . THR B 1 9 ? -29.594 -9.039 -19.875 1 39.19 9 THR B N 1
ATOM 2709 C CA . THR B 1 9 ? -28.75 -9.898 -19.062 1 39.19 9 THR B CA 1
ATOM 2710 C C . THR B 1 9 ? -28.297 -11.125 -19.844 1 39.19 9 THR B C 1
ATOM 2712 O O . THR B 1 9 ? -27.203 -11.656 -19.625 1 39.19 9 THR B O 1
ATOM 2715 N N . SER B 1 10 ? -29.125 -11.633 -20.766 1 40.38 10 SER B N 1
ATOM 2716 C CA . SER B 1 10 ? -28.828 -12.867 -21.469 1 40.38 10 SER B CA 1
ATOM 2717 C C . SER B 1 10 ? -27.734 -12.648 -22.516 1 40.38 10 SER B C 1
ATOM 2719 O O . SER B 1 10 ? -26.953 -13.562 -22.812 1 40.38 10 SER B O 1
ATOM 2721 N N . LEU B 1 11 ? -27.703 -11.531 -23.219 1 38.56 11 LEU B N 1
ATOM 2722 C CA . LEU B 1 11 ? -26.719 -11.32 -24.281 1 38.56 11 LEU B CA 1
ATOM 2723 C C . LEU B 1 11 ? -25.328 -11.148 -23.688 1 38.56 11 LEU B C 1
ATOM 272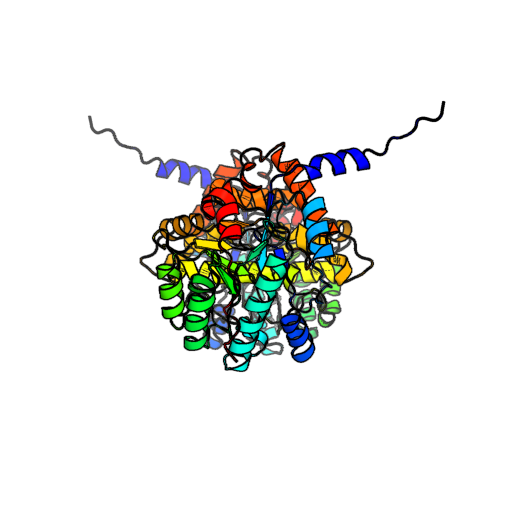5 O O . LEU B 1 11 ? -24.328 -11.57 -24.297 1 38.56 11 LEU B O 1
ATOM 2729 N N . LEU B 1 12 ? -25.219 -10.523 -22.594 1 39.72 12 LEU B N 1
ATOM 2730 C CA . LEU B 1 12 ? -23.906 -10.336 -21.984 1 39.72 12 LEU B CA 1
ATOM 2731 C C . LEU B 1 12 ? -23.344 -11.656 -21.469 1 39.72 12 LEU B C 1
ATOM 2733 O O . LEU B 1 12 ? -22.125 -11.805 -21.328 1 39.72 12 LEU B O 1
ATOM 2737 N N . GLY B 1 13 ? -24.234 -12.586 -21.062 1 42.06 13 GLY B N 1
ATOM 2738 C CA . GLY B 1 13 ? -23.75 -13.922 -20.734 1 42.06 13 GLY B CA 1
ATOM 2739 C C . GLY B 1 13 ? -23.141 -14.648 -21.922 1 42.06 13 GLY B C 1
ATOM 2740 O O . GLY B 1 13 ? -22.234 -15.453 -21.75 1 42.06 13 GLY B O 1
ATOM 2741 N N . ALA B 1 14 ? -23.797 -14.555 -23.062 1 41.94 14 ALA B N 1
ATOM 2742 C CA . ALA B 1 14 ? -23.438 -15.25 -24.297 1 41.94 14 ALA B CA 1
ATOM 2743 C C . ALA B 1 14 ? -22.078 -14.789 -24.812 1 41.94 14 ALA B C 1
ATOM 2745 O O . ALA B 1 14 ? -21.328 -15.578 -25.375 1 41.94 14 ALA B O 1
ATOM 2746 N N . LEU B 1 15 ? -21.75 -13.609 -24.703 1 44.03 15 LEU B N 1
ATOM 2747 C CA . LEU B 1 15 ? -20.484 -13.133 -25.25 1 44.03 15 LEU B CA 1
ATOM 2748 C C . LEU B 1 15 ? -19.312 -13.602 -24.391 1 44.03 15 LEU B C 1
ATOM 2750 O O . LEU B 1 15 ? -18.172 -13.547 -24.812 1 44.03 15 LEU B O 1
ATOM 2754 N N . ALA B 1 16 ? -19.5 -13.867 -23.141 1 49.91 16 ALA B N 1
ATOM 2755 C CA . ALA B 1 16 ? -18.438 -14.375 -22.25 1 49.91 16 ALA B CA 1
ATOM 2756 C C . ALA B 1 16 ? -17.984 -15.758 -22.703 1 49.91 16 ALA B C 1
ATOM 2758 O O . ALA B 1 16 ? -16.797 -16.094 -22.562 1 49.91 16 ALA B O 1
ATOM 2759 N N . THR B 1 17 ? -18.922 -16.656 -23.219 1 52.03 17 THR B N 1
ATOM 2760 C CA . THR B 1 17 ? -18.672 -18.062 -23.469 1 52.03 17 THR B CA 1
ATOM 2761 C C . THR B 1 17 ? -17.578 -18.25 -24.516 1 52.03 17 THR B C 1
ATOM 2763 O O . THR B 1 17 ? -16.875 -19.266 -24.531 1 52.03 17 THR B O 1
ATOM 2766 N N . ASN B 1 18 ? -17.297 -17.172 -25.062 1 60.88 18 ASN B N 1
ATOM 2767 C CA . ASN B 1 18 ? -16.391 -17.469 -26.172 1 60.88 18 ASN B CA 1
ATOM 2768 C C . ASN B 1 18 ? -15.023 -16.812 -25.953 1 60.88 18 ASN B C 1
ATOM 2770 O O . ASN B 1 18 ? -14.242 -16.672 -26.906 1 60.88 18 ASN B O 1
ATOM 2774 N N . MET B 1 19 ? -14.766 -16.484 -24.609 1 74.25 19 MET B N 1
ATOM 2775 C CA . MET B 1 19 ? -13.422 -15.93 -24.547 1 74.25 19 MET B CA 1
ATOM 2776 C C . MET B 1 19 ? -12.391 -17.031 -24.297 1 74.25 19 MET B C 1
ATOM 2778 O O . MET B 1 19 ? -12.68 -18.031 -23.641 1 74.25 19 MET B O 1
ATOM 2782 N N . ASN B 1 20 ? -11.297 -17.25 -25 1 93.62 20 ASN B N 1
ATOM 2783 C CA . ASN B 1 20 ? -10.125 -18.109 -24.984 1 93.62 20 ASN B CA 1
ATOM 2784 C C . ASN B 1 20 ? -9.109 -17.641 -23.938 1 93.62 20 ASN B C 1
ATOM 2786 O O . ASN B 1 20 ? -7.91 -17.594 -24.219 1 93.62 20 ASN B O 1
ATOM 2790 N N . ARG B 1 21 ? -9.734 -17.359 -22.609 1 98 21 ARG B N 1
ATOM 2791 C CA . ARG B 1 21 ? -8.828 -16.797 -21.609 1 98 21 ARG B CA 1
ATOM 2792 C C . ARG B 1 21 ? -7.957 -17.875 -20.984 1 98 21 ARG B C 1
ATOM 2794 O O . ARG B 1 21 ? -8.375 -19.031 -20.891 1 98 21 ARG B O 1
ATOM 2801 N N . ILE B 1 22 ? -6.797 -17.469 -20.625 1 98.56 22 ILE B N 1
ATOM 2802 C CA . ILE B 1 22 ? -5.93 -18.266 -19.75 1 98.56 22 ILE B CA 1
ATOM 2803 C C . ILE B 1 22 ? -5.852 -17.625 -18.375 1 98.56 22 ILE B C 1
ATOM 2805 O O . ILE B 1 22 ? -5.387 -16.484 -18.234 1 98.56 22 ILE B O 1
ATOM 2809 N N . ASP B 1 23 ? -6.375 -18.281 -17.359 1 98.81 23 ASP B N 1
ATOM 2810 C CA . ASP B 1 23 ? -6.398 -17.781 -15.984 1 98.81 23 ASP B CA 1
ATOM 2811 C C . ASP B 1 23 ? -5.117 -18.156 -15.242 1 98.81 23 ASP B C 1
ATOM 2813 O O . ASP B 1 23 ? -4.91 -19.312 -14.891 1 98.81 23 ASP B O 1
ATOM 2817 N N . THR B 1 24 ? -4.285 -17.141 -14.945 1 98.88 24 THR B N 1
ATOM 2818 C CA . THR B 1 24 ? -2.977 -17.406 -14.352 1 98.88 24 THR B CA 1
ATOM 2819 C C . THR B 1 24 ? -3.018 -17.219 -12.844 1 98.88 24 THR B C 1
ATOM 2821 O O . THR B 1 24 ? -2.008 -17.406 -12.156 1 98.88 24 THR B O 1
ATOM 2824 N N . HIS B 1 25 ? -4.152 -16.781 -12.297 1 98.94 25 HIS B N 1
ATOM 2825 C CA . HIS B 1 25 ? -4.387 -16.594 -10.867 1 98.94 25 HIS B CA 1
ATOM 2826 C C . HIS B 1 25 ? -5.746 -17.141 -10.453 1 98.94 25 HIS B C 1
ATOM 2828 O O . HIS B 1 25 ? -6.695 -16.391 -10.25 1 98.94 25 HIS B O 1
ATOM 2834 N N . VAL B 1 26 ? -5.777 -18.406 -10.211 1 98.81 26 VAL B N 1
ATOM 2835 C CA . VAL B 1 26 ? -6.941 -19.172 -9.789 1 98.81 26 VAL B CA 1
ATOM 2836 C C . VAL B 1 26 ? -6.508 -20.281 -8.828 1 98.81 26 VAL B C 1
ATOM 2838 O O . VAL B 1 26 ? -5.391 -20.797 -8.93 1 98.81 26 VAL B O 1
ATOM 2841 N N . HIS B 1 27 ? -7.434 -20.594 -7.906 1 98.75 27 HIS B N 1
ATOM 2842 C CA . HIS B 1 27 ? -6.938 -21.438 -6.832 1 98.75 27 HIS B CA 1
ATOM 2843 C C . HIS B 1 27 ? -7.676 -22.781 -6.805 1 98.75 27 HIS B C 1
ATOM 2845 O O . HIS B 1 27 ? -8.805 -22.875 -7.293 1 98.75 27 HIS B O 1
ATOM 2851 N N . ILE B 1 28 ? -6.988 -23.719 -6.32 1 98.56 28 ILE B N 1
ATOM 2852 C CA . ILE B 1 28 ? -7.461 -25.078 -6.086 1 98.56 28 ILE B CA 1
ATOM 2853 C C . ILE B 1 28 ? -7.301 -25.438 -4.613 1 98.56 28 ILE B C 1
ATOM 2855 O O . ILE B 1 28 ? -6.336 -25.016 -3.967 1 98.56 28 ILE B O 1
ATOM 2859 N N . ILE B 1 29 ? -8.281 -26.188 -4.062 1 98.06 29 ILE B N 1
ATOM 2860 C CA . ILE B 1 29 ? -8.227 -26.609 -2.668 1 98.06 29 ILE B CA 1
ATOM 2861 C C . ILE B 1 29 ? -8.242 -28.141 -2.584 1 98.06 29 ILE B C 1
ATOM 2863 O O . ILE B 1 29 ? -9.312 -28.75 -2.508 1 98.06 29 ILE B O 1
ATOM 2867 N N . PRO B 1 30 ? -7.098 -28.766 -2.617 1 97.94 30 PRO B N 1
ATOM 2868 C CA . PRO B 1 30 ? -7.07 -30.219 -2.465 1 97.94 30 PRO B CA 1
ATOM 2869 C C . PRO B 1 30 ? -7.391 -30.672 -1.041 1 97.94 30 PRO B C 1
ATOM 2871 O O . PRO B 1 30 ? -7.266 -29.891 -0.098 1 97.94 30 PRO B O 1
ATOM 2874 N N . PRO B 1 31 ? -7.785 -31.938 -0.877 1 97.5 31 PRO B N 1
ATOM 2875 C CA . PRO B 1 31 ? -8.234 -32.438 0.425 1 97.5 31 PRO B CA 1
ATOM 2876 C C . PRO B 1 31 ? -7.191 -32.25 1.522 1 97.5 31 PRO B C 1
ATOM 2878 O O . PRO B 1 31 ? -7.527 -31.828 2.639 1 97.5 31 PRO B O 1
ATOM 2881 N N . SER B 1 32 ? -5.965 -32.438 1.255 1 98.12 32 SER B N 1
ATOM 2882 C CA . SER B 1 32 ? -4.922 -32.312 2.268 1 98.12 32 SER B CA 1
ATOM 2883 C C . SER B 1 32 ? -4.762 -30.859 2.725 1 98.12 32 SER B C 1
ATOM 2885 O O . SER B 1 32 ? -4.453 -30.609 3.891 1 98.12 32 SER B O 1
ATOM 2887 N N . TYR B 1 33 ? -4.906 -29.984 1.836 1 97.94 33 TYR B N 1
ATOM 2888 C CA . TYR B 1 33 ? -4.809 -28.578 2.209 1 97.94 33 TYR B CA 1
ATOM 2889 C C . TYR B 1 33 ? -5.98 -28.172 3.092 1 97.94 33 TYR B C 1
ATOM 2891 O O . TYR B 1 33 ? -5.797 -27.469 4.094 1 97.94 33 TYR B O 1
ATOM 2899 N N . ARG B 1 34 ? -7.168 -28.594 2.707 1 97 34 ARG B N 1
ATOM 2900 C CA . ARG B 1 34 ? -8.328 -28.344 3.551 1 97 34 ARG B CA 1
ATOM 2901 C C . ARG B 1 34 ? -8.109 -28.875 4.965 1 97 34 ARG B C 1
ATOM 2903 O O . ARG B 1 34 ? -8.367 -28.156 5.941 1 97 34 ARG B O 1
ATOM 2910 N N . ALA B 1 35 ? -7.656 -30.047 5.027 1 97.06 35 ALA B N 1
ATOM 2911 C CA . ALA B 1 35 ? -7.41 -30.672 6.324 1 97.06 35 ALA B CA 1
ATOM 2912 C C . ALA B 1 35 ? -6.387 -29.875 7.129 1 97.06 35 ALA B C 1
ATOM 2914 O O . ALA B 1 35 ? -6.527 -29.719 8.344 1 97.06 35 ALA B O 1
ATOM 2915 N N . ALA B 1 36 ? -5.367 -29.391 6.469 1 97 36 ALA B N 1
ATOM 2916 C CA . ALA B 1 36 ? -4.332 -28.609 7.145 1 97 36 ALA B CA 1
ATOM 2917 C C . ALA B 1 36 ? -4.898 -27.297 7.688 1 97 36 ALA B C 1
ATOM 2919 O O . ALA B 1 36 ? -4.578 -26.891 8.805 1 97 36 ALA B O 1
ATOM 2920 N N . ILE B 1 37 ? -5.711 -26.672 6.914 1 95.38 37 ILE B N 1
ATOM 2921 C CA . ILE B 1 37 ? -6.316 -25.406 7.336 1 95.38 37 ILE B CA 1
ATOM 2922 C C . ILE B 1 37 ? -7.246 -25.656 8.523 1 95.38 37 ILE B C 1
ATOM 2924 O O . ILE B 1 37 ? -7.301 -24.844 9.453 1 95.38 37 ILE B O 1
ATOM 2928 N N . ASP B 1 38 ? -7.938 -26.766 8.5 1 94.25 38 ASP B N 1
ATOM 2929 C CA . ASP B 1 38 ? -8.797 -27.125 9.625 1 94.25 38 ASP B CA 1
ATOM 2930 C C . ASP B 1 38 ? -7.984 -27.359 10.891 1 94.25 38 ASP B C 1
ATOM 2932 O O . ASP B 1 38 ? -8.414 -27.016 11.992 1 94.25 38 ASP B O 1
ATOM 2936 N N . LYS B 1 39 ? -6.867 -27.922 10.672 1 94.56 39 LYS B N 1
ATOM 2937 C CA . LYS B 1 39 ? -6.004 -28.266 11.797 1 94.56 39 LYS B CA 1
ATOM 2938 C C . LYS B 1 39 ? -5.301 -27.047 12.367 1 94.56 39 LYS B C 1
ATOM 2940 O O . LYS B 1 39 ? -5.262 -26.844 13.578 1 94.56 39 LYS B O 1
ATOM 2945 N N . TYR B 1 40 ? -4.762 -26.156 11.492 1 92.06 40 TYR B N 1
ATOM 2946 C CA . TYR B 1 40 ? -3.848 -25.109 11.938 1 92.06 40 TYR B CA 1
ATOM 2947 C C . TYR B 1 40 ? -4.531 -23.75 11.914 1 92.06 40 TYR B C 1
ATOM 2949 O O . TYR B 1 40 ? -4.074 -22.812 12.578 1 92.06 40 TYR B O 1
ATOM 2957 N N . GLY B 1 41 ? -5.547 -23.594 11.172 1 86.31 41 GLY B N 1
ATOM 2958 C CA . GLY B 1 41 ? -6.219 -22.312 11.031 1 86.31 41 GLY B CA 1
ATOM 2959 C C . GLY B 1 41 ? -5.594 -21.422 9.969 1 86.31 41 GLY B C 1
ATOM 2960 O O . GLY B 1 41 ? -4.418 -21.578 9.625 1 86.31 41 GLY B O 1
ATOM 2961 N N . ASP B 1 42 ? -6.34 -20.484 9.43 1 82.88 42 ASP B N 1
ATOM 2962 C CA . ASP B 1 42 ? -5.859 -19.469 8.5 1 82.88 42 ASP B CA 1
ATOM 2963 C C . ASP B 1 42 ? -5.586 -18.156 9.211 1 82.88 42 ASP B C 1
ATOM 2965 O O . ASP B 1 42 ? -6.512 -17.5 9.703 1 82.88 42 ASP B O 1
ATOM 2969 N N . PRO B 1 43 ? -4.395 -17.688 9.188 1 82.94 43 PRO B N 1
ATOM 2970 C CA . PRO B 1 43 ? -4.047 -16.5 9.961 1 82.94 43 PRO B CA 1
ATOM 2971 C C . PRO B 1 43 ? -4.531 -15.211 9.297 1 82.94 43 PRO B C 1
ATOM 2973 O O . PRO B 1 43 ? -4.496 -14.141 9.914 1 82.94 43 PRO B O 1
ATOM 2976 N N . SER B 1 44 ? -4.945 -15.188 8.078 1 81.5 44 SER B N 1
ATOM 2977 C CA . SER B 1 44 ? -5.316 -13.977 7.34 1 81.5 44 SER B CA 1
ATOM 2978 C C . SER B 1 44 ? -6.688 -13.469 7.77 1 81.5 44 SER B C 1
ATOM 2980 O O . SER B 1 44 ? -7.055 -12.328 7.469 1 81.5 44 SER B O 1
ATOM 2982 N N . GLY B 1 45 ? -7.531 -14.258 8.406 1 78.31 45 GLY B N 1
ATOM 2983 C CA . GLY B 1 45 ? -8.898 -13.922 8.781 1 78.31 45 GLY B CA 1
ATOM 2984 C C . GLY B 1 45 ? -9.914 -14.242 7.707 1 78.31 45 GLY B C 1
ATOM 2985 O O . GLY B 1 45 ? -11.094 -13.922 7.848 1 78.31 45 GLY B O 1
ATOM 2986 N N . TRP B 1 46 ? -9.523 -14.875 6.656 1 82.69 46 TRP B N 1
ATOM 2987 C CA . TRP B 1 46 ? -10.422 -15.234 5.562 1 82.69 46 TRP B CA 1
ATOM 2988 C C . TRP B 1 46 ? -10.93 -16.656 5.715 1 82.69 46 TRP B C 1
ATOM 2990 O O . TRP B 1 46 ? -10.156 -17.578 6.023 1 82.69 46 TRP B O 1
ATOM 3000 N N . ALA B 1 47 ? -12.195 -16.844 5.492 1 83.38 47 ALA B N 1
ATOM 3001 C CA . ALA B 1 47 ? -12.766 -18.188 5.543 1 83.38 47 ALA B CA 1
ATOM 3002 C C . ALA B 1 47 ? -12.508 -18.953 4.242 1 83.38 47 ALA B C 1
ATOM 3004 O O . ALA B 1 47 ? -12.734 -18.422 3.152 1 83.38 47 ALA B O 1
ATOM 3005 N N . MET B 1 48 ? -12.047 -20.172 4.332 1 90.56 48 MET B N 1
ATOM 3006 C CA . MET B 1 48 ? -11.781 -20.984 3.148 1 90.56 48 MET B CA 1
ATOM 3007 C C . MET B 1 48 ? -13.078 -21.344 2.438 1 90.56 48 MET B C 1
ATOM 3009 O O . MET B 1 48 ? -14.008 -21.875 3.061 1 90.56 48 MET B O 1
ATOM 3013 N N . PRO B 1 49 ? -13.133 -21.109 1.207 1 94 49 PRO B N 1
ATOM 3014 C CA . PRO B 1 49 ? -14.344 -21.469 0.456 1 94 49 PRO B CA 1
ATOM 3015 C C . PRO B 1 49 ? -14.422 -22.953 0.147 1 94 49 PRO B C 1
ATOM 3017 O O . PRO B 1 49 ? -13.43 -23.672 0.301 1 94 49 PRO B O 1
ATOM 3020 N N . ALA B 1 50 ? -15.617 -23.359 -0.275 1 94.31 50 ALA B N 1
ATOM 3021 C CA . ALA B 1 50 ? -15.781 -24.703 -0.818 1 94.31 50 ALA B CA 1
ATOM 3022 C C . ALA B 1 50 ? -15.133 -24.812 -2.197 1 94.31 50 ALA B C 1
ATOM 3024 O O . ALA B 1 50 ? -14.969 -23.812 -2.898 1 94.31 50 ALA B O 1
ATOM 3025 N N . TRP B 1 51 ? -14.758 -26.047 -2.479 1 96.88 51 TRP B N 1
ATOM 3026 C CA . TRP B 1 51 ? -14.172 -26.266 -3.797 1 96.88 51 TRP B CA 1
ATOM 3027 C C . TRP B 1 51 ? -14.523 -27.656 -4.312 1 96.88 51 TRP B C 1
ATOM 3029 O O . TRP B 1 51 ? -14.516 -28.625 -3.549 1 96.88 51 TRP B O 1
ATOM 3039 N N . SER B 1 52 ? -14.883 -27.734 -5.531 1 97.69 52 SER B N 1
ATOM 3040 C CA . SER B 1 52 ? -15.023 -28.969 -6.293 1 97.69 52 SER B CA 1
ATOM 3041 C C . SER B 1 52 ? -14.594 -28.781 -7.742 1 97.69 52 SER B C 1
ATOM 3043 O O . SER B 1 52 ? -14.602 -27.656 -8.258 1 97.69 52 SER B O 1
ATOM 3045 N N . LEU B 1 53 ? -14.164 -29.844 -8.32 1 97.94 53 LEU B N 1
ATOM 3046 C CA . LEU B 1 53 ? -13.758 -29.766 -9.719 1 97.94 53 LEU B CA 1
ATOM 3047 C C . LEU B 1 53 ? -14.898 -29.266 -10.594 1 97.94 53 LEU B C 1
ATOM 3049 O O . LEU B 1 53 ? -14.703 -28.422 -11.461 1 97.94 53 LEU B O 1
ATOM 3053 N N . ASP B 1 54 ? -16.062 -29.781 -10.289 1 97.81 54 ASP B N 1
ATOM 3054 C CA . ASP B 1 54 ? -17.234 -29.391 -11.07 1 97.81 54 ASP B CA 1
ATOM 3055 C C . ASP B 1 54 ? -17.5 -27.891 -10.945 1 97.81 54 ASP B C 1
ATOM 3057 O O . ASP B 1 54 ? -17.75 -27.203 -11.945 1 97.81 54 ASP B O 1
ATOM 3061 N N . ALA B 1 55 ? -17.438 -27.391 -9.758 1 97.62 55 ALA B N 1
ATOM 3062 C CA . ALA B 1 55 ? -17.656 -25.969 -9.523 1 97.62 55 ALA B CA 1
ATOM 3063 C C . ALA B 1 55 ? -16.578 -25.141 -10.211 1 97.62 55 ALA B C 1
ATOM 3065 O O . ALA B 1 55 ? -16.875 -24.062 -10.766 1 97.62 55 ALA B O 1
ATOM 3066 N N . ALA B 1 56 ? -15.391 -25.594 -10.156 1 98.25 56 ALA B N 1
ATOM 3067 C CA . ALA B 1 56 ? -14.266 -24.891 -10.781 1 98.25 56 ALA B CA 1
ATOM 3068 C C . ALA B 1 56 ? -14.43 -24.828 -12.297 1 98.25 56 ALA B C 1
ATOM 3070 O O . ALA B 1 56 ? -14.211 -23.797 -12.914 1 98.25 56 ALA B O 1
ATOM 3071 N N . LEU B 1 57 ? -14.82 -25.922 -12.914 1 97.81 57 LEU B N 1
ATOM 3072 C CA . LEU B 1 57 ? -15.016 -25.969 -14.352 1 97.81 57 LEU B CA 1
ATOM 3073 C C . LEU B 1 57 ? -16.203 -25.109 -14.773 1 97.81 57 LEU B C 1
ATOM 3075 O O . LEU B 1 57 ? -16.156 -24.453 -15.82 1 97.81 57 LEU B O 1
ATOM 3079 N N . ASN B 1 58 ? -17.219 -25.141 -13.953 1 97.56 58 ASN B N 1
ATOM 3080 C CA . ASN B 1 58 ? -18.359 -24.266 -14.211 1 97.56 58 ASN B CA 1
ATOM 3081 C C . ASN B 1 58 ? -17.953 -22.797 -14.156 1 97.56 58 ASN B C 1
ATOM 3083 O O . ASN B 1 58 ? -18.359 -22 -15.016 1 97.56 58 ASN B O 1
ATOM 3087 N N . ALA B 1 59 ? -17.203 -22.438 -13.164 1 98.06 59 ALA B N 1
ATOM 3088 C CA . ALA B 1 59 ? -16.703 -21.062 -13.039 1 98.06 59 ALA B CA 1
ATOM 3089 C C . ALA B 1 59 ? -15.859 -20.672 -14.25 1 98.06 59 ALA B C 1
ATOM 3091 O O . ALA B 1 59 ? -16.016 -19.578 -14.797 1 98.06 59 ALA B O 1
ATOM 3092 N N . SER B 1 60 ? -14.984 -21.562 -14.641 1 98.06 60 SER B N 1
ATOM 3093 C CA . SER B 1 60 ? -14.156 -21.312 -15.82 1 98.06 60 SER B CA 1
ATOM 3094 C C . SER B 1 60 ? -15.016 -21.031 -17.047 1 98.06 60 SER B C 1
ATOM 3096 O O . SER B 1 60 ? -14.727 -20.094 -17.797 1 98.06 60 SER B O 1
ATOM 3098 N N . SER B 1 61 ? -16.031 -21.797 -17.203 1 97.19 61 SER B N 1
ATOM 3099 C CA . SER B 1 61 ? -16.922 -21.625 -18.328 1 97.19 61 SER B CA 1
ATOM 3100 C C . SER B 1 61 ? -17.609 -20.25 -18.281 1 97.19 61 SER B C 1
ATOM 3102 O O . SER B 1 61 ? -17.672 -19.547 -19.297 1 97.19 61 SER B O 1
ATOM 3104 N N . GLN B 1 62 ? -18.016 -19.875 -17.141 1 97.44 62 GLN B N 1
ATOM 3105 C CA . GLN B 1 62 ? -18.719 -18.609 -16.984 1 97.44 62 GLN B CA 1
ATOM 3106 C C . GLN B 1 62 ? -17.781 -17.438 -17.188 1 97.44 62 GLN B C 1
ATOM 3108 O O . GLN B 1 62 ? -18.203 -16.359 -17.641 1 97.44 62 GLN B O 1
ATOM 3113 N N . LEU B 1 63 ? -16.547 -17.625 -16.922 1 98.31 63 LEU B N 1
ATOM 3114 C CA . LEU B 1 63 ? -15.562 -16.547 -17.016 1 98.31 63 LEU B CA 1
ATOM 3115 C C . LEU B 1 63 ? -14.898 -16.531 -18.391 1 98.31 63 LEU B C 1
ATOM 3117 O O . LEU B 1 63 ? -14.094 -15.641 -18.672 1 98.31 63 LEU B O 1
ATOM 3121 N N . GLY B 1 64 ? -15.211 -17.5 -19.188 1 98 64 GLY B N 1
ATOM 3122 C CA . GLY B 1 64 ? -14.594 -17.594 -20.5 1 98 64 GLY B CA 1
ATOM 3123 C C . GLY B 1 64 ? -13.164 -18.078 -20.453 1 98 64 GLY B C 1
ATOM 3124 O O . GLY B 1 64 ? -12.344 -17.703 -21.297 1 98 64 GLY B O 1
ATOM 3125 N N . VAL B 1 65 ? -12.867 -18.906 -19.516 1 98.31 65 VAL B N 1
ATOM 3126 C CA . VAL B 1 65 ? -11.516 -19.406 -19.312 1 98.31 65 VAL B CA 1
ATOM 3127 C C . VAL B 1 65 ? -11.375 -20.781 -19.969 1 98.31 65 VAL B C 1
ATOM 3129 O O . VAL B 1 65 ? -12.148 -21.703 -19.688 1 98.31 65 VAL B O 1
ATOM 3132 N N . ARG B 1 66 ? -10.43 -20.906 -20.797 1 97 66 ARG B N 1
ATOM 3133 C CA . ARG B 1 66 ? -10.172 -22.156 -21.484 1 97 66 ARG B CA 1
ATOM 3134 C C . ARG B 1 66 ? -9.219 -23.031 -20.672 1 97 66 ARG B C 1
ATOM 3136 O O . ARG B 1 66 ? -9.375 -24.25 -20.625 1 97 66 ARG B O 1
ATOM 3143 N N . VAL B 1 67 ? -8.18 -22.391 -20.125 1 97.81 67 VAL B N 1
ATOM 3144 C CA . VAL B 1 67 ? -7.207 -23.094 -19.297 1 97.81 67 VAL B CA 1
ATOM 3145 C C . VAL B 1 67 ? -6.984 -22.344 -18 1 97.81 67 VAL B C 1
ATOM 3147 O O . VAL B 1 67 ? -6.867 -21.109 -18 1 97.81 67 VAL B O 1
ATOM 3150 N N . SER B 1 68 ? -7.016 -23.078 -16.922 1 98.44 68 SER B N 1
ATOM 3151 C CA . SER B 1 68 ? -6.695 -22.547 -15.602 1 98.44 68 SER B CA 1
ATOM 3152 C C . SER B 1 68 ? -5.336 -23.047 -15.125 1 98.44 68 SER B C 1
ATOM 3154 O O . SER B 1 68 ? -5.098 -24.25 -15.047 1 98.44 68 SER B O 1
ATOM 3156 N N . VAL B 1 69 ? -4.434 -22.125 -14.859 1 98.56 69 VAL B N 1
ATOM 3157 C CA . VAL B 1 69 ? -3.209 -22.484 -14.164 1 98.56 69 VAL B CA 1
ATOM 3158 C C . VAL B 1 69 ? -3.402 -22.312 -12.656 1 98.56 69 VAL B C 1
ATOM 3160 O O . VAL B 1 69 ? -3.264 -21.203 -12.125 1 98.56 69 VAL B O 1
ATOM 3163 N N . VAL B 1 70 ? -3.68 -23.406 -11.961 1 98.69 70 VAL B N 1
ATOM 3164 C CA . VAL B 1 70 ? -4.168 -23.344 -10.594 1 98.69 70 VAL B CA 1
ATOM 3165 C C . VAL B 1 70 ? -2.988 -23.359 -9.625 1 98.69 70 VAL B C 1
ATOM 3167 O O . VAL B 1 70 ? -1.888 -23.781 -9.977 1 98.69 70 VAL B O 1
ATOM 3170 N N . SER B 1 71 ? -3.201 -22.859 -8.461 1 98.88 71 SER B N 1
ATOM 3171 C CA . SER B 1 71 ? -2.24 -22.906 -7.367 1 98.88 71 SER B CA 1
ATOM 3172 C C . SER B 1 71 ? -2.943 -23.047 -6.02 1 98.88 71 SER B C 1
ATOM 3174 O O . SER B 1 71 ? -4.105 -22.672 -5.875 1 98.88 71 SER B O 1
ATOM 3176 N N . VAL B 1 72 ? -2.289 -23.703 -5.105 1 98.5 72 VAL B N 1
ATOM 3177 C CA . VAL B 1 72 ? -2.709 -23.688 -3.707 1 98.5 72 VAL B CA 1
ATOM 3178 C C . VAL B 1 72 ? -2.289 -22.375 -3.061 1 98.5 72 VAL B C 1
ATOM 3180 O O . VAL B 1 72 ? -1.098 -22.062 -2.99 1 98.5 72 VAL B O 1
ATOM 3183 N N . THR B 1 73 ? -3.25 -21.625 -2.617 1 96.69 73 THR B N 1
ATOM 3184 C CA . THR B 1 73 ? -2.982 -20.25 -2.193 1 96.69 73 THR B CA 1
ATOM 3185 C C . THR B 1 73 ? -2.49 -20.219 -0.75 1 96.69 73 THR B C 1
ATOM 3187 O O . THR B 1 73 ? -2.094 -21.25 -0.2 1 96.69 73 THR B O 1
ATOM 3190 N N . SER B 1 74 ? -2.375 -19.031 -0.224 1 95.5 74 SER B N 1
ATOM 3191 C CA . SER B 1 74 ? -1.89 -18.781 1.128 1 95.5 74 SER B CA 1
ATOM 3192 C C . SER B 1 74 ? -2.844 -19.359 2.174 1 95.5 74 SER B C 1
ATOM 3194 O O . SER B 1 74 ? -4.062 -19.297 2.004 1 95.5 74 SER B O 1
ATOM 3196 N N . PRO B 1 75 ? -2.283 -19.891 3.26 1 95.38 75 PRO B N 1
ATOM 3197 C CA . PRO B 1 75 ? -0.87 -19.844 3.645 1 95.38 75 PRO B CA 1
ATOM 3198 C C . PRO B 1 75 ? -0.047 -20.953 2.982 1 95.38 75 PRO B C 1
ATOM 3200 O O . PRO B 1 75 ? 1.181 -20.969 3.096 1 95.38 75 PRO B O 1
ATOM 3203 N N . GLY B 1 76 ? -0.702 -21.875 2.268 1 96.69 76 GLY B N 1
ATOM 3204 C CA . GLY B 1 76 ? 0.006 -22.969 1.628 1 96.69 76 GLY B CA 1
ATOM 3205 C C . GLY B 1 76 ? 0.607 -23.953 2.617 1 96.69 76 GLY B C 1
ATOM 3206 O O . GLY B 1 76 ? 0.268 -23.938 3.803 1 96.69 76 GLY B O 1
ATOM 3207 N N . PRO B 1 77 ? 1.468 -24.797 2.145 1 97.94 77 PRO B N 1
ATOM 3208 C CA . PRO B 1 77 ? 2.041 -25.844 2.988 1 97.94 77 PRO B CA 1
ATOM 3209 C C . PRO B 1 77 ? 2.863 -25.281 4.148 1 97.94 77 PRO B C 1
ATOM 3211 O O . PRO B 1 77 ? 3.131 -26 5.121 1 97.94 77 PRO B O 1
ATOM 3214 N N . SER B 1 78 ? 3.229 -24.031 4.051 1 96.44 78 SER B N 1
ATOM 3215 C CA . SER B 1 78 ? 4.023 -23.422 5.105 1 96.44 78 SER B CA 1
ATOM 3216 C C . SER B 1 78 ? 3.254 -23.375 6.422 1 96.44 78 SER B C 1
ATOM 3218 O O . SER B 1 78 ? 3.848 -23.188 7.488 1 96.44 78 SER B O 1
ATOM 3220 N N . ILE B 1 79 ? 1.986 -23.5 6.414 1 95.69 79 ILE B N 1
ATOM 3221 C CA . ILE B 1 79 ? 1.16 -23.484 7.617 1 95.69 79 ILE B CA 1
ATOM 3222 C C . ILE B 1 79 ? 1.558 -24.641 8.539 1 95.69 79 ILE B C 1
ATOM 3224 O O . ILE B 1 79 ? 1.318 -24.578 9.75 1 95.69 79 ILE B O 1
ATOM 3228 N N . ALA B 1 80 ? 2.137 -25.703 7.934 1 96.81 80 ALA B N 1
ATOM 3229 C CA . ALA B 1 80 ? 2.531 -26.875 8.695 1 96.81 80 ALA B CA 1
ATOM 3230 C C . ALA B 1 80 ? 3.969 -26.75 9.195 1 96.81 80 ALA B C 1
ATOM 3232 O O . ALA B 1 80 ? 4.516 -27.688 9.781 1 96.81 80 ALA B O 1
ATOM 3233 N N . GLY B 1 81 ? 4.617 -25.641 8.945 1 95.75 81 GLY B N 1
ATOM 3234 C CA . GLY B 1 81 ? 5.941 -25.375 9.484 1 95.75 81 GLY B CA 1
ATOM 3235 C C . GLY B 1 81 ? 7.059 -25.672 8.5 1 95.75 81 GLY B C 1
ATOM 3236 O O . GLY B 1 81 ? 6.797 -26 7.336 1 95.75 81 GLY B O 1
ATOM 3237 N N . ALA B 1 82 ? 8.297 -25.594 8.914 1 97.25 82 ALA B N 1
ATOM 3238 C CA . ALA B 1 82 ? 9.477 -25.703 8.062 1 97.25 82 ALA B CA 1
ATOM 3239 C C . ALA B 1 82 ? 10.195 -27.031 8.266 1 97.25 82 ALA B C 1
ATOM 3241 O O . ALA B 1 82 ? 11.422 -27.094 8.305 1 97.25 82 ALA B O 1
ATOM 3242 N N . GLY B 1 83 ? 9.445 -28.047 8.414 1 97 83 GLY B N 1
ATOM 3243 C CA . GLY B 1 83 ? 9.992 -29.375 8.633 1 97 83 GLY B CA 1
ATOM 3244 C C . GLY B 1 83 ? 9.289 -30.453 7.824 1 97 83 GLY B C 1
ATOM 3245 O O . GLY B 1 83 ? 8.758 -30.172 6.742 1 97 83 GLY B O 1
ATOM 3246 N N . GLU B 1 84 ? 9.312 -31.656 8.359 1 98.06 84 GLU B N 1
ATOM 3247 C CA . GLU B 1 84 ? 8.812 -32.844 7.648 1 98.06 84 GLU B CA 1
ATOM 3248 C C . GLU B 1 84 ? 7.324 -32.719 7.348 1 98.06 84 GLU B C 1
ATOM 3250 O O . GLU B 1 84 ? 6.859 -33.156 6.289 1 98.06 84 GLU B O 1
ATOM 3255 N N . GLU B 1 85 ? 6.633 -32.156 8.258 1 98.06 85 GLU B N 1
ATOM 3256 C CA . GLU B 1 85 ? 5.195 -32.031 8.047 1 98.06 85 GLU B CA 1
ATOM 3257 C C . GLU B 1 85 ? 4.895 -31.078 6.887 1 98.06 85 GLU B C 1
ATOM 3259 O O . GLU B 1 85 ? 3.977 -31.312 6.102 1 98.06 85 GLU B O 1
ATOM 3264 N N . GLY B 1 86 ? 5.645 -30.016 6.797 1 98.31 86 GLY B N 1
ATOM 3265 C CA . GLY B 1 86 ? 5.5 -29.109 5.676 1 98.31 86 GLY B CA 1
ATOM 3266 C C . GLY B 1 86 ? 5.875 -29.734 4.344 1 98.31 86 GLY B C 1
ATOM 3267 O O . GLY B 1 86 ? 5.215 -29.484 3.332 1 98.31 86 GLY B O 1
ATOM 3268 N N . ARG B 1 87 ? 6.922 -30.562 4.348 1 98.56 87 ARG B N 1
ATOM 3269 C CA . ARG B 1 87 ? 7.328 -31.297 3.15 1 98.56 87 ARG B CA 1
ATOM 3270 C C . ARG B 1 87 ? 6.227 -32.25 2.684 1 98.56 87 ARG B C 1
ATOM 3272 O O . ARG B 1 87 ? 5.891 -32.281 1.498 1 98.56 87 ARG B O 1
ATOM 3279 N N . ALA B 1 88 ? 5.734 -32.906 3.66 1 98.62 88 ALA B N 1
ATOM 3280 C CA . ALA B 1 88 ? 4.703 -33.906 3.361 1 98.62 88 ALA B CA 1
ATOM 3281 C C . ALA B 1 88 ? 3.445 -33.219 2.812 1 98.62 88 ALA B C 1
ATOM 3283 O O . ALA B 1 88 ? 2.814 -33.75 1.885 1 98.62 88 ALA B O 1
ATOM 3284 N N . LEU B 1 89 ? 3.098 -32.156 3.371 1 98.75 89 LEU B N 1
ATOM 3285 C CA . LEU B 1 89 ? 1.904 -31.438 2.928 1 98.75 89 LEU B CA 1
ATOM 3286 C C . LEU B 1 89 ? 2.086 -30.906 1.511 1 98.75 89 LEU B C 1
ATOM 3288 O O . LEU B 1 89 ? 1.168 -30.984 0.691 1 98.75 89 LEU B O 1
ATOM 3292 N N . ALA B 1 90 ? 3.238 -30.344 1.24 1 98.88 90 ALA B N 1
ATOM 3293 C CA . ALA B 1 90 ? 3.508 -29.859 -0.111 1 98.88 90 ALA B CA 1
ATOM 3294 C C . ALA B 1 90 ? 3.389 -30.984 -1.132 1 98.88 90 ALA B C 1
ATOM 3296 O O . ALA B 1 90 ? 2.736 -30.828 -2.168 1 98.88 90 ALA B O 1
ATOM 3297 N N . ARG B 1 91 ? 3.973 -32.125 -0.799 1 98.75 91 ARG B N 1
ATOM 3298 C CA . ARG B 1 91 ? 3.922 -33.312 -1.673 1 98.75 91 ARG B CA 1
ATOM 3299 C C . ARG B 1 91 ? 2.484 -33.75 -1.89 1 98.75 91 ARG B C 1
ATOM 3301 O O . ARG B 1 91 ? 2.072 -34.031 -3.023 1 98.75 91 ARG B O 1
ATOM 3308 N N . ALA B 1 92 ? 1.762 -33.812 -0.84 1 98.69 92 ALA B N 1
ATOM 3309 C CA . ALA B 1 92 ? 0.369 -34.25 -0.919 1 98.69 92 ALA B CA 1
ATOM 3310 C C . ALA B 1 92 ? -0.454 -33.281 -1.775 1 98.69 92 ALA B C 1
ATOM 3312 O O . ALA B 1 92 ? -1.255 -33.719 -2.607 1 98.69 92 ALA B O 1
ATOM 3313 N N . CYS B 1 93 ? -0.275 -32 -1.554 1 98.69 93 CYS B N 1
ATOM 3314 C CA . CYS B 1 93 ? -0.986 -31.016 -2.342 1 98.69 93 CYS B CA 1
ATOM 3315 C C . CYS B 1 93 ? -0.68 -31.172 -3.826 1 98.69 93 CYS B C 1
ATOM 3317 O O . CYS B 1 93 ? -1.592 -31.188 -4.656 1 98.69 93 CYS B O 1
ATOM 3319 N N . ASN B 1 94 ? 0.585 -31.281 -4.121 1 98.69 94 ASN B N 1
ATOM 3320 C CA . ASN B 1 94 ? 0.985 -31.406 -5.52 1 98.69 94 ASN B CA 1
ATOM 3321 C C . ASN B 1 94 ? 0.403 -32.656 -6.1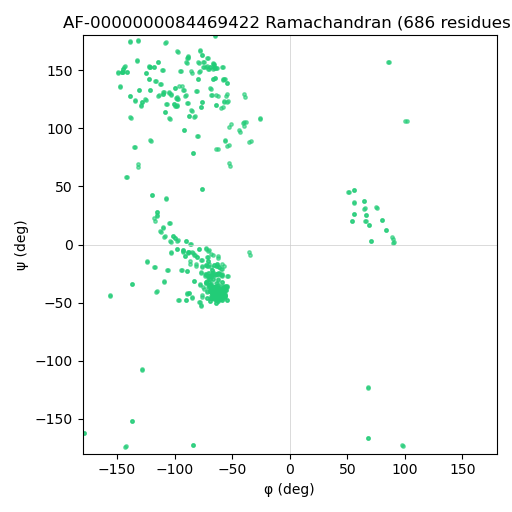64 1 98.69 94 ASN B C 1
ATOM 3323 O O . ASN B 1 94 ? -0.156 -32.594 -7.258 1 98.69 94 ASN B O 1
ATOM 3327 N N . ASP B 1 95 ? 0.487 -33.781 -5.473 1 98.31 95 ASP B N 1
ATOM 3328 C CA . ASP B 1 95 ? -0.032 -35.062 -5.996 1 98.31 95 ASP B CA 1
ATOM 3329 C C . ASP B 1 95 ? -1.541 -34.969 -6.219 1 98.31 95 ASP B C 1
ATOM 3331 O O . ASP B 1 95 ? -2.043 -35.406 -7.262 1 98.31 95 ASP B O 1
ATOM 3335 N N . GLU B 1 96 ? -2.191 -34.438 -5.293 1 98.19 96 GLU B N 1
ATOM 3336 C CA . GLU B 1 96 ? -3.645 -34.312 -5.371 1 98.19 96 GLU B CA 1
ATOM 3337 C C . GLU B 1 96 ? -4.074 -33.344 -6.469 1 98.19 96 GLU B C 1
ATOM 3339 O O . GLU B 1 96 ? -5.051 -33.625 -7.18 1 98.19 96 GLU B O 1
ATOM 3344 N N . CYS B 1 97 ? -3.389 -32.281 -6.586 1 98.19 97 CYS B N 1
ATOM 3345 C CA . CYS B 1 97 ? -3.717 -31.297 -7.629 1 98.19 97 CYS B CA 1
ATOM 3346 C C . CYS B 1 97 ? -3.541 -31.906 -9.016 1 98.19 97 CYS B C 1
ATOM 3348 O O . CYS B 1 97 ? -4.387 -31.719 -9.891 1 98.19 97 CYS B O 1
ATOM 3350 N N . VAL B 1 98 ? -2.475 -32.625 -9.203 1 97.06 98 VAL B N 1
ATOM 3351 C CA . VAL B 1 98 ? -2.223 -33.25 -10.492 1 97.06 98 VAL B CA 1
ATOM 3352 C C . VAL B 1 98 ? -3.293 -34.312 -10.766 1 97.06 98 VAL B C 1
ATOM 3354 O O . VAL B 1 98 ? -3.779 -34.438 -11.898 1 97.06 98 VAL B O 1
ATOM 3357 N N . ALA B 1 99 ? -3.654 -35.094 -9.734 1 96.5 99 ALA B N 1
ATOM 3358 C CA . ALA B 1 99 ? -4.723 -36.062 -9.891 1 96.5 99 ALA B CA 1
ATOM 3359 C C . ALA B 1 99 ? -6.023 -35.406 -10.32 1 96.5 99 ALA B C 1
ATOM 3361 O O . ALA B 1 99 ? -6.734 -35.906 -11.188 1 96.5 99 ALA B O 1
ATOM 3362 N N . LEU B 1 100 ? -6.312 -34.281 -9.727 1 96.56 100 LEU B N 1
ATOM 3363 C CA . LEU B 1 100 ? -7.52 -33.531 -10.07 1 96.56 100 LEU B CA 1
ATOM 3364 C C . LEU B 1 100 ? -7.43 -32.969 -11.492 1 96.56 100 LEU B C 1
ATOM 3366 O O . LEU B 1 100 ? -8.414 -32.969 -12.227 1 96.56 100 LEU B O 1
ATOM 3370 N N . ALA B 1 101 ? -6.301 -32.531 -11.883 1 96.12 101 ALA B N 1
ATOM 3371 C CA . ALA B 1 101 ? -6.09 -32.031 -13.234 1 96.12 101 ALA B CA 1
ATOM 3372 C C . ALA B 1 101 ? -6.348 -33.094 -14.273 1 96.12 101 ALA B C 1
ATOM 3374 O O . ALA B 1 101 ? -6.926 -32.844 -15.336 1 96.12 101 ALA B O 1
ATOM 3375 N N . HIS B 1 102 ? -5.98 -34.312 -13.992 1 95.44 102 HIS B N 1
ATOM 3376 C CA . HIS B 1 102 ? -6.137 -35.406 -14.922 1 95.44 102 HIS B CA 1
ATOM 3377 C C . HIS B 1 102 ? -7.605 -35.781 -15.102 1 95.44 102 HIS B C 1
ATOM 3379 O O . HIS B 1 102 ? -7.969 -36.438 -16.078 1 95.44 102 HIS B O 1
ATOM 3385 N N . GLN B 1 103 ? -8.391 -35.344 -14.195 1 96 103 GLN B N 1
ATOM 3386 C CA . GLN B 1 103 ? -9.828 -35.562 -14.32 1 96 103 GLN B CA 1
ATOM 3387 C C . GLN B 1 103 ? -10.453 -34.531 -15.266 1 96 103 GLN B C 1
ATOM 3389 O O . GLN B 1 103 ? -11.617 -34.688 -15.656 1 96 103 GLN B O 1
ATOM 3394 N N . ALA B 1 104 ? -9.758 -33.531 -15.648 1 95.25 104 ALA B N 1
ATOM 3395 C CA . ALA B 1 104 ? -10.195 -32.5 -16.609 1 95.25 104 ALA B CA 1
ATOM 3396 C C . ALA B 1 104 ? -9.125 -32.25 -17.672 1 95.25 104 ALA B C 1
ATOM 3398 O O . ALA B 1 104 ? -8.594 -31.156 -17.766 1 95.25 104 ALA B O 1
ATOM 3399 N N . PRO B 1 105 ? -8.914 -33.281 -18.5 1 92.81 105 PRO B N 1
ATOM 3400 C CA . PRO B 1 105 ? -7.805 -33.188 -19.469 1 92.81 105 PRO B CA 1
ATOM 3401 C C . PRO B 1 105 ? -7.891 -31.938 -20.344 1 92.81 105 PRO B C 1
ATOM 3403 O O . PRO B 1 105 ? -8.961 -31.609 -20.844 1 92.81 105 PRO B O 1
ATOM 3406 N N . GLY B 1 106 ? -6.738 -31.234 -20.375 1 93.81 106 GLY B N 1
ATOM 3407 C CA . GLY B 1 106 ? -6.625 -30.094 -21.266 1 93.81 106 GLY B CA 1
ATOM 3408 C C . GLY B 1 106 ? -7.062 -28.797 -20.625 1 93.81 106 GLY B C 1
ATOM 3409 O O . GLY B 1 106 ? -6.949 -27.719 -21.234 1 93.81 106 GLY B O 1
ATOM 3410 N N . LYS B 1 107 ? -7.457 -28.828 -19.344 1 96.44 107 LYS B N 1
ATOM 3411 C CA . LYS B 1 107 ? -8.117 -27.641 -18.797 1 96.44 107 LYS B CA 1
ATOM 3412 C C . LYS B 1 107 ? -7.301 -27.031 -17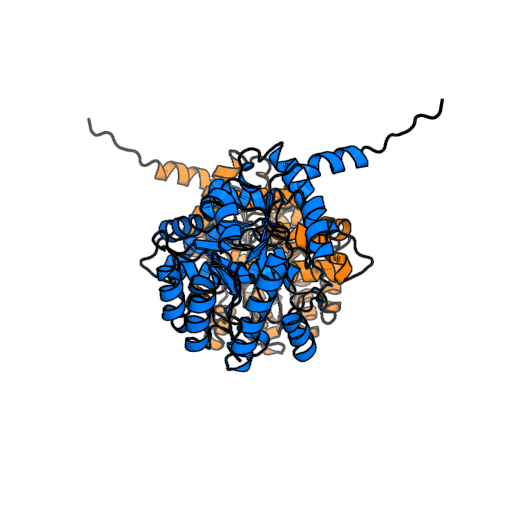.672 1 96.44 107 LYS B C 1
ATOM 3414 O O . LYS B 1 107 ? -7.492 -25.859 -17.312 1 96.44 107 LYS B O 1
ATOM 3419 N N . ILE B 1 108 ? -6.402 -27.797 -17.094 1 97.44 108 ILE B N 1
ATOM 3420 C CA . ILE B 1 108 ? -5.789 -27.344 -15.852 1 97.44 108 ILE B CA 1
ATOM 3421 C C . ILE B 1 108 ? -4.277 -27.562 -15.914 1 97.44 108 ILE B C 1
ATOM 3423 O O . ILE B 1 108 ? -3.816 -28.656 -16.266 1 97.44 108 ILE B O 1
ATOM 3427 N N . ALA B 1 109 ? -3.516 -26.562 -15.719 1 97.25 109 ALA B N 1
ATOM 3428 C CA . ALA B 1 109 ? -2.1 -26.625 -15.375 1 97.25 109 ALA B CA 1
ATOM 3429 C C . ALA B 1 109 ? -1.873 -26.219 -13.922 1 97.25 109 ALA B C 1
ATOM 3431 O O . ALA B 1 109 ? -2.822 -25.875 -13.211 1 97.25 109 ALA B O 1
ATOM 3432 N N . LEU B 1 110 ? -0.592 -26.375 -13.453 1 98.06 110 LEU B N 1
ATOM 3433 C CA . LEU B 1 110 ? -0.379 -26.219 -12.016 1 98.06 110 LEU B CA 1
ATOM 3434 C C . LEU B 1 110 ? 0.899 -25.438 -11.742 1 98.06 110 LEU B C 1
ATOM 3436 O O . LEU B 1 110 ? 1.952 -25.734 -12.305 1 98.06 110 LEU B O 1
ATOM 3440 N N . PHE B 1 111 ? 0.782 -24.344 -10.906 1 98.81 111 PHE B N 1
ATOM 3441 C CA . PHE B 1 111 ? 1.938 -23.891 -10.148 1 98.81 111 PHE B CA 1
ATOM 3442 C C . PHE B 1 111 ? 2.111 -24.703 -8.875 1 98.81 111 PHE B C 1
ATOM 3444 O O . PHE B 1 111 ? 1.308 -24.594 -7.945 1 98.81 111 PHE B O 1
ATOM 3451 N N . GLY B 1 112 ? 3.123 -25.469 -8.859 1 98.81 112 GLY B N 1
ATOM 3452 C CA . GLY B 1 112 ? 3.309 -26.406 -7.773 1 98.81 112 GLY B CA 1
ATOM 3453 C C . GLY B 1 112 ? 3.572 -25.734 -6.438 1 98.81 112 GLY B C 1
ATOM 3454 O O . GLY B 1 112 ? 4.207 -24.688 -6.383 1 98.81 112 GLY B O 1
ATOM 3455 N N . SER B 1 113 ? 3.172 -26.406 -5.367 1 98.88 113 SER B N 1
ATOM 3456 C CA . SER B 1 113 ? 3.344 -25.922 -4.004 1 98.88 113 SER B CA 1
ATOM 3457 C C . SER B 1 113 ? 4.727 -26.266 -3.459 1 98.88 113 SER B C 1
ATOM 3459 O O . SER B 1 113 ? 5.297 -27.297 -3.814 1 98.88 113 SER B O 1
ATOM 3461 N N . LEU B 1 114 ? 5.18 -25.406 -2.646 1 98.94 114 LEU B N 1
ATOM 3462 C CA . LEU B 1 114 ? 6.457 -25.625 -1.97 1 98.94 114 LEU B CA 1
ATOM 3463 C C . LEU B 1 114 ? 6.277 -25.594 -0.455 1 98.94 114 LEU B C 1
ATOM 3465 O O . LEU B 1 114 ? 5.352 -24.953 0.055 1 98.94 114 LEU B O 1
ATOM 3469 N N . PRO B 1 115 ? 7.195 -26.312 0.264 1 98.56 115 PRO B N 1
ATOM 3470 C CA . PRO B 1 115 ? 7.203 -26.125 1.717 1 98.56 115 PRO B CA 1
ATOM 3471 C C . PRO B 1 115 ? 7.605 -24.703 2.119 1 98.56 115 PRO B C 1
ATOM 3473 O O . PRO B 1 115 ? 7.828 -23.859 1.255 1 98.56 115 PRO B O 1
ATOM 3476 N N . ASP B 1 116 ? 7.617 -24.5 3.494 1 98.62 116 ASP B N 1
ATOM 3477 C CA . ASP B 1 116 ? 8.203 -23.25 3.99 1 98.62 116 ASP B CA 1
ATOM 3478 C C . ASP B 1 116 ? 9.648 -23.094 3.518 1 98.62 116 ASP B C 1
ATOM 3480 O O . ASP B 1 116 ? 10.477 -23.984 3.732 1 98.62 116 ASP B O 1
ATOM 3484 N N . TRP B 1 117 ? 9.945 -22.016 2.846 1 98.81 117 TRP B N 1
ATOM 3485 C CA . TRP B 1 117 ? 11.25 -21.828 2.209 1 98.81 117 TRP B CA 1
ATOM 3486 C C . TRP B 1 117 ? 12.367 -21.891 3.236 1 98.81 117 TRP B C 1
ATOM 3488 O O . TRP B 1 117 ? 13.531 -22.125 2.885 1 98.81 117 TRP B O 1
ATOM 3498 N N . ASN B 1 118 ? 12.078 -21.672 4.547 1 98.62 118 ASN B N 1
ATOM 3499 C CA . ASN B 1 118 ? 13.094 -21.812 5.582 1 98.62 118 ASN B CA 1
ATOM 3500 C C . ASN B 1 118 ? 13.648 -23.234 5.641 1 98.62 118 ASN B C 1
ATOM 3502 O O . ASN B 1 118 ? 14.727 -23.469 6.184 1 98.62 118 ASN B O 1
ATOM 3506 N N . ASP B 1 119 ? 12.852 -24.141 5.207 1 98.69 119 ASP B N 1
ATOM 3507 C CA . ASP B 1 119 ? 13.359 -25.484 4.934 1 98.69 119 ASP B CA 1
ATOM 3508 C C . ASP B 1 119 ? 13.984 -25.562 3.543 1 98.69 119 ASP B C 1
ATOM 3510 O O . ASP B 1 119 ? 13.43 -26.203 2.643 1 98.69 119 ASP B O 1
ATOM 3514 N N . VAL B 1 120 ? 15.141 -25.094 3.416 1 98.81 120 VAL B N 1
ATOM 3515 C CA . VAL B 1 120 ? 15.805 -24.938 2.127 1 98.81 120 VAL B CA 1
ATOM 3516 C C . VAL B 1 120 ? 15.953 -26.297 1.448 1 98.81 120 VAL B C 1
ATOM 3518 O O . VAL B 1 120 ? 15.609 -26.453 0.275 1 98.81 120 VAL B O 1
ATOM 3521 N N . GLU B 1 121 ? 16.359 -27.266 2.184 1 98.69 121 GLU B N 1
ATOM 3522 C CA . GLU B 1 121 ? 16.578 -28.594 1.617 1 98.69 121 GLU B CA 1
ATOM 3523 C C . GLU B 1 121 ? 15.281 -29.188 1.099 1 98.69 121 GLU B C 1
ATOM 3525 O O . GLU B 1 121 ? 15.227 -29.688 -0.03 1 98.69 121 GLU B O 1
ATOM 3530 N N . GLY B 1 122 ? 14.289 -29.156 1.938 1 98.81 122 GLY B N 1
ATOM 3531 C CA . GLY B 1 122 ? 12.992 -29.656 1.521 1 98.81 122 GLY B CA 1
ATOM 3532 C C . GLY B 1 122 ? 12.414 -28.906 0.335 1 98.81 122 GLY B C 1
ATOM 3533 O O . GLY B 1 122 ? 11.789 -29.516 -0.545 1 98.81 122 GLY B O 1
ATOM 3534 N N . THR B 1 123 ? 12.602 -27.656 0.334 1 98.94 123 THR B N 1
ATOM 3535 C CA . THR B 1 123 ? 12.102 -26.812 -0.754 1 98.94 123 THR B CA 1
ATOM 3536 C C . THR B 1 123 ? 12.812 -27.156 -2.062 1 98.94 123 THR B C 1
ATOM 3538 O O . THR B 1 123 ? 12.164 -27.297 -3.105 1 98.94 123 THR B O 1
ATOM 3541 N N . LEU B 1 124 ? 14.141 -27.328 -2.025 1 98.88 124 LEU B N 1
ATOM 3542 C CA . LEU B 1 124 ? 14.898 -27.703 -3.215 1 98.88 124 LEU B CA 1
ATOM 3543 C C . LEU B 1 124 ? 14.43 -29.047 -3.762 1 98.88 124 LEU B C 1
ATOM 3545 O O . LEU B 1 124 ? 14.234 -29.188 -4.969 1 98.88 124 LEU B O 1
ATOM 3549 N N . ALA B 1 125 ? 14.219 -29.969 -2.869 1 98.81 125 ALA B N 1
ATOM 3550 C CA . ALA B 1 125 ? 13.75 -31.281 -3.281 1 98.81 125 ALA B CA 1
ATOM 3551 C C . ALA B 1 125 ? 12.375 -31.203 -3.938 1 98.81 125 ALA B C 1
ATOM 3553 O O . ALA B 1 125 ? 12.117 -31.875 -4.941 1 98.81 125 ALA B O 1
ATOM 3554 N N . GLU B 1 126 ? 11.555 -30.391 -3.371 1 98.88 126 GLU B N 1
ATOM 3555 C CA . GLU B 1 126 ? 10.195 -30.281 -3.9 1 98.88 126 GLU B CA 1
ATOM 3556 C C . GLU B 1 126 ? 10.18 -29.531 -5.23 1 98.88 126 GLU B C 1
ATOM 3558 O O . GLU B 1 126 ? 9.367 -29.844 -6.109 1 98.88 126 GLU B O 1
ATOM 3563 N N . ILE B 1 127 ? 11.07 -28.578 -5.391 1 98.94 127 ILE B N 1
ATOM 3564 C CA . ILE B 1 127 ? 11.203 -27.906 -6.676 1 98.94 127 ILE B CA 1
ATOM 3565 C C . ILE B 1 127 ? 11.57 -28.922 -7.758 1 98.94 127 ILE B C 1
ATOM 3567 O O . ILE B 1 127 ? 10.977 -28.938 -8.836 1 98.94 127 ILE B O 1
ATOM 3571 N N . ASP B 1 128 ? 12.5 -29.797 -7.457 1 98.81 128 ASP B N 1
ATOM 3572 C CA . ASP B 1 128 ? 12.883 -30.828 -8.406 1 98.81 128 ASP B CA 1
ATOM 3573 C C . ASP B 1 128 ? 11.695 -31.734 -8.758 1 98.81 128 ASP B C 1
ATOM 3575 O O . ASP B 1 128 ? 11.484 -32.062 -9.922 1 98.81 128 ASP B O 1
ATOM 3579 N N . TYR B 1 129 ? 10.961 -32.062 -7.785 1 98.69 129 TYR B N 1
ATOM 3580 C CA . TYR B 1 129 ? 9.805 -32.906 -7.992 1 98.69 129 TYR B CA 1
ATOM 3581 C C . TYR B 1 129 ? 8.766 -32.25 -8.875 1 98.69 129 TYR B C 1
ATOM 3583 O O . TYR B 1 129 ? 8.297 -32.812 -9.859 1 98.69 129 TYR B O 1
ATOM 3591 N N . VAL B 1 130 ? 8.445 -31.016 -8.578 1 98.5 130 VAL B N 1
ATOM 3592 C CA . VAL B 1 130 ? 7.402 -30.25 -9.258 1 98.5 130 VAL B CA 1
ATOM 3593 C C . VAL B 1 130 ? 7.816 -29.984 -10.703 1 98.5 130 VAL B C 1
ATOM 3595 O O . VAL B 1 130 ? 7.008 -30.109 -11.625 1 98.5 130 VAL B O 1
ATOM 3598 N N . MET B 1 131 ? 9.062 -29.656 -10.891 1 98.06 131 MET B N 1
ATOM 3599 C CA . MET B 1 131 ? 9.523 -29.203 -12.203 1 98.06 131 MET B CA 1
ATOM 3600 C C . MET B 1 131 ? 9.93 -30.391 -13.07 1 98.06 131 MET B C 1
ATOM 3602 O O . MET B 1 131 ? 9.602 -30.438 -14.25 1 98.06 131 MET B O 1
ATOM 3606 N N . ARG B 1 132 ? 10.602 -31.344 -12.531 1 97.31 132 ARG B N 1
ATOM 3607 C CA . ARG B 1 132 ? 11.156 -32.438 -13.297 1 97.31 132 ARG B CA 1
ATOM 3608 C C . ARG B 1 132 ? 10.164 -33.594 -13.391 1 97.31 132 ARG B C 1
ATOM 3610 O O . ARG B 1 132 ? 9.922 -34.125 -14.469 1 97.31 132 ARG B O 1
ATOM 3617 N N . ASP B 1 133 ? 9.609 -33.969 -12.305 1 97.44 133 ASP B N 1
ATOM 3618 C CA . ASP B 1 133 ? 8.781 -35.188 -12.258 1 97.44 133 ASP B CA 1
ATOM 3619 C C . ASP B 1 133 ? 7.348 -34.875 -12.688 1 97.44 133 ASP B C 1
ATOM 3621 O O . ASP B 1 133 ? 6.762 -35.594 -13.484 1 97.44 133 ASP B O 1
ATOM 3625 N N . LEU B 1 134 ? 6.766 -33.781 -12.172 1 97.75 134 LEU B N 1
ATOM 3626 C CA . LEU B 1 134 ? 5.383 -33.438 -12.492 1 97.75 134 LEU B CA 1
ATOM 3627 C C . LEU B 1 134 ? 5.32 -32.562 -13.75 1 97.75 134 LEU B C 1
ATOM 3629 O O . LEU B 1 134 ? 4.262 -32.469 -14.375 1 97.75 134 LEU B O 1
ATOM 3633 N N . ARG B 1 135 ? 6.418 -31.891 -14.047 1 96.88 135 ARG B N 1
ATOM 3634 C CA . ARG B 1 135 ? 6.582 -31.062 -15.234 1 96.88 135 ARG B CA 1
ATOM 3635 C C . ARG B 1 135 ? 5.637 -29.875 -15.203 1 96.88 135 ARG B C 1
ATOM 3637 O O . ARG B 1 135 ? 5.004 -29.547 -16.219 1 96.88 135 ARG B O 1
ATOM 3644 N N . CYS B 1 136 ? 5.469 -29.359 -14.039 1 97.62 136 CYS B N 1
ATOM 3645 C CA . CYS B 1 136 ? 4.758 -28.094 -13.898 1 97.62 136 CYS B CA 1
ATOM 3646 C C . CYS B 1 136 ? 5.531 -26.953 -14.562 1 97.62 136 CYS B C 1
ATOM 3648 O O . CYS B 1 136 ? 6.75 -27.031 -14.703 1 97.62 136 CYS B O 1
ATOM 3650 N N . PRO B 1 137 ? 4.781 -25.922 -15.023 1 97.19 137 PRO B N 1
ATOM 3651 C CA . PRO B 1 137 ? 5.48 -24.766 -15.617 1 97.19 137 PRO B CA 1
ATOM 3652 C C . PRO B 1 137 ? 6.215 -23.922 -14.57 1 97.19 137 PRO B C 1
ATOM 3654 O O . PRO B 1 137 ? 7.055 -23.094 -14.93 1 97.19 137 PRO B O 1
ATOM 3657 N N . GLY B 1 138 ? 5.852 -24.078 -13.336 1 98.5 138 GLY B N 1
ATOM 3658 C CA . GLY B 1 138 ? 6.445 -23.281 -12.273 1 98.5 138 GLY B CA 1
ATOM 3659 C C . GLY B 1 138 ? 5.906 -23.625 -10.898 1 98.5 138 GLY B C 1
ATOM 3660 O O . GLY B 1 138 ? 5.395 -24.719 -10.68 1 98.5 138 GLY B O 1
ATOM 3661 N N . VAL B 1 139 ? 6.145 -22.656 -9.977 1 98.94 139 VAL B N 1
ATOM 3662 C CA . VAL B 1 139 ? 5.773 -22.875 -8.586 1 98.94 139 VAL B CA 1
ATOM 3663 C C . VAL B 1 139 ? 5.023 -21.641 -8.062 1 98.94 139 VAL B C 1
ATOM 3665 O O . VAL B 1 139 ? 5.07 -20.578 -8.672 1 98.94 139 VAL B O 1
ATOM 3668 N N . VAL B 1 140 ? 4.266 -21.875 -6.992 1 98.94 140 VAL B N 1
ATOM 3669 C CA . VAL B 1 140 ? 3.709 -20.75 -6.242 1 98.94 140 VAL B CA 1
ATOM 3670 C C . VAL B 1 140 ? 4.555 -20.484 -4.996 1 98.94 140 VAL B C 1
ATOM 3672 O O . VAL B 1 140 ? 5.008 -21.438 -4.34 1 98.94 140 VAL B O 1
ATOM 3675 N N . ALA B 1 141 ? 4.844 -19.25 -4.762 1 98.88 141 ALA B N 1
ATOM 3676 C CA . ALA B 1 141 ? 5.543 -18.812 -3.561 1 98.88 141 ALA B CA 1
ATOM 3677 C C . ALA B 1 141 ? 4.738 -17.734 -2.824 1 98.88 141 ALA B C 1
ATOM 3679 O O . ALA B 1 141 ? 4.012 -16.969 -3.445 1 98.88 141 ALA B O 1
ATOM 3680 N N . MET B 1 142 ? 4.863 -17.734 -1.47 1 98.62 142 MET B N 1
ATOM 3681 C CA . MET B 1 142 ? 4.266 -16.688 -0.66 1 98.62 142 MET B CA 1
ATOM 3682 C C . MET B 1 142 ? 5.223 -15.508 -0.5 1 98.62 142 MET B C 1
ATOM 3684 O O . MET B 1 142 ? 6.438 -15.664 -0.653 1 98.62 142 MET B O 1
ATOM 3688 N N . THR B 1 143 ? 4.695 -14.391 -0.16 1 98.62 143 THR B N 1
ATOM 3689 C CA . THR B 1 143 ? 5.477 -13.156 -0.114 1 98.62 143 THR B CA 1
ATOM 3690 C C . THR B 1 143 ? 6.531 -13.227 0.987 1 98.62 143 THR B C 1
ATOM 3692 O O . THR B 1 143 ? 7.547 -12.531 0.923 1 98.62 143 THR B O 1
ATOM 3695 N N . THR B 1 144 ? 6.242 -13.953 2.014 1 98.12 144 THR B N 1
ATOM 3696 C CA . THR B 1 144 ? 7.188 -14.109 3.115 1 98.12 144 THR B CA 1
ATOM 3697 C C . THR B 1 144 ? 7.102 -15.508 3.705 1 98.12 144 THR B C 1
ATOM 3699 O O . THR B 1 144 ? 6.059 -16.156 3.619 1 98.12 144 THR B O 1
ATOM 3702 N N . TYR B 1 145 ? 8.18 -15.945 4.219 1 97.81 145 TYR B N 1
ATOM 3703 C CA . TYR B 1 145 ? 8.25 -17.172 5 1 97.81 145 TYR B CA 1
ATOM 3704 C C . TYR B 1 145 ? 8.961 -16.938 6.328 1 97.81 145 TYR B C 1
ATOM 3706 O O . TYR B 1 145 ? 10.133 -16.562 6.359 1 97.81 145 TYR B O 1
ATOM 3714 N N . GLY B 1 146 ? 8.273 -17.172 7.438 1 94.06 146 GLY B N 1
ATOM 3715 C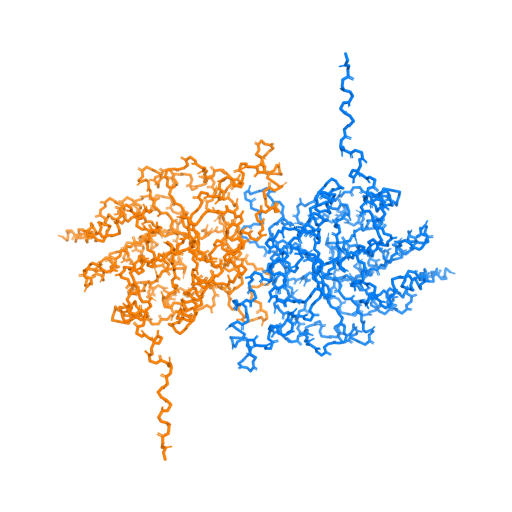 CA . GLY B 1 146 ? 8.875 -17.047 8.758 1 94.06 146 GLY B CA 1
ATOM 3716 C C . GLY B 1 146 ? 9.477 -15.672 9 1 94.06 146 GLY B C 1
ATOM 3717 O O . GLY B 1 146 ? 10.594 -15.562 9.508 1 94.06 146 GLY B O 1
ATOM 3718 N N . GLY B 1 147 ? 8.867 -14.688 8.508 1 95 147 GLY B N 1
ATOM 3719 C CA . GLY B 1 147 ? 9.32 -13.328 8.758 1 95 147 GLY B CA 1
ATOM 3720 C C . GLY B 1 147 ? 10.43 -12.883 7.836 1 95 147 GLY B C 1
ATOM 3721 O O . GLY B 1 147 ? 11.078 -11.859 8.078 1 95 147 GLY B O 1
ATOM 3722 N N . LEU B 1 148 ? 10.68 -13.617 6.797 1 98.12 148 LEU B N 1
ATOM 3723 C CA . LEU B 1 148 ? 11.727 -13.266 5.836 1 98.12 148 LEU B CA 1
ATOM 3724 C C . LEU B 1 148 ? 11.125 -13 4.461 1 98.12 148 LEU B C 1
ATOM 3726 O O . LEU B 1 148 ? 10.219 -13.711 4.023 1 98.12 148 LEU B O 1
ATOM 3730 N N . PHE B 1 149 ? 11.695 -11.969 3.809 1 98.62 149 PHE B N 1
ATOM 3731 C CA . PHE B 1 149 ? 11.32 -11.719 2.422 1 98.62 149 PHE B CA 1
ATOM 3732 C C . PHE B 1 149 ? 11.984 -12.727 1.493 1 98.62 149 PHE B C 1
ATOM 3734 O O . PHE B 1 149 ? 12.961 -13.383 1.869 1 98.62 149 PHE B O 1
ATOM 3741 N N . LEU B 1 150 ? 11.477 -12.82 0.306 1 98.75 150 LEU B N 1
ATOM 3742 C CA . LEU B 1 150 ? 11.945 -13.781 -0.684 1 98.75 150 LEU B CA 1
ATOM 3743 C C . LEU B 1 150 ? 13.359 -13.453 -1.142 1 98.75 150 LEU B C 1
ATOM 3745 O O . LEU B 1 150 ? 14.078 -14.328 -1.635 1 98.75 150 LEU B O 1
ATOM 3749 N N . GLY B 1 151 ? 13.781 -12.203 -0.975 1 98.69 151 GLY B N 1
ATOM 3750 C CA . GLY B 1 151 ? 15.117 -11.828 -1.392 1 98.69 151 GLY B CA 1
ATOM 3751 C C . GLY B 1 151 ? 16.172 -12.094 -0.33 1 98.69 151 GLY B C 1
ATOM 3752 O O . GLY B 1 151 ? 17.344 -11.789 -0.527 1 98.69 151 GLY B O 1
ATOM 3753 N N . ASN B 1 152 ? 15.781 -12.617 0.783 1 98.62 152 ASN B N 1
ATOM 3754 C CA . ASN B 1 152 ? 16.719 -12.914 1.854 1 98.62 152 ASN B CA 1
ATOM 3755 C C . ASN B 1 152 ? 17.844 -13.836 1.375 1 98.62 152 ASN B C 1
ATOM 3757 O O . ASN B 1 152 ? 17.594 -14.797 0.646 1 98.62 152 ASN B O 1
ATOM 3761 N N . PRO B 1 153 ? 19.062 -13.633 1.841 1 98.25 153 PRO B N 1
ATOM 3762 C CA . PRO B 1 153 ? 20.203 -14.445 1.408 1 98.25 153 PRO B CA 1
ATOM 3763 C C . PRO B 1 153 ? 20.016 -15.93 1.707 1 98.25 153 PRO B C 1
ATOM 3765 O O . PRO B 1 153 ? 20.547 -16.781 0.987 1 98.25 153 PRO B O 1
ATOM 3768 N N . LYS B 1 154 ? 19.266 -16.25 2.662 1 98.44 154 LYS B N 1
ATOM 3769 C CA . LYS B 1 154 ? 18.984 -17.641 3.014 1 98.44 154 LYS B CA 1
ATOM 3770 C C . LYS B 1 154 ? 18.344 -18.375 1.846 1 98.44 154 LYS B C 1
ATOM 3772 O O . LYS B 1 154 ? 18.5 -19.594 1.716 1 98.44 154 LYS B O 1
ATOM 3777 N N . PHE B 1 155 ? 17.703 -17.688 0.991 1 98.81 155 PHE B N 1
ATOM 3778 C CA . PHE B 1 155 ? 16.906 -18.312 -0.052 1 98.81 155 PHE B CA 1
ATOM 3779 C C . PHE B 1 155 ? 17.641 -18.312 -1.38 1 98.81 155 PHE B C 1
ATOM 3781 O O . PHE B 1 155 ? 17.094 -18.719 -2.406 1 98.81 155 PHE B O 1
ATOM 3788 N N . LYS B 1 156 ? 18.906 -17.906 -1.406 1 98.75 156 LYS B N 1
ATOM 3789 C CA . LYS B 1 156 ? 19.703 -17.844 -2.623 1 98.75 156 LYS B CA 1
ATOM 3790 C C . LYS B 1 156 ? 19.766 -19.203 -3.316 1 98.75 156 LYS B C 1
ATOM 3792 O O . LYS B 1 156 ? 19.625 -19.297 -4.539 1 98.75 156 LYS B O 1
ATOM 3797 N N . PRO B 1 157 ? 19.922 -20.328 -2.572 1 98.88 157 PRO B N 1
ATOM 3798 C CA . PRO B 1 157 ? 19.938 -21.625 -3.252 1 98.88 157 PRO B CA 1
ATOM 3799 C C . PRO B 1 157 ? 18.625 -21.953 -3.941 1 98.88 157 PRO B C 1
ATOM 3801 O O . PRO B 1 157 ? 18.609 -22.625 -4.977 1 98.88 157 PRO B O 1
ATOM 3804 N N . ILE B 1 158 ? 17.562 -21.5 -3.361 1 98.94 158 ILE B N 1
ATOM 3805 C CA . ILE B 1 158 ? 16.25 -21.75 -3.924 1 98.94 158 ILE B CA 1
ATOM 3806 C C . ILE B 1 158 ? 16.094 -21 -5.246 1 98.94 158 ILE B C 1
ATOM 3808 O O . ILE B 1 158 ? 15.703 -21.594 -6.258 1 98.94 158 ILE B O 1
ATOM 3812 N N . TRP B 1 159 ? 16.484 -19.781 -5.285 1 98.94 159 TRP B N 1
ATOM 3813 C CA . TRP B 1 159 ? 16.391 -19 -6.504 1 98.94 159 TRP B CA 1
ATOM 3814 C C . TRP B 1 159 ? 17.328 -19.547 -7.578 1 98.94 159 TRP B C 1
ATOM 3816 O O . TRP B 1 159 ? 17 -19.531 -8.766 1 98.94 159 TRP B O 1
ATOM 3826 N N . ALA B 1 160 ? 18.5 -20 -7.133 1 98.88 160 ALA B N 1
ATOM 3827 C CA . ALA B 1 160 ? 19.422 -20.609 -8.086 1 98.88 160 ALA B CA 1
ATOM 3828 C C . ALA B 1 160 ? 18.797 -21.828 -8.75 1 98.88 160 ALA B C 1
ATOM 3830 O O . ALA B 1 160 ? 18.953 -22.047 -9.953 1 98.88 160 ALA B O 1
ATOM 3831 N N . ARG B 1 161 ? 18.094 -22.625 -7.98 1 98.88 161 ARG B N 1
ATOM 3832 C CA . ARG B 1 161 ? 17.438 -23.812 -8.523 1 98.88 161 ARG B CA 1
ATOM 3833 C C . ARG B 1 161 ? 16.312 -23.422 -9.477 1 98.88 161 ARG B C 1
ATOM 3835 O O . ARG B 1 161 ? 16.172 -24.016 -10.547 1 98.88 161 ARG B O 1
ATOM 3842 N N . LEU B 1 162 ? 15.523 -22.438 -9.133 1 98.88 162 LEU B N 1
ATOM 3843 C CA . LEU B 1 162 ? 14.438 -21.953 -9.984 1 98.88 162 LEU B CA 1
ATOM 3844 C C . LEU B 1 162 ? 14.992 -21.391 -11.297 1 98.88 162 LEU B C 1
ATOM 3846 O O . LEU B 1 162 ? 14.367 -21.547 -12.344 1 98.88 162 LEU B O 1
ATOM 3850 N N . GLU B 1 163 ? 16.125 -20.797 -11.195 1 98.75 163 GLU B N 1
ATOM 3851 C CA . GLU B 1 163 ? 16.781 -20.266 -12.391 1 98.75 163 GLU B CA 1
ATOM 3852 C C . GLU B 1 163 ? 17.219 -21.375 -13.328 1 98.75 163 GLU B C 1
ATOM 3854 O O . GLU B 1 163 ? 17.062 -21.281 -14.539 1 98.75 163 GLU B O 1
ATOM 3859 N N . ARG B 1 164 ? 17.781 -22.406 -12.742 1 98.44 164 ARG B N 1
ATOM 3860 C CA . ARG B 1 164 ? 18.234 -23.547 -13.539 1 98.44 164 ARG B CA 1
ATOM 3861 C C . ARG B 1 164 ? 17.078 -24.141 -14.344 1 98.44 164 ARG B C 1
ATOM 3863 O O . ARG B 1 164 ? 17.266 -24.578 -15.477 1 98.44 164 ARG B O 1
ATOM 3870 N N . TYR B 1 165 ? 15.891 -24.141 -13.789 1 98.5 165 TYR B N 1
ATOM 3871 C CA . TYR B 1 165 ? 14.719 -24.719 -14.445 1 98.5 165 TYR B CA 1
ATOM 3872 C C . TYR B 1 165 ? 14.031 -23.672 -15.32 1 98.5 165 TYR B C 1
ATOM 3874 O O . TYR B 1 165 ? 13.055 -23.984 -16.016 1 98.5 165 TYR B O 1
ATOM 3882 N N . LYS B 1 166 ? 14.508 -22.422 -15.234 1 98.38 166 LYS B N 1
ATOM 3883 C CA . LYS B 1 166 ? 13.805 -21.312 -15.883 1 98.38 166 LYS B CA 1
ATOM 3884 C C . LYS B 1 166 ? 12.328 -21.297 -15.492 1 98.38 166 LYS B C 1
ATOM 3886 O O . LYS B 1 166 ? 11.461 -21.156 -16.344 1 98.38 166 LYS B O 1
ATOM 3891 N N . ALA B 1 167 ? 12.094 -21.469 -14.211 1 98.75 167 ALA B N 1
ATOM 3892 C CA . ALA B 1 167 ? 10.75 -21.641 -13.672 1 98.75 167 ALA B CA 1
ATOM 3893 C C . ALA B 1 167 ? 9.961 -20.344 -13.734 1 98.75 167 ALA B C 1
ATOM 3895 O O . ALA B 1 167 ? 10.547 -19.25 -13.742 1 98.75 167 ALA B O 1
ATOM 3896 N N . ILE B 1 168 ? 8.656 -20.438 -13.859 1 98.88 168 ILE B N 1
ATOM 3897 C CA . ILE B 1 168 ? 7.762 -19.328 -13.578 1 98.88 168 ILE B CA 1
ATOM 3898 C C . ILE B 1 168 ? 7.375 -19.328 -12.102 1 98.88 168 ILE B C 1
ATOM 3900 O O . ILE B 1 168 ? 6.852 -20.328 -11.594 1 98.88 168 ILE B O 1
ATOM 3904 N N . VAL B 1 169 ? 7.664 -18.266 -11.422 1 98.94 169 VAL B N 1
ATOM 3905 C CA . VAL B 1 169 ? 7.324 -18.156 -10.008 1 98.94 169 VAL B CA 1
ATOM 3906 C C . VAL B 1 169 ? 6.117 -17.234 -9.844 1 98.94 169 VAL B C 1
ATOM 3908 O O . VAL B 1 169 ? 6.219 -16.016 -10.062 1 98.94 169 VAL B O 1
ATOM 3911 N N . PHE B 1 170 ? 5.008 -17.859 -9.492 1 98.94 170 PHE B N 1
ATOM 3912 C CA . PHE B 1 170 ? 3.816 -17.094 -9.133 1 98.94 170 PHE B CA 1
ATOM 3913 C C . PHE B 1 170 ? 3.85 -16.703 -7.664 1 98.94 170 PHE B C 1
ATOM 3915 O O . PHE B 1 170 ? 3.795 -17.562 -6.785 1 98.94 170 PHE B O 1
ATOM 3922 N N . ILE B 1 171 ? 3.916 -15.383 -7.41 1 98.94 171 ILE B N 1
ATOM 3923 C CA . ILE B 1 171 ? 4.004 -14.922 -6.027 1 98.94 171 ILE B CA 1
ATOM 3924 C C . ILE B 1 171 ? 2.629 -14.461 -5.547 1 98.94 171 ILE B C 1
ATOM 3926 O O . ILE B 1 171 ? 2.027 -13.562 -6.137 1 98.94 171 ILE B O 1
ATOM 3930 N N . HIS B 1 172 ? 2.189 -15.109 -4.512 1 98.88 172 HIS B N 1
ATOM 3931 C CA . HIS B 1 172 ? 0.927 -14.766 -3.865 1 98.88 172 HIS B CA 1
ATOM 3932 C C . HIS B 1 172 ? 1.156 -14.195 -2.471 1 98.88 172 HIS B C 1
ATOM 3934 O O . HIS B 1 172 ? 2.006 -14.688 -1.725 1 98.88 172 HIS B O 1
ATOM 3940 N N . PRO B 1 173 ? 0.407 -13.156 -2.133 1 98.31 173 PRO B N 1
ATOM 3941 C CA . PRO B 1 173 ? 0.563 -12.602 -0.784 1 98.31 173 PRO B CA 1
ATOM 3942 C C . PRO B 1 173 ? 0.108 -13.57 0.306 1 98.31 173 PRO B C 1
ATOM 3944 O O . PRO B 1 173 ? -0.688 -14.477 0.039 1 98.31 173 PRO B O 1
ATOM 3947 N N . ALA B 1 174 ? 0.658 -13.383 1.452 1 96.19 174 ALA B N 1
ATOM 3948 C CA . ALA B 1 174 ? 0.28 -14.109 2.662 1 96.19 174 ALA B CA 1
ATOM 3949 C C . ALA B 1 174 ? 0.07 -13.156 3.834 1 96.19 174 ALA B C 1
ATOM 3951 O O . ALA B 1 174 ? 0.268 -11.945 3.699 1 96.19 174 ALA B O 1
ATOM 3952 N N . ALA B 1 175 ? -0.365 -13.734 4.938 1 94.44 175 ALA B N 1
ATOM 3953 C CA . ALA B 1 175 ? -0.661 -12.93 6.121 1 94.44 175 ALA B CA 1
ATOM 3954 C C . ALA B 1 175 ? 0.54 -12.078 6.516 1 94.44 175 ALA B C 1
ATOM 3956 O O . ALA B 1 175 ? 1.683 -12.539 6.461 1 94.44 175 ALA B O 1
ATOM 3957 N N . VAL B 1 176 ? 0.226 -10.875 6.891 1 94.56 176 VAL B N 1
ATOM 3958 C CA . VAL B 1 176 ? 1.242 -9.906 7.293 1 94.56 176 VAL B CA 1
ATOM 3959 C C . VAL B 1 176 ? 1.26 -9.781 8.812 1 94.56 176 VAL B C 1
ATOM 3961 O O . VAL B 1 176 ? 0.209 -9.625 9.445 1 94.56 176 VAL B O 1
ATOM 3964 N N . ASP B 1 177 ? 2.459 -9.906 9.344 1 96 177 ASP B N 1
ATOM 3965 C CA . ASP B 1 177 ? 2.625 -9.617 10.766 1 96 177 ASP B CA 1
ATOM 3966 C C . ASP B 1 177 ? 2.74 -8.117 11.016 1 96 177 ASP B C 1
ATOM 3968 O O . ASP B 1 177 ? 3.836 -7.555 10.961 1 96 177 ASP B O 1
ATOM 3972 N N . VAL B 1 178 ? 1.624 -7.496 11.305 1 96.94 178 VAL B N 1
ATOM 3973 C CA . VAL B 1 178 ? 1.547 -6.043 11.414 1 96.94 178 VAL B CA 1
ATOM 3974 C C . VAL B 1 178 ? 0.618 -5.66 12.562 1 96.94 178 VAL B C 1
ATOM 3976 O O . VAL B 1 178 ? -0.361 -6.359 12.836 1 96.94 178 VAL B O 1
ATOM 3979 N N . THR B 1 179 ? 0.904 -4.547 13.211 1 96.62 179 THR B N 1
ATOM 3980 C CA . THR B 1 179 ? 0.07 -3.982 14.266 1 96.62 179 THR B CA 1
ATOM 3981 C C . THR B 1 179 ? -0.37 -2.566 13.906 1 96.62 179 THR B C 1
ATOM 3983 O O . THR B 1 179 ? 0.459 -1.722 13.555 1 96.62 179 THR B O 1
ATOM 3986 N N . PRO B 1 180 ? -1.643 -2.307 14.078 1 96.69 180 PRO B N 1
ATOM 3987 C CA . PRO B 1 180 ? -2.746 -3.223 14.383 1 96.69 180 PRO B CA 1
ATOM 3988 C C . PRO B 1 180 ? -2.988 -4.238 13.266 1 96.69 180 PRO B C 1
ATOM 3990 O O . PRO B 1 180 ? -2.805 -3.924 12.086 1 96.69 180 PRO B O 1
ATOM 3993 N N . ARG B 1 181 ? -3.492 -5.363 13.656 1 95.12 181 ARG B N 1
ATOM 3994 C CA . ARG B 1 181 ? -3.561 -6.484 12.719 1 95.12 181 ARG B CA 1
ATOM 3995 C C . ARG B 1 181 ? -4.703 -6.305 11.727 1 95.12 181 ARG B C 1
ATOM 3997 O O . ARG B 1 181 ? -4.516 -6.461 10.523 1 95.12 181 ARG B O 1
ATOM 4004 N N . LEU B 1 182 ? -5.914 -6.043 12.32 1 95.81 182 LEU B N 1
ATOM 4005 C CA . LEU B 1 182 ? -7.086 -5.91 11.461 1 95.81 182 LEU B CA 1
ATOM 4006 C C . LEU B 1 182 ? -7.574 -4.465 11.422 1 95.81 182 LEU B C 1
ATOM 4008 O O . LEU B 1 182 ? -7.711 -3.822 12.461 1 95.81 182 LEU B O 1
ATOM 4012 N N . ILE B 1 183 ? -7.805 -3.969 10.281 1 97.38 183 ILE B N 1
ATOM 4013 C CA . ILE B 1 183 ? -8.383 -2.641 10.086 1 97.38 183 ILE B CA 1
ATOM 4014 C C . ILE B 1 183 ? -9.836 -2.637 10.555 1 97.38 183 ILE B C 1
ATOM 4016 O O . ILE B 1 183 ? -10.594 -3.562 10.258 1 97.38 183 ILE B O 1
ATOM 4020 N N . ALA B 1 184 ? -10.227 -1.616 11.312 1 97.69 184 ALA B N 1
ATOM 4021 C CA . ALA B 1 184 ? -11.555 -1.494 11.906 1 97.69 184 ALA B CA 1
ATOM 4022 C C . ALA B 1 184 ? -11.906 -2.732 12.727 1 97.69 184 ALA B C 1
ATOM 4024 O O . ALA B 1 184 ? -13.078 -3.105 12.828 1 97.69 184 ALA B O 1
ATOM 4025 N N . GLU B 1 185 ? -10.922 -3.496 13.141 1 94.75 185 GLU B N 1
ATOM 4026 C CA . GLU B 1 185 ? -10.977 -4.668 14.008 1 94.75 185 GLU B CA 1
ATOM 4027 C C . GLU B 1 185 ? -11.617 -5.852 13.297 1 94.75 185 GLU B C 1
ATOM 4029 O O . GLU B 1 185 ? -11.758 -6.934 13.875 1 94.75 185 GLU B O 1
ATOM 4034 N N . LYS B 1 186 ? -11.969 -5.66 12.008 1 95.44 186 LYS B N 1
ATOM 4035 C CA . LYS B 1 186 ? -12.758 -6.711 11.375 1 95.44 186 LYS B CA 1
ATOM 4036 C C . LYS B 1 186 ? -12.258 -7.004 9.961 1 95.44 186 LYS B C 1
ATOM 4038 O O . LYS B 1 186 ? -12.367 -8.133 9.484 1 95.44 186 LYS B O 1
ATOM 4043 N N . LEU B 1 187 ? -11.773 -6 9.258 1 96.12 187 LEU B N 1
ATOM 4044 C CA . LEU B 1 187 ? -11.445 -6.164 7.84 1 96.12 187 LEU B CA 1
ATOM 4045 C C . LEU B 1 187 ? -10.312 -7.164 7.656 1 96.12 187 LEU B C 1
ATOM 4047 O O . LEU B 1 187 ? -9.188 -6.918 8.094 1 96.12 187 LEU B O 1
ATOM 4051 N N . PRO B 1 188 ? -10.547 -8.25 6.922 1 94.5 188 PRO B N 1
ATOM 4052 C CA . PRO B 1 188 ? -9.484 -9.234 6.727 1 94.5 188 PRO B CA 1
ATOM 4053 C C . PRO B 1 188 ? -8.32 -8.688 5.898 1 94.5 188 PRO B C 1
ATOM 4055 O O . PRO B 1 188 ? -8.516 -7.785 5.074 1 94.5 188 PRO B O 1
ATOM 4058 N N . GLN B 1 189 ? -7.16 -9.234 6.043 1 96.06 189 GLN B N 1
ATOM 4059 C CA . GLN B 1 189 ? -5.906 -8.703 5.523 1 96.06 189 GLN B CA 1
ATOM 4060 C C . GLN B 1 189 ? -5.867 -8.773 3.998 1 96.06 189 GLN B C 1
ATOM 4062 O O . GLN B 1 189 ? -5.211 -7.961 3.35 1 96.06 189 GLN B O 1
ATOM 4067 N N . PRO B 1 190 ? -6.559 -9.68 3.332 1 96.5 190 PRO B N 1
ATOM 4068 C CA . PRO B 1 190 ? -6.457 -9.766 1.873 1 96.5 190 PRO B CA 1
ATOM 4069 C C . PRO B 1 190 ? -6.914 -8.484 1.175 1 96.5 190 PRO B C 1
ATOM 4071 O O . PRO B 1 190 ? -6.547 -8.242 0.022 1 96.5 190 PRO B O 1
ATOM 4074 N N . ILE B 1 191 ? -7.672 -7.664 1.855 1 96.81 191 ILE B N 1
ATOM 4075 C CA . ILE B 1 191 ? -8.297 -6.516 1.203 1 96.81 191 ILE B CA 1
ATOM 4076 C C . ILE B 1 191 ? -7.27 -5.402 1.029 1 96.81 191 ILE B C 1
ATOM 4078 O O . ILE B 1 191 ? -7.043 -4.922 -0.085 1 96.81 191 ILE B O 1
ATOM 4082 N N . VAL B 1 192 ? -6.566 -5.07 2.053 1 97.75 192 VAL B N 1
ATOM 4083 C CA . VAL B 1 192 ? -5.645 -3.941 2.008 1 97.75 192 VAL B CA 1
ATOM 4084 C C . VAL B 1 192 ? -4.211 -4.438 2.191 1 97.75 192 VAL B C 1
ATOM 4086 O O . VAL B 1 192 ? -3.312 -4.043 1.446 1 97.75 192 VAL B O 1
ATOM 4089 N N . ASP B 1 193 ? -3.992 -5.355 3.051 1 97.69 193 ASP B N 1
ATOM 4090 C CA . ASP B 1 193 ? -2.643 -5.699 3.488 1 97.69 193 ASP B CA 1
ATOM 4091 C C . ASP B 1 193 ? -1.979 -6.668 2.514 1 97.69 193 ASP B C 1
ATOM 4093 O O . ASP B 1 193 ? -0.757 -6.66 2.354 1 97.69 193 ASP B O 1
ATOM 4097 N N . TYR B 1 194 ? -2.752 -7.551 1.836 1 98.19 194 TYR B N 1
ATOM 4098 C CA . TYR B 1 194 ? -2.158 -8.469 0.869 1 98.19 194 TYR B CA 1
ATOM 4099 C C . TYR B 1 194 ? -1.512 -7.703 -0.28 1 98.19 194 TYR B C 1
ATOM 4101 O O . TYR B 1 194 ? -0.362 -7.965 -0.64 1 98.19 194 TYR B O 1
ATOM 4109 N N . PRO B 1 195 ? -2.205 -6.734 -0.894 1 98.56 195 PRO B N 1
ATOM 4110 C CA . PRO B 1 195 ? -1.512 -5.941 -1.911 1 98.56 195 PRO B CA 1
ATOM 4111 C C . PRO B 1 195 ? -0.226 -5.305 -1.39 1 98.56 195 PRO B C 1
ATOM 4113 O O . PRO B 1 195 ? 0.774 -5.246 -2.109 1 98.56 195 PRO B O 1
ATOM 4116 N N . GLN B 1 196 ? -0.206 -4.875 -0.181 1 97.56 196 GLN B N 1
ATOM 4117 C CA . GLN B 1 196 ? 0.989 -4.285 0.413 1 97.56 196 GLN B CA 1
ATOM 4118 C C . GLN B 1 196 ? 2.092 -5.328 0.579 1 97.56 196 GLN B C 1
ATOM 4120 O O . GLN B 1 196 ? 3.271 -5.023 0.393 1 97.56 196 GLN B O 1
ATOM 4125 N N . ALA B 1 197 ? 1.689 -6.523 0.962 1 98.5 197 ALA B N 1
ATOM 4126 C CA . ALA B 1 197 ? 2.654 -7.613 1.085 1 98.5 197 ALA B CA 1
ATOM 4127 C C . ALA B 1 197 ? 3.355 -7.879 -0.244 1 98.5 197 ALA B C 1
ATOM 4129 O O . ALA B 1 197 ? 4.574 -8.047 -0.286 1 98.5 197 ALA B O 1
ATOM 4130 N N . THR B 1 198 ? 2.588 -7.891 -1.308 1 98.88 198 THR B N 1
ATOM 4131 C CA . THR B 1 198 ? 3.152 -8.078 -2.639 1 98.88 198 THR B CA 1
ATOM 4132 C C . THR B 1 198 ? 4.133 -6.961 -2.975 1 98.88 198 THR B C 1
ATOM 4134 O O . THR B 1 198 ? 5.234 -7.219 -3.465 1 98.88 198 THR B O 1
ATOM 4137 N N . THR B 1 199 ? 3.771 -5.746 -2.652 1 98.88 199 THR B N 1
ATOM 4138 C CA . THR B 1 199 ? 4.625 -4.594 -2.924 1 98.88 199 THR B CA 1
ATOM 4139 C C . THR B 1 199 ? 5.941 -4.707 -2.16 1 98.88 199 THR B C 1
ATOM 4141 O O . THR B 1 199 ? 7.016 -4.484 -2.725 1 98.88 199 THR B O 1
ATOM 4144 N N . ARG B 1 200 ? 5.863 -5.066 -0.924 1 98.69 200 ARG B N 1
ATOM 4145 C CA . ARG B 1 200 ? 7.047 -5.16 -0.078 1 98.69 200 ARG B CA 1
ATOM 4146 C C . ARG B 1 200 ? 8.008 -6.227 -0.6 1 98.69 200 ARG B C 1
ATOM 4148 O O . ARG B 1 200 ? 9.211 -5.98 -0.721 1 98.69 200 ARG B O 1
ATOM 4155 N N . THR B 1 201 ? 7.484 -7.383 -0.948 1 98.81 201 THR B N 1
ATOM 4156 C CA . THR B 1 201 ? 8.359 -8.461 -1.397 1 98.81 201 THR B CA 1
ATOM 4157 C C . THR B 1 201 ? 8.922 -8.156 -2.783 1 98.81 201 THR B C 1
ATOM 4159 O O . THR B 1 201 ? 10.086 -8.461 -3.066 1 98.81 201 THR B O 1
ATOM 4162 N N . ALA B 1 202 ? 8.102 -7.605 -3.66 1 98.88 202 ALA B N 1
ATOM 4163 C CA . ALA B 1 202 ? 8.594 -7.215 -4.977 1 98.88 202 ALA B CA 1
ATOM 4164 C C . ALA B 1 202 ? 9.727 -6.195 -4.852 1 98.88 202 ALA B C 1
ATOM 4166 O O . ALA B 1 202 ? 10.75 -6.305 -5.539 1 98.88 202 ALA B O 1
ATOM 4167 N N . SER B 1 203 ? 9.523 -5.207 -3.984 1 98.81 203 SER B N 1
ATOM 4168 C CA . SER B 1 203 ? 10.57 -4.227 -3.721 1 98.81 203 SER B CA 1
ATOM 4169 C C . SER B 1 203 ? 11.836 -4.895 -3.195 1 98.81 203 SER B C 1
ATOM 4171 O O . SER B 1 203 ? 12.945 -4.551 -3.613 1 98.81 203 SER B O 1
ATOM 4173 N N . ASP B 1 204 ? 11.648 -5.812 -2.32 1 98.81 204 ASP B N 1
ATOM 4174 C CA . ASP B 1 204 ? 12.773 -6.543 -1.743 1 98.81 204 ASP B CA 1
ATOM 4175 C C . ASP B 1 204 ? 13.547 -7.297 -2.822 1 98.81 204 ASP B C 1
ATOM 4177 O O . ASP B 1 204 ? 14.781 -7.234 -2.863 1 98.81 204 ASP B O 1
ATOM 4181 N N . LEU B 1 205 ? 12.844 -7.992 -3.691 1 98.88 205 LEU B N 1
ATOM 4182 C CA . LEU B 1 205 ? 13.461 -8.766 -4.758 1 98.88 205 LEU B CA 1
ATOM 4183 C C . LEU B 1 205 ? 14.281 -7.867 -5.684 1 98.88 205 LEU B C 1
ATOM 4185 O O . LEU B 1 205 ? 15.375 -8.234 -6.109 1 98.88 205 LEU B O 1
ATOM 4189 N N . VAL B 1 206 ? 13.766 -6.699 -5.992 1 98.81 206 VAL B N 1
ATOM 4190 C CA . VAL B 1 206 ? 14.43 -5.766 -6.898 1 98.81 206 VAL B CA 1
ATOM 4191 C C . VAL B 1 206 ? 15.648 -5.16 -6.215 1 98.81 206 VAL B C 1
ATOM 4193 O O . VAL B 1 206 ? 16.75 -5.164 -6.773 1 98.81 206 VAL B O 1
ATOM 4196 N N . LEU B 1 207 ? 15.492 -4.73 -4.984 1 98.56 207 LEU B N 1
ATOM 4197 C CA . LEU B 1 207 ? 16.531 -3.959 -4.309 1 98.56 207 LEU B CA 1
ATOM 4198 C C . LEU B 1 207 ? 17.656 -4.863 -3.836 1 98.56 207 LEU B C 1
ATOM 4200 O O . LEU B 1 207 ? 18.797 -4.41 -3.666 1 98.56 207 LEU B O 1
ATOM 4204 N N . THR B 1 208 ? 17.375 -6.133 -3.646 1 98.31 208 THR B N 1
ATOM 4205 C CA . THR B 1 208 ? 18.422 -7.086 -3.293 1 98.31 208 THR B CA 1
ATOM 4206 C C . THR B 1 208 ? 19.062 -7.676 -4.547 1 98.31 208 THR B C 1
ATOM 4208 O O . THR B 1 208 ? 19.984 -8.5 -4.453 1 98.31 208 THR B O 1
ATOM 4211 N N . ARG B 1 209 ? 18.516 -7.359 -5.684 1 97.81 209 ARG B N 1
ATOM 4212 C CA . ARG B 1 209 ? 18.969 -7.848 -6.984 1 97.81 209 ARG B CA 1
ATOM 4213 C C . ARG B 1 209 ? 18.766 -9.359 -7.094 1 97.81 209 ARG B C 1
ATOM 4215 O O . ARG B 1 209 ? 19.469 -10.023 -7.863 1 97.81 209 ARG B O 1
ATOM 4222 N N . THR B 1 210 ? 17.906 -9.859 -6.285 1 98.69 210 THR B N 1
ATOM 4223 C CA . THR B 1 210 ? 17.516 -11.258 -6.449 1 98.69 210 THR B CA 1
ATOM 4224 C C . THR B 1 210 ? 16.828 -11.469 -7.797 1 98.69 210 THR B C 1
ATOM 4226 O O . THR B 1 210 ? 17.078 -12.477 -8.469 1 98.69 210 THR B O 1
ATOM 4229 N N . PHE B 1 211 ? 16 -10.531 -8.172 1 98.75 211 PHE B N 1
ATOM 4230 C CA . PHE B 1 211 ? 15.383 -10.484 -9.492 1 98.75 211 PHE B CA 1
ATOM 4231 C C . PHE B 1 211 ? 15.945 -9.32 -10.305 1 98.75 211 PHE B C 1
ATOM 4233 O O . PHE B 1 211 ? 16.031 -8.195 -9.812 1 98.75 211 PHE B O 1
ATOM 4240 N N . THR B 1 212 ? 16.359 -9.609 -11.477 1 97.88 212 THR B N 1
ATOM 4241 C CA . THR B 1 212 ? 16.891 -8.602 -12.398 1 97.88 212 THR B CA 1
ATOM 4242 C C . THR B 1 212 ? 16.391 -8.844 -13.812 1 97.88 212 THR B C 1
ATOM 4244 O O . THR B 1 212 ? 15.75 -9.867 -14.094 1 97.88 212 THR B O 1
ATOM 4247 N N . LYS B 1 213 ? 16.719 -7.922 -14.711 1 96.38 213 LYS B N 1
ATOM 4248 C CA . LYS B 1 213 ? 16.359 -8.062 -16.109 1 96.38 213 LYS B CA 1
ATOM 4249 C C . LYS B 1 213 ? 17.094 -9.227 -16.766 1 96.38 213 LYS B C 1
ATOM 4251 O O . LYS B 1 213 ? 16.734 -9.648 -17.875 1 96.38 213 LYS B O 1
ATOM 4256 N N . HIS B 1 214 ? 18.078 -9.805 -16.047 1 97.44 214 HIS B N 1
ATOM 4257 C CA . HIS B 1 214 ? 18.859 -10.906 -16.609 1 97.44 214 HIS B CA 1
ATOM 4258 C C . HIS B 1 214 ? 18.406 -12.25 -16.031 1 97.44 214 HIS B C 1
ATOM 4260 O O . HIS B 1 214 ? 18.922 -13.297 -16.438 1 97.44 214 HIS B O 1
ATOM 4266 N N . SER B 1 215 ? 17.547 -12.156 -15.102 1 98.38 215 SER B N 1
ATOM 4267 C CA . SER B 1 215 ? 17.062 -13.406 -14.523 1 98.38 215 SER B CA 1
ATOM 4268 C C . SER B 1 215 ? 16.438 -14.297 -15.586 1 98.38 215 SER B C 1
ATOM 4270 O O . SER B 1 215 ? 15.711 -13.812 -16.469 1 98.38 215 SER B O 1
ATOM 4272 N N . LYS B 1 216 ? 16.688 -15.625 -15.43 1 98.25 216 LYS B N 1
ATOM 4273 C CA . LYS B 1 216 ? 16.156 -16.562 -16.406 1 98.25 216 LYS B CA 1
ATOM 4274 C C . LYS B 1 216 ? 14.805 -17.125 -15.938 1 98.25 216 LYS B C 1
ATOM 4276 O O . LYS B 1 216 ? 14.07 -17.719 -16.734 1 98.25 216 LYS B O 1
ATOM 4281 N N . PHE B 1 217 ? 14.594 -17.062 -14.688 1 98.56 217 PHE B N 1
ATOM 4282 C CA . PHE B 1 217 ? 13.25 -17.344 -14.203 1 98.56 217 PHE B CA 1
ATOM 4283 C C . PHE B 1 217 ? 12.344 -16.125 -14.398 1 98.56 217 PHE B C 1
ATOM 4285 O O . PHE B 1 217 ? 12.82 -15.008 -14.594 1 98.56 217 PHE B O 1
ATOM 4292 N N . LYS B 1 218 ? 11.023 -16.391 -14.453 1 98.75 218 LYS B N 1
ATOM 4293 C CA . LYS B 1 218 ? 10.016 -15.336 -14.562 1 98.75 218 LYS B CA 1
ATOM 4294 C C . LYS B 1 218 ? 9.211 -15.219 -13.273 1 98.75 218 LYS B C 1
ATOM 4296 O O . LYS B 1 218 ? 9.062 -16.188 -12.539 1 98.75 218 LYS B O 1
ATOM 4301 N N . VAL B 1 219 ? 8.742 -14 -13 1 98.94 219 VAL B N 1
ATOM 4302 C CA . VAL B 1 219 ? 7.945 -13.773 -11.805 1 98.94 219 VAL B CA 1
ATOM 4303 C C . VAL B 1 219 ? 6.613 -13.133 -12.18 1 98.94 219 VAL B C 1
ATOM 4305 O O . VAL B 1 219 ? 6.582 -12.117 -12.883 1 98.94 219 VAL B O 1
ATOM 4308 N N . ILE B 1 220 ? 5.531 -13.773 -11.766 1 98.94 220 ILE B N 1
ATOM 4309 C CA . ILE B 1 220 ? 4.203 -13.18 -11.836 1 98.94 220 ILE B CA 1
ATOM 4310 C C . ILE B 1 220 ? 3.832 -12.586 -10.477 1 98.94 220 ILE B C 1
ATOM 4312 O O . ILE B 1 220 ? 3.828 -13.289 -9.461 1 98.94 220 ILE B O 1
ATOM 4316 N N . LEU B 1 221 ? 3.596 -11.273 -10.445 1 98.94 221 LEU B N 1
ATOM 4317 C CA . LEU B 1 221 ? 3.084 -10.617 -9.25 1 98.94 221 LEU B CA 1
ATOM 4318 C C . LEU B 1 221 ? 1.561 -10.555 -9.273 1 98.94 221 LEU B C 1
ATOM 4320 O O . LEU B 1 221 ? 0.972 -10.117 -10.266 1 98.94 221 LEU B O 1
ATOM 4324 N N . SER B 1 222 ? 0.957 -10.922 -8.148 1 98.81 222 SER B N 1
ATOM 4325 C CA . SER B 1 222 ? -0.495 -11.016 -8.039 1 98.81 222 SER B CA 1
ATOM 4326 C C . SER B 1 222 ? -1.129 -9.633 -7.938 1 98.81 222 SER B C 1
ATOM 4328 O O . SER B 1 222 ? -0.504 -8.695 -7.441 1 98.81 222 SER B O 1
ATOM 4330 N N . HIS B 1 223 ? -2.404 -9.539 -8.391 1 98.81 223 HIS B N 1
ATOM 4331 C CA . HIS B 1 223 ? -3.271 -8.391 -8.141 1 98.81 223 HIS B CA 1
ATOM 4332 C C . HIS B 1 223 ? -2.621 -7.094 -8.617 1 98.81 223 HIS B C 1
ATOM 4334 O O . HIS B 1 223 ? -2.518 -6.133 -7.855 1 98.81 223 HIS B O 1
ATOM 4340 N N . ALA B 1 224 ? -2.111 -7.184 -9.828 1 98.81 224 ALA B N 1
ATOM 4341 C CA . ALA B 1 224 ? -1.478 -6.043 -10.484 1 98.81 224 ALA B CA 1
ATOM 4342 C C . ALA B 1 224 ? -0.195 -5.637 -9.758 1 98.81 224 ALA B C 1
ATOM 4344 O O . ALA B 1 224 ? 0.195 -4.469 -9.781 1 98.81 224 ALA B O 1
ATOM 4345 N N . GLY B 1 225 ? 0.434 -6.574 -9.055 1 98.81 225 GLY B N 1
ATOM 4346 C CA . GLY B 1 225 ? 1.671 -6.277 -8.352 1 98.81 225 GLY B CA 1
ATOM 4347 C C . GLY B 1 225 ? 1.45 -5.574 -7.027 1 98.81 225 GLY B C 1
ATOM 4348 O O . GLY B 1 225 ? 2.344 -4.891 -6.523 1 98.81 225 GLY B O 1
ATOM 4349 N N . GLY B 1 226 ? 0.246 -5.73 -6.504 1 98.75 226 GLY B N 1
ATOM 4350 C CA . GLY B 1 226 ? -0.087 -4.98 -5.305 1 98.75 226 GLY B CA 1
ATOM 4351 C C . GLY B 1 226 ? -0.193 -3.486 -5.547 1 98.75 226 GLY B C 1
ATOM 4352 O O . GLY B 1 226 ? -0.956 -3.043 -6.406 1 98.75 226 GLY B O 1
ATOM 4353 N N . THR B 1 227 ? 0.617 -2.725 -4.793 1 98.81 227 THR B N 1
ATOM 4354 C CA . THR B 1 227 ? 0.639 -1.278 -4.98 1 98.81 227 THR B CA 1
ATOM 4355 C C . THR B 1 227 ? 1.958 -0.834 -5.605 1 98.81 227 THR B C 1
ATOM 4357 O O . THR B 1 227 ? 2.287 0.354 -5.594 1 98.81 227 THR B O 1
ATOM 4360 N N . LEU B 1 228 ? 2.688 -1.758 -6.121 1 98.88 228 LEU B N 1
ATOM 4361 C CA . LEU B 1 228 ? 4.012 -1.483 -6.668 1 98.88 228 LEU B CA 1
ATOM 4362 C C . LEU B 1 228 ? 3.938 -0.456 -7.789 1 98.88 228 LEU B C 1
ATOM 4364 O O . LEU B 1 228 ? 4.703 0.511 -7.805 1 98.88 228 LEU B O 1
ATOM 4368 N N . PRO B 1 229 ? 2.959 -0.583 -8.75 1 98.81 229 PRO B N 1
ATOM 4369 C CA . PRO B 1 229 ? 2.922 0.422 -9.82 1 98.81 229 PRO B CA 1
ATOM 4370 C C . PRO B 1 229 ? 2.66 1.831 -9.289 1 98.81 229 PRO B C 1
ATOM 4372 O O . PRO B 1 229 ? 3.166 2.807 -9.852 1 98.81 229 PRO B O 1
ATOM 4375 N N . TRP B 1 230 ? 1.938 1.931 -8.211 1 98.56 230 TRP B N 1
ATOM 4376 C CA . TRP B 1 230 ? 1.603 3.205 -7.582 1 98.56 230 TRP B CA 1
ATOM 4377 C C . TRP B 1 230 ? 2.82 3.811 -6.891 1 98.56 230 TRP B C 1
ATOM 4379 O O . TRP B 1 230 ? 3.008 5.031 -6.906 1 98.56 230 TRP B O 1
ATOM 4389 N N . LEU B 1 231 ? 3.674 2.979 -6.387 1 98.62 231 LEU B N 1
ATOM 4390 C CA . LEU B 1 231 ? 4.766 3.443 -5.539 1 98.62 231 LEU B CA 1
ATOM 4391 C C . LEU B 1 231 ? 6.102 3.322 -6.262 1 98.62 231 LEU B C 1
ATOM 4393 O O . LEU B 1 231 ? 7.156 3.596 -5.68 1 98.62 231 LEU B O 1
ATOM 4397 N N . ALA B 1 232 ? 6.113 2.975 -7.523 1 98.38 232 ALA B N 1
ATOM 4398 C CA . ALA B 1 232 ? 7.336 2.664 -8.258 1 98.38 232 ALA B CA 1
ATOM 4399 C C . ALA B 1 232 ? 8.281 3.861 -8.281 1 98.38 232 ALA B C 1
ATOM 4401 O O . ALA B 1 232 ? 9.5 3.703 -8.141 1 98.38 232 ALA B O 1
ATOM 4402 N N . ASP B 1 233 ? 7.734 5.035 -8.438 1 97.25 233 ASP B N 1
ATOM 4403 C CA . ASP B 1 233 ? 8.555 6.238 -8.5 1 97.25 233 ASP B CA 1
ATOM 4404 C C . ASP B 1 233 ? 9.281 6.477 -7.172 1 97.25 233 ASP B C 1
ATOM 4406 O O . ASP B 1 233 ? 10.477 6.766 -7.156 1 97.25 233 ASP B O 1
ATOM 4410 N N . ARG B 1 234 ? 8.578 6.363 -6.074 1 95.88 234 ARG B N 1
ATOM 4411 C CA . ARG B 1 234 ? 9.148 6.562 -4.746 1 95.88 234 ARG B CA 1
ATOM 4412 C C . ARG B 1 234 ? 10.219 5.512 -4.445 1 95.88 234 ARG B C 1
ATOM 4414 O O . ARG B 1 234 ? 11.289 5.836 -3.936 1 95.88 234 ARG B O 1
ATOM 4421 N N . MET B 1 235 ? 9.875 4.328 -4.789 1 96.19 235 MET B N 1
ATOM 4422 C CA . MET B 1 235 ? 10.773 3.211 -4.523 1 96.19 235 MET B CA 1
ATOM 4423 C C . MET B 1 235 ? 12.047 3.326 -5.355 1 96.19 235 MET B C 1
ATOM 4425 O O . MET B 1 235 ? 13.148 3.178 -4.832 1 96.19 235 MET B O 1
ATOM 4429 N N . SER B 1 236 ? 11.914 3.639 -6.598 1 97.38 236 SER B N 1
ATOM 4430 C CA . SER B 1 236 ? 13.062 3.701 -7.488 1 97.38 236 SER B CA 1
ATOM 4431 C C . SER B 1 236 ? 13.953 4.895 -7.16 1 97.38 236 SER B C 1
ATOM 4433 O O . SER B 1 236 ? 15.18 4.801 -7.23 1 97.38 236 SER B O 1
ATOM 4435 N N . SER B 1 237 ? 13.359 6.008 -6.746 1 95.88 237 SER B N 1
ATOM 4436 C CA . SER B 1 237 ? 14.109 7.223 -6.438 1 95.88 237 SER B CA 1
ATOM 4437 C C . SER B 1 237 ? 14.914 7.059 -5.152 1 95.88 237 SER B C 1
ATOM 4439 O O . SER B 1 237 ? 15.805 7.867 -4.867 1 95.88 237 SER B O 1
ATOM 4441 N N . SER B 1 238 ? 14.633 5.992 -4.461 1 94.62 238 SER B N 1
ATOM 4442 C CA . SER B 1 238 ? 15.289 5.789 -3.172 1 94.62 238 SER B CA 1
ATOM 4443 C C . SER B 1 238 ? 16.25 4.602 -3.219 1 94.62 238 SER B C 1
ATOM 4445 O O . SER B 1 238 ? 16.719 4.137 -2.18 1 94.62 238 SER B O 1
ATOM 4447 N N . SER B 1 239 ? 16.516 4.109 -4.359 1 95.94 239 SER B N 1
ATOM 4448 C CA . SER B 1 239 ? 17.297 2.896 -4.547 1 95.94 239 SER B CA 1
ATOM 4449 C C . SER B 1 239 ? 18.688 3.039 -3.928 1 95.94 239 SER B C 1
ATOM 4451 O O . SER B 1 239 ? 19.234 2.08 -3.371 1 95.94 239 SER B O 1
ATOM 4453 N N . ARG B 1 240 ? 19.266 4.266 -3.916 1 94.44 240 ARG B N 1
ATOM 4454 C CA . ARG B 1 240 ? 20.625 4.488 -3.465 1 94.44 240 ARG B CA 1
ATOM 4455 C C . ARG B 1 240 ? 20.734 4.371 -1.947 1 94.44 240 ARG B C 1
ATOM 4457 O O . ARG B 1 240 ? 21.828 4.227 -1.402 1 94.44 240 ARG B O 1
ATOM 4464 N N . LEU B 1 241 ? 19.641 4.457 -1.291 1 92.94 241 LEU B N 1
ATOM 4465 C CA . LEU B 1 241 ? 19.641 4.238 0.151 1 92.94 241 LEU B CA 1
ATOM 4466 C C . LEU B 1 241 ? 19.969 2.787 0.482 1 92.94 241 LEU B C 1
ATOM 4468 O O . LEU B 1 241 ? 20.422 2.486 1.585 1 92.94 241 LEU B O 1
ATOM 4472 N N . VAL B 1 242 ? 19.688 1.891 -0.477 1 95.5 242 VAL B N 1
ATOM 4473 C CA . VAL B 1 242 ? 19.938 0.465 -0.286 1 95.5 242 VAL B CA 1
ATOM 4474 C C . VAL B 1 242 ? 21.281 0.084 -0.9 1 95.5 242 VAL B C 1
ATOM 4476 O O . VAL B 1 242 ? 22.078 -0.601 -0.267 1 95.5 242 VAL B O 1
ATOM 4479 N N . ASP B 1 243 ? 21.484 0.509 -2.078 1 96.31 243 ASP B N 1
ATOM 4480 C CA . ASP B 1 243 ? 22.703 0.274 -2.842 1 96.31 243 ASP B CA 1
ATOM 4481 C C . ASP B 1 243 ? 23.141 1.531 -3.598 1 96.31 243 ASP B C 1
ATOM 4483 O O . ASP B 1 243 ? 22.516 1.896 -4.602 1 96.31 243 ASP B O 1
ATOM 4487 N N . PRO B 1 244 ? 24.234 2.146 -3.143 1 96 244 PRO B N 1
ATOM 4488 C CA . PRO B 1 244 ? 24.672 3.4 -3.764 1 96 244 PRO B CA 1
ATOM 4489 C C . PRO B 1 244 ? 24.922 3.26 -5.262 1 96 244 PRO B C 1
ATOM 4491 O O . PRO B 1 244 ? 24.953 4.262 -5.984 1 96 244 PRO B O 1
ATOM 4494 N N . ASN B 1 245 ? 25.078 2.033 -5.699 1 96.62 245 ASN B N 1
ATOM 4495 C CA . ASN B 1 245 ? 25.375 1.81 -7.109 1 96.62 245 ASN B CA 1
ATOM 4496 C C . ASN B 1 245 ? 24.125 1.48 -7.91 1 96.62 245 ASN B C 1
ATOM 4498 O O . ASN B 1 245 ? 24.188 1.233 -9.117 1 96.62 245 ASN B O 1
ATOM 4502 N N . MET B 1 246 ? 23.047 1.508 -7.309 1 97 246 MET B N 1
ATOM 4503 C CA . MET B 1 246 ? 21.781 1.226 -7.992 1 97 246 MET B CA 1
ATOM 4504 C C . MET B 1 246 ? 21.062 2.518 -8.359 1 97 246 MET B C 1
ATOM 4506 O O . MET B 1 246 ? 20.797 3.354 -7.492 1 97 246 MET B O 1
ATOM 4510 N N . THR B 1 247 ? 20.719 2.662 -9.625 1 96.62 247 THR B N 1
ATOM 4511 C CA . THR B 1 247 ? 20.047 3.871 -10.102 1 96.62 247 THR B CA 1
ATOM 4512 C C . THR B 1 247 ? 18.547 3.666 -10.164 1 96.62 247 THR B C 1
ATOM 4514 O O . THR B 1 247 ? 18.062 2.533 -10.102 1 96.62 247 THR B O 1
ATOM 4517 N N . MET B 1 248 ? 17.891 4.75 -10.297 1 96.56 248 MET B N 1
ATOM 4518 C CA . MET B 1 248 ? 16.453 4.715 -10.516 1 96.56 248 MET B CA 1
ATOM 4519 C C . MET B 1 248 ? 16.109 3.896 -11.75 1 96.56 248 MET B C 1
ATOM 4521 O O . MET B 1 248 ? 15.164 3.1 -11.734 1 96.56 248 MET B O 1
ATOM 4525 N N . ASP B 1 249 ? 16.875 4.02 -12.789 1 96.62 249 ASP B N 1
ATOM 4526 C CA . ASP B 1 249 ? 16.625 3.318 -14.047 1 96.62 249 ASP B CA 1
ATOM 4527 C C . ASP B 1 249 ? 16.812 1.812 -13.875 1 96.62 249 ASP B C 1
ATOM 4529 O O . ASP B 1 249 ? 16.078 1.023 -14.477 1 96.62 249 ASP B O 1
ATOM 4533 N N . ASP B 1 250 ? 17.766 1.447 -13.062 1 97 250 ASP B N 1
ATOM 4534 C CA . ASP B 1 250 ? 17.953 0.029 -12.781 1 97 250 ASP B CA 1
ATOM 4535 C C . ASP B 1 250 ? 16.703 -0.593 -12.172 1 97 250 ASP B C 1
ATOM 4537 O O . ASP B 1 250 ? 16.281 -1.676 -12.586 1 97 250 ASP B O 1
ATOM 4541 N N . VAL B 1 251 ? 16.141 0.117 -11.281 1 98.19 251 VAL B N 1
ATOM 4542 C CA . VAL B 1 251 ? 14.969 -0.368 -10.562 1 98.19 251 VAL B CA 1
ATOM 4543 C C . VAL B 1 251 ? 13.773 -0.435 -11.508 1 98.19 251 VAL B C 1
ATOM 4545 O O . VAL B 1 251 ? 13.102 -1.466 -11.594 1 98.19 251 VAL B O 1
ATOM 4548 N N . LEU B 1 252 ? 13.539 0.61 -12.227 1 98.25 252 LEU B N 1
ATOM 4549 C CA . LEU B 1 252 ? 12.383 0.674 -13.109 1 98.25 252 LEU B CA 1
ATOM 4550 C C . LEU B 1 252 ? 12.484 -0.362 -14.219 1 98.25 252 LEU B C 1
ATOM 4552 O O . LEU B 1 252 ? 11.484 -0.966 -14.609 1 98.25 252 LEU B O 1
ATOM 4556 N N . GLU B 1 253 ? 13.688 -0.588 -14.711 1 97.88 253 GLU B N 1
ATOM 4557 C CA . GLU B 1 253 ? 13.906 -1.618 -15.727 1 97.88 253 GLU B CA 1
ATOM 4558 C C . GLU B 1 253 ? 13.602 -3.008 -15.172 1 97.88 253 GLU B C 1
ATOM 4560 O O . GLU B 1 253 ? 13.016 -3.844 -15.859 1 97.88 253 GLU B O 1
ATOM 4565 N N . THR B 1 254 ? 14.008 -3.211 -14 1 98.56 254 THR B N 1
ATOM 4566 C CA . THR B 1 254 ? 13.742 -4.504 -13.375 1 98.56 254 THR B CA 1
ATOM 4567 C C . THR B 1 254 ? 12.242 -4.703 -13.156 1 98.56 254 THR B C 1
ATOM 4569 O O . THR B 1 254 ? 11.719 -5.789 -13.391 1 98.56 254 THR B O 1
ATOM 4572 N N . ILE B 1 255 ? 11.555 -3.672 -12.688 1 98.75 255 ILE B N 1
ATOM 4573 C CA . ILE B 1 255 ? 10.109 -3.742 -12.477 1 98.75 255 ILE B CA 1
ATOM 4574 C C . ILE B 1 255 ? 9.414 -4.113 -13.781 1 98.75 255 ILE B C 1
ATOM 4576 O O . ILE B 1 255 ? 8.477 -4.922 -13.781 1 98.75 255 ILE B O 1
ATOM 4580 N N . ARG B 1 256 ? 9.891 -3.641 -14.852 1 98.38 256 ARG B N 1
ATOM 4581 C CA . ARG B 1 256 ? 9.305 -3.885 -16.172 1 98.38 256 ARG B CA 1
ATOM 4582 C C . ARG B 1 256 ? 9.406 -5.359 -16.547 1 98.38 256 ARG B C 1
ATOM 4584 O O . ARG B 1 256 ? 8.695 -5.824 -17.438 1 98.38 256 ARG B O 1
ATOM 4591 N N . HIS B 1 257 ? 10.242 -6.059 -15.883 1 98.31 257 HIS B N 1
ATOM 4592 C CA . HIS B 1 257 ? 10.5 -7.445 -16.234 1 98.31 257 HIS B CA 1
ATOM 4593 C C . HIS B 1 257 ? 9.586 -8.398 -15.477 1 98.31 257 HIS B C 1
ATOM 4595 O O . HIS B 1 257 ? 9.492 -9.578 -15.805 1 98.31 257 HIS B O 1
ATOM 4601 N N . PHE B 1 258 ? 8.875 -7.863 -14.5 1 98.88 258 PHE B N 1
ATOM 4602 C CA . PHE B 1 258 ? 7.84 -8.672 -13.867 1 98.88 258 PHE B CA 1
ATOM 4603 C C . PHE B 1 258 ? 6.68 -8.914 -14.82 1 98.88 258 PHE B C 1
ATOM 4605 O O . PHE B 1 258 ? 6.492 -8.156 -15.781 1 98.88 258 PHE B O 1
ATOM 4612 N N . TYR B 1 259 ? 5.973 -10.023 -14.625 1 98.94 259 TYR B N 1
ATOM 4613 C CA . TYR B 1 259 ? 4.602 -10.164 -15.109 1 98.94 259 TYR B CA 1
ATOM 4614 C C . TYR B 1 259 ? 3.602 -9.805 -14.016 1 98.94 259 TYR B C 1
ATOM 4616 O O . TYR B 1 259 ? 3.893 -9.953 -12.82 1 98.94 259 TYR B O 1
ATOM 4624 N N . PHE B 1 260 ? 2.436 -9.273 -14.438 1 98.94 260 PHE B N 1
ATOM 4625 C CA . PHE B 1 260 ? 1.387 -8.844 -13.523 1 98.94 260 PHE B CA 1
ATOM 4626 C C . PHE B 1 260 ? 0.047 -9.461 -13.906 1 98.94 260 PHE B C 1
ATOM 4628 O O . PHE B 1 260 ? -0.431 -9.273 -15.031 1 98.94 260 PHE B O 1
ATOM 4635 N N . ASP B 1 261 ? -0.544 -10.172 -13 1 98.88 261 ASP B N 1
ATOM 4636 C CA . ASP B 1 261 ? -1.939 -10.5 -13.281 1 98.88 261 ASP B CA 1
ATOM 4637 C C . ASP B 1 261 ? -2.873 -9.406 -12.758 1 98.88 261 ASP B C 1
ATOM 4639 O O . ASP B 1 261 ? -2.5 -8.633 -11.875 1 98.88 261 ASP B O 1
ATOM 4643 N N . VAL B 1 262 ? -4.07 -9.391 -13.25 1 98.75 262 VAL B N 1
ATOM 4644 C CA . VAL B 1 262 ? -4.973 -8.305 -12.867 1 98.75 262 VAL B CA 1
ATOM 4645 C C . VAL B 1 262 ? -6.156 -8.867 -12.086 1 98.75 262 VAL B C 1
ATOM 4647 O O . VAL B 1 262 ? -7.258 -8.312 -12.133 1 98.75 262 VAL B O 1
ATOM 4650 N N . ALA B 1 263 ? -5.922 -10.016 -11.391 1 98.75 263 ALA B N 1
ATOM 4651 C CA . ALA B 1 263 ? -6.969 -10.547 -10.523 1 98.75 263 ALA B CA 1
ATOM 4652 C C . ALA B 1 263 ? -7.445 -9.5 -9.523 1 98.75 263 ALA B C 1
ATOM 4654 O O . ALA B 1 263 ? -6.641 -8.945 -8.773 1 98.75 263 ALA B O 1
ATOM 4655 N N . LEU B 1 264 ? -8.75 -9.242 -9.57 1 98.06 264 LEU B N 1
ATOM 4656 C CA . LEU B 1 264 ? -9.398 -8.305 -8.664 1 98.06 264 LEU B CA 1
ATOM 4657 C C . LEU B 1 264 ? -8.742 -6.93 -8.742 1 98.06 264 LEU B C 1
ATOM 4659 O O . LEU B 1 264 ? -8.719 -6.191 -7.754 1 98.06 264 LEU B O 1
ATOM 4663 N N . SER B 1 265 ? -8.18 -6.609 -9.773 1 98.38 265 SER B N 1
ATOM 4664 C CA . SER B 1 265 ? -7.445 -5.371 -9.992 1 98.38 265 SER B CA 1
ATOM 4665 C C . SER B 1 265 ? -7.668 -4.832 -11.406 1 98.38 265 SER B C 1
ATOM 4667 O O . SER B 1 265 ? -6.707 -4.574 -12.133 1 98.38 265 SER B O 1
ATOM 4669 N N . THR B 1 266 ? -8.945 -4.594 -11.719 1 98.25 266 THR B N 1
ATOM 4670 C CA . THR B 1 266 ? -9.297 -4.254 -13.094 1 98.25 266 THR B CA 1
ATOM 4671 C C . THR B 1 266 ? -9.852 -2.836 -13.172 1 98.25 266 THR B C 1
ATOM 4673 O O . THR B 1 266 ? -10.648 -2.525 -14.062 1 98.25 266 THR B O 1
ATOM 4676 N N . THR B 1 267 ? -9.508 -1.94 -12.211 1 98 267 THR B N 1
ATOM 4677 C CA . THR B 1 267 ? -9.945 -0.551 -12.266 1 98 267 THR B CA 1
ATOM 4678 C C . THR B 1 267 ? -9.156 0.225 -13.32 1 98 267 THR B C 1
ATOM 4680 O O . THR B 1 267 ? -8.047 -0.165 -13.688 1 98 267 THR B O 1
ATOM 4683 N N . PRO B 1 268 ? -9.727 1.328 -13.805 1 97.94 268 PRO B N 1
ATOM 4684 C CA . PRO B 1 268 ? -8.938 2.189 -14.688 1 97.94 268 PRO B CA 1
ATOM 4685 C C . PRO B 1 268 ? -7.621 2.631 -14.055 1 97.94 268 PRO B C 1
ATOM 4687 O O . PRO B 1 268 ? -6.594 2.693 -14.742 1 97.94 268 PRO B O 1
ATOM 4690 N N . THR B 1 269 ? -7.605 2.873 -12.781 1 98.25 269 THR B N 1
ATOM 4691 C CA . THR B 1 269 ? -6.398 3.277 -12.078 1 98.25 269 THR B CA 1
ATOM 4692 C C . THR B 1 269 ? -5.336 2.182 -12.148 1 98.25 269 THR B C 1
ATOM 4694 O O . THR B 1 269 ? -4.168 2.461 -12.422 1 98.25 269 THR B O 1
ATOM 4697 N N . ALA B 1 270 ? -5.762 0.962 -11.945 1 98.38 270 ALA B N 1
ATOM 4698 C CA . ALA B 1 270 ? -4.824 -0.159 -11.961 1 98.38 270 ALA B CA 1
ATOM 4699 C C . ALA B 1 270 ? -4.211 -0.334 -13.352 1 98.38 270 ALA B C 1
ATOM 4701 O O . ALA B 1 270 ? -2.99 -0.451 -13.484 1 98.38 270 ALA B O 1
ATOM 4702 N N . LEU B 1 271 ? -5.062 -0.306 -14.391 1 98.5 271 LEU B N 1
ATOM 4703 C CA . LEU B 1 271 ? -4.57 -0.533 -15.742 1 98.5 271 LEU B CA 1
ATOM 4704 C C . LEU B 1 271 ? -3.699 0.629 -16.203 1 98.5 271 LEU B C 1
ATOM 4706 O O . LEU B 1 271 ? -2.643 0.417 -16.812 1 98.5 271 LEU B O 1
ATOM 4710 N N . TYR B 1 272 ? -4.09 1.87 -15.883 1 98 272 TYR B N 1
ATOM 4711 C CA . TYR B 1 272 ? -3.287 3.045 -16.203 1 98 272 TYR B CA 1
ATOM 4712 C C . TYR B 1 272 ? -1.93 2.986 -15.523 1 98 272 TYR B C 1
ATOM 4714 O O . TYR B 1 272 ? -0.896 3.215 -16.156 1 98 272 TYR B O 1
ATOM 4722 N N . GLY B 1 273 ? -1.949 2.658 -14.25 1 98.38 273 GLY B N 1
ATOM 4723 C CA . GLY B 1 273 ? -0.713 2.584 -13.492 1 98.38 273 GLY B CA 1
ATOM 4724 C C . GLY B 1 273 ? 0.231 1.506 -13.984 1 98.38 273 GLY B C 1
ATOM 4725 O O . GLY B 1 273 ? 1.445 1.712 -14.039 1 98.38 273 GLY B O 1
ATOM 4726 N N . LEU B 1 274 ? -0.325 0.367 -14.336 1 98.62 274 LEU B N 1
ATOM 4727 C CA . LEU B 1 274 ? 0.496 -0.707 -14.883 1 98.62 274 LEU B CA 1
ATOM 4728 C C . LEU B 1 274 ? 1.208 -0.252 -16.156 1 98.62 274 LEU B C 1
ATOM 4730 O O . LEU B 1 274 ? 2.402 -0.505 -16.328 1 98.62 274 LEU B O 1
ATOM 4734 N N . LEU B 1 275 ? 0.531 0.463 -16.969 1 97.81 275 LEU B N 1
ATOM 4735 C CA . LEU B 1 275 ? 1.086 0.872 -18.25 1 97.81 275 LEU B CA 1
ATOM 4736 C C . LEU B 1 275 ? 2.178 1.92 -18.062 1 97.81 275 LEU B C 1
ATOM 4738 O O . LEU B 1 275 ? 2.945 2.195 -18.984 1 97.81 275 LEU B O 1
ATOM 4742 N N . GLN B 1 276 ? 2.254 2.486 -16.875 1 97.75 276 GLN B N 1
ATOM 4743 C CA . GLN B 1 276 ? 3.324 3.439 -16.594 1 97.75 276 GLN B CA 1
ATOM 4744 C C . GLN B 1 276 ? 4.617 2.721 -16.234 1 97.75 276 GLN B C 1
ATOM 4746 O O . GLN B 1 276 ? 5.699 3.312 -16.281 1 97.75 276 GLN B O 1
ATOM 4751 N N . VAL B 1 277 ? 4.5 1.373 -15.844 1 98.25 277 VAL B N 1
ATOM 4752 C CA . VAL B 1 277 ? 5.703 0.772 -15.281 1 98.25 277 VAL B CA 1
ATOM 4753 C C . VAL B 1 277 ? 6.078 -0.479 -16.078 1 98.25 277 VAL B C 1
ATOM 4755 O O . VAL B 1 277 ? 7.156 -1.041 -15.883 1 98.25 277 VAL B O 1
ATOM 4758 N N . THR B 1 278 ? 5.203 -0.942 -16.859 1 98.12 278 THR B N 1
ATOM 4759 C CA . THR B 1 278 ? 5.461 -2.135 -17.656 1 98.12 278 THR B CA 1
ATOM 4760 C C . THR B 1 278 ? 4.816 -2.012 -19.031 1 98.12 278 THR B C 1
ATOM 4762 O O . THR B 1 278 ? 4.398 -0.924 -19.438 1 98.12 278 THR B O 1
ATOM 4765 N N . THR B 1 279 ? 4.855 -3.086 -19.859 1 97.94 279 THR B N 1
ATOM 4766 C CA . THR B 1 279 ? 4.312 -3.102 -21.219 1 97.94 279 THR B CA 1
ATOM 4767 C C . THR B 1 279 ? 3.133 -4.062 -21.312 1 97.94 279 THR B C 1
ATOM 4769 O O . THR B 1 279 ? 2.992 -4.973 -20.5 1 97.94 279 THR B O 1
ATOM 4772 N N . PRO B 1 280 ? 2.303 -3.84 -22.266 1 98.19 280 PRO B N 1
ATOM 4773 C CA . PRO B 1 280 ? 1.066 -4.617 -22.391 1 98.19 280 PRO B CA 1
ATOM 4774 C C . PRO B 1 280 ? 1.316 -6.125 -22.422 1 98.19 280 PRO B C 1
ATOM 4776 O O . PRO B 1 280 ? 0.5 -6.895 -21.906 1 98.19 280 PRO B O 1
ATOM 4779 N N . ASP B 1 281 ? 2.475 -6.543 -22.875 1 98.25 281 ASP B N 1
ATOM 4780 C CA . ASP B 1 281 ? 2.742 -7.965 -23.062 1 98.25 281 ASP B CA 1
ATOM 4781 C C . ASP B 1 281 ? 3.072 -8.648 -21.734 1 98.25 281 ASP B C 1
ATOM 4783 O O . ASP B 1 281 ? 3.176 -9.875 -21.672 1 98.25 281 ASP B O 1
ATOM 4787 N N . LYS B 1 282 ? 3.139 -7.82 -20.656 1 98.75 282 LYS B N 1
ATOM 4788 C CA . LYS B 1 282 ? 3.498 -8.359 -19.344 1 98.75 282 LYS B CA 1
ATOM 4789 C C . LYS B 1 282 ? 2.27 -8.508 -18.453 1 98.75 282 LYS B C 1
ATOM 4791 O O . LYS B 1 282 ? 2.381 -8.938 -17.312 1 98.75 282 LYS B O 1
ATOM 4796 N N . ILE B 1 283 ? 1.123 -8.203 -18.953 1 98.88 283 ILE B N 1
ATOM 4797 C CA . ILE B 1 283 ? -0.094 -8.188 -18.141 1 98.88 283 ILE B CA 1
ATOM 4798 C C . ILE B 1 283 ? -0.937 -9.422 -18.453 1 98.88 283 ILE B C 1
ATOM 4800 O O . ILE B 1 283 ? -1.182 -9.742 -19.625 1 98.88 283 ILE B O 1
ATOM 4804 N N . LEU B 1 284 ? -1.372 -10.117 -17.375 1 98.88 284 LEU B N 1
ATOM 4805 C CA . LEU B 1 284 ? -2.047 -11.406 -17.484 1 98.88 284 LEU B CA 1
ATOM 4806 C C . LEU B 1 284 ? -3.428 -11.359 -16.844 1 98.88 284 LEU B C 1
ATOM 4808 O O . LEU B 1 284 ? -3.654 -10.578 -15.914 1 98.88 284 LEU B O 1
ATOM 4812 N N . TYR B 1 285 ? -4.32 -12.203 -17.344 1 98.75 285 TYR B N 1
ATOM 4813 C CA . TYR B 1 285 ? -5.633 -12.367 -16.719 1 98.75 285 TYR B CA 1
ATOM 4814 C C . TYR B 1 285 ? -5.555 -13.281 -15.508 1 98.75 285 TYR B C 1
ATOM 4816 O O . TYR B 1 285 ? -4.797 -14.25 -15.5 1 98.75 285 TYR B O 1
ATOM 4824 N N . GLY B 1 286 ? -6.309 -12.945 -14.492 1 98.81 286 GLY B N 1
ATOM 4825 C CA . GLY B 1 286 ? -6.539 -13.766 -13.312 1 98.81 286 GLY B CA 1
ATOM 4826 C C . GLY B 1 286 ? -7.906 -13.547 -12.688 1 98.81 286 GLY B C 1
ATOM 4827 O O . GLY B 1 286 ? -8.414 -12.422 -12.68 1 98.81 286 GLY B O 1
ATOM 4828 N N . SER B 1 287 ? -8.461 -14.648 -12.07 1 98.69 287 SER B N 1
ATOM 4829 C CA . SER B 1 287 ? -9.797 -14.531 -11.5 1 98.69 287 SER B CA 1
ATOM 4830 C C . SER B 1 287 ? -9.742 -14.539 -9.977 1 98.69 287 SER B C 1
ATOM 4832 O O . SER B 1 287 ? -10.617 -13.969 -9.312 1 98.69 287 SER B O 1
ATOM 4834 N N . ASP B 1 288 ? -8.828 -15.219 -9.414 1 98.44 288 ASP B N 1
ATOM 4835 C CA . ASP B 1 288 ? -8.672 -15.414 -7.977 1 98.44 288 ASP B CA 1
ATOM 4836 C C . ASP B 1 288 ? -9.781 -16.281 -7.414 1 98.44 288 ASP B C 1
ATOM 4838 O O . ASP B 1 288 ? -9.992 -16.344 -6.199 1 98.44 288 ASP B O 1
ATOM 4842 N N . PHE B 1 289 ? -10.523 -17.016 -8.266 1 98.06 289 PHE B N 1
ATOM 4843 C CA . PHE B 1 289 ? -11.531 -17.969 -7.828 1 98.06 289 PHE B CA 1
ATOM 4844 C C . PHE B 1 289 ? -10.891 -19.141 -7.098 1 98.06 289 PHE B C 1
ATOM 4846 O O . PHE B 1 289 ? -9.789 -19.578 -7.457 1 98.06 289 PHE B O 1
ATOM 4853 N N . PRO B 1 290 ? -11.562 -19.641 -6.043 1 97.62 290 PRO B N 1
ATOM 4854 C CA . PRO B 1 290 ? -12.867 -19.297 -5.484 1 97.62 290 PRO B CA 1
ATOM 4855 C C . PRO B 1 290 ? -12.758 -18.375 -4.266 1 97.62 290 PRO B C 1
ATOM 4857 O O . PRO B 1 290 ? -13.758 -18.094 -3.607 1 97.62 290 PRO B O 1
ATOM 4860 N N . TYR B 1 291 ? -11.562 -17.953 -3.986 1 95.5 291 TYR B N 1
ATOM 4861 C CA . TYR B 1 291 ? -11.43 -17.047 -2.846 1 95.5 291 TYR B CA 1
ATOM 4862 C C . TYR B 1 291 ? -12.094 -15.711 -3.131 1 95.5 291 TYR B C 1
ATOM 4864 O O . TYR B 1 291 ? -12.641 -15.07 -2.225 1 95.5 291 TYR B O 1
ATOM 4872 N N . ALA B 1 292 ? -11.938 -15.211 -4.273 1 95.19 292 ALA B N 1
ATOM 4873 C CA . ALA B 1 292 ? -12.977 -14.312 -4.781 1 95.19 292 ALA B CA 1
ATOM 4874 C C . ALA B 1 292 ? -14.203 -15.094 -5.238 1 95.19 292 ALA B C 1
ATOM 4876 O O . ALA B 1 292 ? -14.109 -15.953 -6.113 1 95.19 292 ALA B O 1
ATOM 4877 N N . ALA B 1 293 ? -15.32 -14.773 -4.656 1 94.81 293 ALA B N 1
ATOM 4878 C CA . ALA B 1 293 ? -16.547 -15.438 -5.094 1 94.81 293 ALA B CA 1
ATOM 4879 C C . ALA B 1 293 ? -16.797 -15.211 -6.578 1 94.81 293 ALA B C 1
ATOM 4881 O O . ALA B 1 293 ? -16.391 -14.188 -7.133 1 94.81 293 ALA B O 1
ATOM 4882 N N . LEU B 1 294 ? -17.484 -16.156 -7.191 1 97 294 LEU B N 1
ATOM 4883 C CA . LEU B 1 294 ? -17.672 -16.125 -8.633 1 97 294 LEU B CA 1
ATOM 4884 C C . LEU B 1 294 ? -18.297 -14.805 -9.07 1 97 294 LEU B C 1
ATOM 4886 O O . LEU B 1 294 ? -17.922 -14.234 -10.094 1 97 294 LEU B O 1
ATOM 4890 N N . ASN B 1 295 ? -19.25 -14.32 -8.258 1 96.06 295 ASN B N 1
ATOM 4891 C CA . ASN B 1 295 ? -19.875 -13.047 -8.602 1 96.06 295 ASN B CA 1
ATOM 4892 C C . ASN B 1 295 ? -18.859 -11.914 -8.633 1 96.06 295 ASN B C 1
ATOM 4894 O O . ASN B 1 295 ? -18.938 -11.023 -9.484 1 96.06 295 ASN B O 1
ATOM 4898 N N . SER B 1 296 ? -17.953 -11.953 -7.73 1 95.88 296 SER B N 1
ATOM 4899 C CA . SER B 1 296 ? -16.891 -10.945 -7.711 1 95.88 296 SER B CA 1
ATOM 4900 C C . SER B 1 296 ? -15.961 -11.102 -8.914 1 95.88 296 SER B C 1
ATOM 4902 O O . SER B 1 296 ? -15.648 -10.125 -9.586 1 95.88 296 SER B O 1
ATOM 4904 N N . SER B 1 297 ? -15.539 -12.336 -9.195 1 97.69 297 SER B N 1
ATOM 4905 C CA . SER B 1 297 ? -14.695 -12.594 -10.359 1 97.69 297 SER B CA 1
ATOM 4906 C C . SER B 1 297 ? -15.375 -12.148 -11.648 1 97.69 297 SER B C 1
ATOM 4908 O O . SER B 1 297 ? -14.734 -11.562 -12.523 1 97.69 297 SER B O 1
ATOM 4910 N N . MET B 1 298 ? -16.625 -12.375 -11.727 1 97.88 298 MET B N 1
ATOM 4911 C CA . MET B 1 298 ? -17.391 -12 -12.914 1 97.88 298 MET B CA 1
ATOM 4912 C C . MET B 1 298 ? -17.469 -10.484 -13.047 1 97.88 298 MET B C 1
ATOM 4914 O O . MET B 1 298 ? -17.344 -9.953 -14.156 1 97.88 298 MET B O 1
ATOM 4918 N N . ARG B 1 299 ? -17.672 -9.805 -11.961 1 96.75 299 ARG B N 1
ATOM 4919 C CA . ARG B 1 299 ? -17.719 -8.344 -11.992 1 96.75 299 ARG B CA 1
ATOM 4920 C C . ARG B 1 299 ? -16.406 -7.766 -12.508 1 96.75 299 ARG B C 1
ATOM 4922 O O . ARG B 1 299 ? -16.406 -6.863 -13.352 1 96.75 299 ARG B O 1
ATOM 4929 N N . HIS B 1 300 ? -15.336 -8.297 -12.031 1 98 300 HIS B N 1
ATOM 4930 C CA . HIS B 1 300 ? -14.023 -7.824 -12.453 1 98 300 HIS B CA 1
ATOM 4931 C C . HIS B 1 300 ? -13.758 -8.18 -13.914 1 98 300 HIS B C 1
ATOM 4933 O O . HIS B 1 300 ? -13.172 -7.379 -14.648 1 98 300 HIS B O 1
ATOM 4939 N N . THR B 1 301 ? -14.18 -9.359 -14.32 1 98.06 301 THR B N 1
ATOM 4940 C CA . THR B 1 301 ? -13.992 -9.789 -15.703 1 98.06 301 THR B CA 1
ATOM 4941 C C . THR B 1 301 ? -14.805 -8.922 -16.656 1 98.06 301 THR B C 1
ATOM 4943 O O . THR B 1 301 ? -14.289 -8.484 -17.688 1 98.06 301 THR B O 1
ATOM 4946 N N . THR B 1 302 ? -16.031 -8.633 -16.281 1 97.56 302 THR B N 1
ATOM 4947 C CA . THR B 1 302 ? -16.891 -7.781 -17.094 1 97.56 302 THR B CA 1
ATOM 4948 C C . THR B 1 302 ? -16.312 -6.371 -17.203 1 97.56 302 THR B C 1
ATOM 4950 O O . THR B 1 302 ? -16.312 -5.781 -18.281 1 97.56 302 THR B O 1
ATOM 4953 N N . ARG B 1 303 ? -15.82 -5.887 -16.156 1 97.44 303 ARG B N 1
ATOM 4954 C CA . ARG B 1 303 ? -15.195 -4.566 -16.188 1 97.44 303 ARG B CA 1
ATOM 4955 C C . ARG B 1 303 ? -13.977 -4.555 -17.094 1 97.44 303 ARG B C 1
ATOM 4957 O O . ARG B 1 303 ? -13.781 -3.615 -17.875 1 97.44 303 ARG B O 1
ATOM 4964 N N . LEU B 1 304 ? -13.172 -5.547 -16.953 1 97.81 304 LEU B N 1
ATOM 4965 C CA . LEU B 1 304 ? -11.992 -5.652 -17.797 1 97.81 304 LEU B CA 1
ATOM 4966 C C . LEU B 1 304 ? -12.391 -5.648 -19.281 1 97.81 304 LEU B C 1
ATOM 4968 O O . LEU B 1 304 ? -11.836 -4.895 -20.078 1 97.81 304 LEU B O 1
ATOM 4972 N N . ASP B 1 305 ? -13.383 -6.422 -19.594 1 97.19 305 ASP B N 1
ATOM 4973 C CA . ASP B 1 305 ? -13.844 -6.508 -20.984 1 97.19 305 ASP B CA 1
ATOM 4974 C C . ASP B 1 305 ? -14.312 -5.145 -21.484 1 97.19 305 ASP B C 1
ATOM 4976 O O . ASP B 1 305 ? -14.008 -4.762 -22.625 1 97.19 305 ASP B O 1
ATOM 4980 N N . THR B 1 306 ? -15.016 -4.445 -20.641 1 97.19 306 THR B N 1
ATOM 4981 C CA . THR B 1 306 ? -15.516 -3.129 -21.016 1 97.19 306 THR B CA 1
ATOM 4982 C C . THR B 1 306 ? -14.367 -2.162 -21.281 1 97.19 306 THR B C 1
ATOM 4984 O O . THR B 1 306 ? -14.383 -1.426 -22.266 1 97.19 306 THR B O 1
ATOM 4987 N N . LEU B 1 307 ? -13.398 -2.203 -20.438 1 97.06 307 LEU B N 1
ATOM 4988 C CA . LEU B 1 307 ? -12.258 -1.299 -20.562 1 97.06 307 LEU B CA 1
ATOM 4989 C C . LEU B 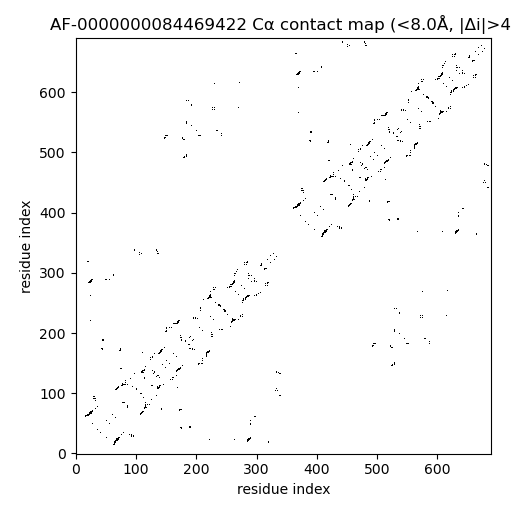1 307 ? -11.414 -1.663 -21.781 1 97.06 307 LEU B C 1
ATOM 4991 O O . LEU B 1 307 ? -10.875 -0.782 -22.453 1 97.06 307 LEU B O 1
ATOM 4995 N N . LEU B 1 308 ? -11.32 -2.941 -22.078 1 95.38 308 LEU B N 1
ATOM 4996 C CA . LEU B 1 308 ? -10.547 -3.408 -23.219 1 95.38 308 LEU B CA 1
ATOM 4997 C C . LEU B 1 308 ? -11.234 -3.033 -24.531 1 95.38 308 LEU B C 1
ATOM 4999 O O . LEU B 1 308 ? -10.586 -2.93 -25.578 1 95.38 308 LEU B O 1
ATOM 5003 N N . ALA B 1 309 ? -12.469 -2.842 -24.5 1 94.19 309 ALA B N 1
ATOM 5004 C CA . ALA B 1 309 ? -13.227 -2.439 -25.688 1 94.19 309 ALA B CA 1
ATOM 5005 C C . ALA B 1 309 ? -13.141 -0.933 -25.906 1 94.19 309 ALA B C 1
ATOM 5007 O O . ALA B 1 309 ? -13.539 -0.43 -26.953 1 94.19 309 ALA B O 1
ATOM 5008 N N . GLY B 1 310 ? -12.594 -0.212 -24.953 1 94.25 310 GLY B N 1
ATOM 5009 C CA . GLY B 1 310 ? -12.531 1.239 -25.016 1 94.25 310 GLY B CA 1
ATOM 5010 C C . GLY B 1 310 ? -11.133 1.783 -24.781 1 94.25 310 GLY B C 1
ATOM 5011 O O . GLY B 1 310 ? -10.227 1.537 -25.578 1 94.25 310 GLY B O 1
ATOM 5012 N N . GLU B 1 311 ? -10.945 2.359 -23.688 1 90.62 311 GLU B N 1
ATOM 5013 C CA . GLU B 1 311 ? -9.797 3.184 -23.344 1 90.62 311 GLU B CA 1
ATOM 5014 C C . GLU B 1 311 ? -8.516 2.359 -23.312 1 90.62 311 GLU B C 1
ATOM 5016 O O . GLU B 1 311 ? -7.43 2.881 -23.578 1 90.62 311 GLU B O 1
ATOM 5021 N N . PHE B 1 312 ? -8.633 1.039 -23.047 1 95.25 312 PHE B N 1
ATOM 5022 C CA . PHE B 1 312 ? -7.449 0.209 -22.891 1 95.25 312 PHE B CA 1
ATOM 5023 C C . PHE B 1 312 ? -7.414 -0.902 -23.922 1 95.25 312 PHE B C 1
ATOM 5025 O O . PHE B 1 312 ? -7 -2.025 -23.625 1 95.25 312 PHE B O 1
ATOM 5032 N N . ARG B 1 313 ? -7.715 -0.654 -25.109 1 91.12 313 ARG B N 1
ATOM 5033 C CA . ARG B 1 313 ? -7.797 -1.618 -26.203 1 91.12 313 ARG B CA 1
ATOM 5034 C C . ARG B 1 313 ? -6.434 -2.234 -26.484 1 91.12 313 ARG B C 1
ATOM 5036 O O . ARG B 1 313 ? -6.344 -3.377 -26.938 1 91.12 313 ARG B O 1
ATOM 5043 N N . ASN B 1 314 ? -5.445 -1.565 -26.172 1 90.25 314 ASN B N 1
ATOM 5044 C CA . ASN B 1 314 ? -4.09 -2.035 -26.438 1 90.25 314 ASN B CA 1
ATOM 5045 C C . ASN B 1 314 ? -3.697 -3.174 -25.5 1 90.25 314 ASN B C 1
ATOM 5047 O O . ASN B 1 314 ? -2.654 -3.803 -25.688 1 90.25 314 ASN B O 1
ATOM 5051 N N . LEU B 1 315 ? -4.582 -3.51 -24.547 1 93.25 315 LEU B N 1
ATOM 5052 C CA . LEU B 1 315 ? -4.301 -4.555 -23.562 1 93.25 315 LEU B CA 1
ATOM 5053 C C . LEU B 1 315 ? -5.062 -5.832 -23.906 1 93.25 315 LEU B C 1
ATOM 5055 O O . LEU B 1 315 ? -5.16 -6.738 -23.062 1 93.25 315 LEU B O 1
ATOM 5059 N N . SER B 1 316 ? -5.523 -6.039 -25.031 1 89.31 316 SER B N 1
ATOM 5060 C CA . SER B 1 316 ? -6.414 -7.148 -25.359 1 89.31 316 SER B CA 1
ATOM 5061 C C . SER B 1 316 ? -5.691 -8.484 -25.234 1 89.31 316 SER B C 1
ATOM 5063 O O . SER B 1 316 ? -6.32 -9.516 -24.969 1 89.31 316 SER B O 1
ATOM 5065 N N . ALA B 1 317 ? -4.387 -8.453 -25.359 1 96.25 317 ALA B N 1
ATOM 5066 C CA . ALA B 1 317 ? -3.588 -9.672 -25.266 1 96.25 317 ALA B CA 1
ATOM 5067 C C . ALA B 1 317 ? -3.57 -10.211 -23.844 1 96.25 317 ALA B C 1
ATOM 5069 O O . ALA B 1 317 ? -3.139 -11.344 -23.609 1 96.25 317 ALA B O 1
ATOM 5070 N N . VAL B 1 318 ? -4.172 -9.484 -22.844 1 97.94 318 VAL B N 1
ATOM 5071 C CA . VAL B 1 318 ? -4.223 -9.859 -21.438 1 97.94 318 VAL B CA 1
ATOM 5072 C C . VAL B 1 318 ? -5.004 -11.156 -21.266 1 97.94 318 VAL B C 1
ATOM 5074 O O . VAL B 1 318 ? -4.715 -11.961 -20.375 1 97.94 318 VAL B O 1
ATOM 5077 N N . ASN B 1 319 ? -5.871 -11.422 -22.188 1 97.25 319 ASN B N 1
ATOM 5078 C CA . ASN B 1 319 ? -6.812 -12.523 -22.031 1 97.25 319 ASN B CA 1
ATOM 5079 C C . ASN B 1 319 ? -6.148 -13.867 -22.312 1 97.25 319 ASN B C 1
ATOM 5081 O O . ASN B 1 319 ? -6.504 -14.883 -21.703 1 97.25 319 ASN B O 1
ATOM 5085 N N . SER B 1 320 ? -5.176 -13.883 -23.297 1 97.25 320 SER B N 1
ATOM 5086 C CA . SER B 1 320 ? -4.664 -15.195 -23.656 1 97.25 320 SER B CA 1
ATOM 5087 C C . SER B 1 320 ? -3.27 -15.102 -24.266 1 97.25 320 SER B C 1
ATOM 5089 O O . SER B 1 320 ? -2.355 -15.82 -23.859 1 97.25 320 SER B O 1
ATOM 5091 N N . GLU B 1 321 ? -3.039 -14.156 -25.156 1 97.69 321 GLU B N 1
ATOM 5092 C CA . GLU B 1 321 ? -1.812 -14.117 -25.938 1 97.69 321 GLU B CA 1
ATOM 5093 C C . GLU B 1 321 ? -0.587 -13.938 -25.047 1 97.69 321 GLU B C 1
ATOM 5095 O O . GLU B 1 321 ? 0.449 -14.562 -25.281 1 97.69 321 GLU B O 1
ATOM 5100 N N . ASN B 1 322 ? -0.691 -13.07 -24.078 1 98.62 322 ASN B N 1
ATOM 5101 C CA . ASN B 1 322 ? 0.435 -12.852 -23.188 1 98.62 322 ASN B CA 1
ATOM 5102 C C . ASN B 1 322 ? 0.798 -14.117 -22.422 1 98.62 322 ASN B C 1
ATOM 5104 O O . ASN B 1 322 ? 1.977 -14.461 -22.297 1 98.62 322 ASN B O 1
ATOM 5108 N N . ALA B 1 323 ? -0.181 -14.812 -21.938 1 98.62 323 ALA B N 1
ATOM 5109 C CA . ALA B 1 323 ? 0.061 -16.062 -21.219 1 98.62 323 ALA B CA 1
ATOM 5110 C C . ALA B 1 323 ? 0.609 -17.141 -22.156 1 98.62 323 ALA B C 1
ATOM 5112 O O . ALA B 1 323 ? 1.49 -17.906 -21.766 1 98.62 323 ALA B O 1
ATOM 5113 N N . GLU B 1 324 ? 0.102 -17.219 -23.406 1 98.06 324 GLU B N 1
ATOM 5114 C CA . GLU B 1 324 ? 0.615 -18.156 -24.391 1 98.06 324 GLU B CA 1
ATOM 5115 C C . GLU B 1 324 ? 2.115 -17.984 -24.609 1 98.06 324 GLU B C 1
ATOM 5117 O O . GLU B 1 324 ? 2.867 -18.953 -24.625 1 98.06 324 GLU B O 1
ATOM 5122 N N . LYS B 1 325 ? 2.447 -16.766 -24.703 1 98.19 325 LYS B N 1
ATOM 5123 C CA . LYS B 1 325 ? 3.861 -16.453 -24.906 1 98.19 325 LYS B CA 1
ATOM 5124 C C . LYS B 1 325 ? 4.676 -16.812 -23.672 1 98.19 325 LYS B C 1
ATOM 5126 O O . LYS B 1 325 ? 5.73 -17.438 -23.766 1 98.19 325 LYS B O 1
ATOM 5131 N N . LEU B 1 326 ? 4.23 -16.469 -22.469 1 98.44 326 LEU B N 1
ATOM 5132 C CA . LEU B 1 326 ? 4.938 -1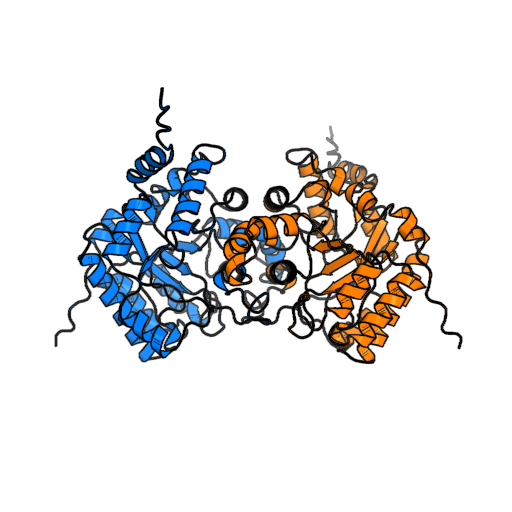6.719 -21.219 1 98.44 326 LEU B CA 1
ATOM 5133 C C . LEU B 1 326 ? 5.176 -18.203 -21.016 1 98.44 326 LEU B C 1
ATOM 5135 O O . LEU B 1 326 ? 6.27 -18.609 -20.609 1 98.44 326 LEU B O 1
ATOM 5139 N N . PHE B 1 327 ? 4.16 -19 -21.375 1 97.88 327 PHE B N 1
ATOM 5140 C CA . PHE B 1 327 ? 4.203 -20.422 -21.062 1 97.88 327 PHE B CA 1
ATOM 5141 C C . PHE B 1 327 ? 4.809 -21.219 -22.219 1 97.88 327 PHE B C 1
ATOM 5143 O O . PHE B 1 327 ? 5.02 -22.422 -22.109 1 97.88 327 PHE B O 1
ATOM 5150 N N . GLY B 1 328 ? 5.117 -20.625 -23.344 1 96.44 328 GLY B N 1
ATOM 5151 C CA . GLY B 1 328 ? 5.555 -21.328 -24.531 1 96.44 328 GLY B CA 1
ATOM 5152 C C . GLY B 1 328 ? 4.488 -22.234 -25.109 1 96.44 328 GLY B C 1
ATOM 5153 O O . GLY B 1 328 ? 4.781 -23.344 -25.562 1 96.44 328 GLY B O 1
ATOM 5154 N N . GLY B 1 329 ? 3.213 -21.797 -24.906 1 96.44 329 GLY B N 1
ATOM 5155 C CA . GLY B 1 329 ? 2.072 -22.625 -25.297 1 96.44 329 GLY B CA 1
ATOM 5156 C C . GLY B 1 329 ? 1.437 -23.344 -24.125 1 96.44 329 GLY B C 1
ATOM 5157 O O . GLY B 1 329 ? 1.935 -24.375 -23.672 1 96.44 329 GLY B O 1
ATOM 5158 N N . VAL B 1 330 ? 0.277 -22.844 -23.734 1 94.19 330 VAL B N 1
ATOM 5159 C CA . VAL B 1 330 ? -0.351 -23.344 -22.516 1 94.19 330 VAL B CA 1
ATOM 5160 C C . VAL B 1 330 ? -0.843 -24.766 -22.734 1 94.19 330 VAL B C 1
ATOM 5162 O O . VAL B 1 330 ? -0.84 -25.578 -21.812 1 94.19 330 VAL B O 1
ATOM 5165 N N . ASP B 1 331 ? -1.157 -25.156 -23.953 1 93.81 331 ASP B N 1
ATOM 5166 C CA . ASP B 1 331 ? -1.609 -26.516 -24.25 1 93.81 331 ASP B CA 1
ATOM 5167 C C . ASP B 1 331 ? -0.479 -27.516 -24.062 1 93.81 331 ASP B C 1
ATOM 5169 O O . ASP B 1 331 ? -0.714 -28.656 -23.625 1 93.81 331 ASP B O 1
ATOM 5173 N N . LYS B 1 332 ? 0.697 -27.078 -24.375 1 93.69 332 LYS B N 1
ATOM 5174 C CA . LYS B 1 332 ? 1.86 -27.938 -24.156 1 93.69 332 LYS B CA 1
ATOM 5175 C C . LYS B 1 332 ? 2.096 -28.172 -22.656 1 93.69 332 LYS B C 1
ATOM 5177 O O . LYS B 1 332 ? 2.416 -29.281 -22.234 1 93.69 332 LYS B O 1
ATOM 5182 N N . VAL B 1 333 ? 1.887 -27.125 -21.922 1 93.5 333 VAL B N 1
ATOM 5183 C CA . VAL B 1 333 ? 2.082 -27.172 -20.469 1 93.5 333 VAL B CA 1
ATOM 5184 C C . VAL B 1 333 ? 1.071 -28.141 -19.844 1 93.5 333 VAL B C 1
ATOM 5186 O O . VAL B 1 333 ? 1.429 -28.969 -19 1 93.5 333 VAL B O 1
ATOM 5189 N N . VAL B 1 334 ? -0.136 -28.047 -20.297 1 93.31 334 VAL B N 1
ATOM 5190 C CA . VAL B 1 334 ? -1.204 -28.906 -19.781 1 93.31 334 VAL B CA 1
ATOM 5191 C C . VAL B 1 334 ? -0.934 -30.359 -20.172 1 93.31 334 VAL B C 1
ATOM 5193 O O . VAL B 1 334 ? -1.072 -31.266 -19.359 1 93.31 334 VAL B O 1
ATOM 5196 N N . ALA B 1 335 ? -0.442 -30.578 -21.328 1 91.5 335 ALA B N 1
ATOM 5197 C CA . ALA B 1 335 ? -0.225 -31.922 -21.859 1 91.5 335 ALA B CA 1
ATOM 5198 C C . ALA B 1 335 ? 0.951 -32.594 -21.172 1 91.5 335 ALA B C 1
ATOM 5200 O O . ALA B 1 335 ? 0.983 -33.844 -21.047 1 91.5 335 ALA B O 1
ATOM 5201 N N . ARG B 1 336 ? 1.815 -31.844 -20.688 1 90.94 336 ARG B N 1
ATOM 5202 C CA . ARG B 1 336 ? 3.045 -32.406 -20.141 1 90.94 336 ARG B CA 1
ATOM 5203 C C . ARG B 1 336 ? 2.861 -32.812 -18.688 1 90.94 336 ARG B C 1
ATOM 5205 O O . ARG B 1 336 ? 3.68 -33.531 -18.125 1 90.94 336 ARG B O 1
ATOM 5212 N N . LEU B 1 337 ? 1.804 -32.281 -18.109 1 90.88 337 LEU B N 1
ATOM 5213 C CA . LEU B 1 337 ? 1.602 -32.562 -16.703 1 90.88 337 LEU B CA 1
ATOM 5214 C C . LEU B 1 337 ? 1.513 -34.094 -16.469 1 90.88 337 LEU B C 1
ATOM 5216 O O . LEU B 1 337 ? 0.713 -34.75 -17.109 1 90.88 337 LEU B O 1
ATOM 5220 N N . LYS B 1 338 ? 2.418 -34.625 -15.703 1 81.75 338 LYS B N 1
ATOM 5221 C CA . LYS B 1 338 ? 2.479 -36.062 -15.438 1 81.75 338 LYS B CA 1
ATOM 5222 C C . LYS B 1 338 ? 2.199 -36.375 -13.969 1 81.75 338 LYS B C 1
ATOM 5224 O O . LYS B 1 338 ? 2.584 -35.594 -13.086 1 81.75 338 LYS B O 1
ATOM 5229 N N . GLY B 1 339 ? 1.289 -37.25 -13.727 1 67.06 339 GLY B N 1
ATOM 5230 C CA . GLY B 1 339 ? 1.024 -37.656 -12.352 1 67.06 339 GLY B CA 1
ATOM 5231 C C . GLY B 1 339 ? 2.223 -38.312 -11.68 1 67.06 339 GLY B C 1
ATOM 5232 O O . GLY B 1 339 ? 3.115 -38.812 -12.344 1 67.06 339 GLY B O 1
ATOM 5233 N N . GLY B 1 340 ? 2.594 -37.781 -10.469 1 57.28 340 GLY B N 1
ATOM 5234 C CA . GLY B 1 340 ? 3.68 -38.344 -9.664 1 57.28 340 GLY B CA 1
ATOM 5235 C C . GLY B 1 340 ? 3.732 -39.844 -9.664 1 57.28 340 GLY B C 1
ATOM 5236 O O . GLY B 1 340 ? 2.732 -40.5 -9.945 1 57.28 340 GLY B O 1
ATOM 5237 N N . LYS B 1 341 ? 4.859 -40.562 -9.984 1 50.12 341 LYS B N 1
ATOM 5238 C CA . LYS B 1 341 ? 5.039 -42 -9.82 1 50.12 341 LYS B CA 1
ATOM 5239 C C . LYS B 1 341 ? 4.391 -42.5 -8.531 1 50.12 341 LYS B C 1
ATOM 5241 O O . LYS B 1 341 ? 4.531 -41.875 -7.48 1 50.12 341 LYS B O 1
ATOM 5246 N N . LYS B 1 342 ? 3.254 -43.188 -8.492 1 46.09 342 LYS B N 1
ATOM 5247 C CA . LYS B 1 342 ? 2.834 -43.969 -7.328 1 46.09 342 LYS B CA 1
ATOM 5248 C C . LYS B 1 342 ? 4.035 -44.406 -6.512 1 46.09 342 LYS B C 1
ATOM 5250 O O . LYS B 1 342 ? 5 -44.969 -7.066 1 46.09 342 LYS B O 1
ATOM 5255 N N . PRO B 1 343 ? 4.324 -43.875 -5.27 1 37.78 343 PRO B N 1
ATOM 5256 C CA . PRO B 1 343 ? 5.387 -44.562 -4.535 1 37.78 343 PRO B CA 1
ATOM 5257 C C . PRO B 1 343 ? 5.309 -46.062 -4.684 1 37.78 343 PRO B C 1
ATOM 5259 O O . PRO B 1 343 ? 4.215 -46.656 -4.711 1 37.78 343 PRO B O 1
ATOM 5262 N N . LYS B 1 344 ? 6.219 -46.688 -5.504 1 32.16 344 LYS B N 1
ATOM 5263 C CA . LYS B 1 344 ? 6.281 -48.125 -5.344 1 32.16 344 LYS B CA 1
ATOM 5264 C C . LYS B 1 344 ? 6.062 -48.531 -3.887 1 32.16 344 LYS B C 1
ATOM 5266 O O . LYS B 1 344 ? 6.824 -48.125 -3.006 1 32.16 344 LYS B O 1
ATOM 5271 N N . LEU B 1 345 ? 4.82 -48.75 -3.424 1 28.7 345 LEU B N 1
ATOM 5272 C CA . LEU B 1 345 ? 4.777 -49.625 -2.248 1 28.7 345 LEU B CA 1
ATOM 5273 C C . LEU B 1 345 ? 5.664 -50.844 -2.441 1 28.7 345 LEU B C 1
ATOM 5275 O O . LEU B 1 345 ? 5.688 -51.438 -3.525 1 28.7 345 LEU B O 1
#

InterPro domains:
  IPR006680 Amidohydrolase-related [PF04909] (22-328)
  IPR032465 2-amino-3-carboxymuconate-6-semialdehyde decarboxylase [PTHR21240] (19-330)
  IPR032466 Metal-dependent hydrolase [SSF51556] (21-328)

Sequence (690 aa):
MRFVLLTLTSLLGALATNMNRIDTHVHIIPPSYRAAIDKYGDPSGWAMPAWSLDAALNASSQLGVRVSVVSVTSPGPSIAGAGEEGRALARACNDECVALAHQAPGKIALFGSLPDWNDVEGTLAEIDYVMRDLRCPGVVAMTTYGGLFLGNPKFKPIWARLERYKAIVFIHPAAVDVTPRLIAEKLPQPIVDYPQATTRTASDLVLTRTFTKHSKFKVILSHAGGTLPWLADRMSSSSRLVDPNMTMDDVLETIRHFYFDVALSTTPTALYGLLQVTTPDKILYGSDFPYAALNSSMRHTTRLDTLLAGEFRNLSAVNSENAEKLFGGVDKVVARLKGGKKPKLMRFVLLTLTSLLGALATNMNRIDTHVHIIPPSYRAAIDKYGDPSGWAMPAWSLDAALNASSQLGVRVSVVSVTSPGPSIAGAGEEGRALARACNDECVALAHQAPGKIALFGSLPDWNDVEGTLAEIDYVMRDLRCPGVVAMTTYGGLFLGNPKFKPIWARLERYKAIVFIHPAAVDVTPRLIAEKLPQPIVDYPQATTRTASDLVLTRTFTKHSKFKVILSHAGGTLPWLADRMSSSSRLVDPNMTMDDVLETIRHFYFDVALSTTPTALYGLLQVTTPDKILYGSDFPYAALNSSMRHTTRLDTLLAGEFRNLSAVNSENAEKLFGGVDKVVARLKGGKKPKL